Protein 1PXV (pdb70)

Sequence (588 aa):
GHHHHHHEFDQVQYENTLKNFKIREQQFDNSWAAGFSMAALLNATKNTDTYNAHDIMRTLYPEVSEQDLPNCATFPNQMIEYGKSQGRDIHYQEGVPSYNQVDQLTKDNVGIMILAQSVSQNPNDPHLGHALAVVGNAKINDQEKLIYWNPWDTELSIQDADSSLLHLSFNRDYNWYGSMIGYGHHHHHHEFDQVQYENTLKNFKIREQQFDNSWAAGFSMAALLNATKNTDTYNAHDIMRTLYPEVSEQDLPNCATFPNQMIEYGKSQGRDIHYQEGVPSYNQVDQLTKDNVGIMILAQSVSQNPNDPHLGHALAVVGNAKINDQEKLIYWNPWDTELSIQDADSSLLHLSFNRDYNWYGSMIGYGSMYQLQFINLVYDTTKLTHLEQTNINLFIGNWSNHQLQKSICIRHGDDTSHNQYHILFIDTAHQRIKFSSFDNEEIIYILDYDDTQHILMQTSSKQGIGTSRPIVYERLVGSMYQLQFINLVYDTTKLTHLEQTNINLFIGNWSNHQLQKSICIRHGDDTSHNQYHILFIDTAHQRIKFSSFDNEEIIYILDYDDTQHILMQTSSKQGIGTSRPIVYERLV

Solvent-accessible surface area: 27900 Å² total; per-residue (Å²): 108,92,138,80,102,48,31,21,129,36,81,39,76,76,95,21,24,5,128,46,33,75,43,110,56,34,0,80,53,15,1,27,0,0,0,10,0,0,1,9,0,0,5,0,22,82,96,40,96,98,37,44,0,61,75,3,0,58,89,31,44,95,171,42,58,107,147,82,0,39,54,18,8,0,91,51,107,36,0,36,94,17,0,99,76,50,58,54,102,7,112,95,58,144,25,45,1,62,26,100,52,0,18,117,33,6,129,104,39,39,0,2,0,0,1,0,58,19,97,39,140,58,136,94,10,35,91,9,8,0,0,0,0,4,3,0,0,1,68,15,61,93,97,91,21,0,10,4,2,0,0,0,16,46,70,82,18,74,9,65,20,136,39,36,66,0,100,3,1,17,120,15,64,5,46,4,73,0,0,2,20,13,1,116,72,140,93,102,56,28,25,97,28,81,40,81,78,95,18,25,6,133,50,32,73,41,111,57,31,0,79,63,15,2,26,0,0,0,11,0,0,1,9,0,0,6,0,12,78,88,34,100,102,30,44,1,55,62,2,0,111,87,32,43,106,170,48,57,93,167,88,0,40,58,18,4,0,74,61,99,34,0,34,107,15,0,119,76,48,67,64,86,2,111,91,56,144,32,44,2,63,25,99,55,0,19,117,31,9,129,101,44,40,0,2,0,0,3,0,54,13,82,25,182,56,132,106,13,35,87,8,8,0,0,0,0,3,4,0,0,0,80,15,61,107,91,88,25,0,7,4,2,0,0,0,14,51,57,77,17,68,8,62,20,140,39,40,61,0,106,3,2,23,136,18,54,3,49,3,69,0,0,3,20,12,2,134,85,181,84,125,96,55,92,0,27,0,30,32,72,70,112,159,37,83,147,113,44,40,83,6,0,91,41,0,50,13,28,0,4,15,105,126,53,62,72,11,1,14,0,90,77,12,76,141,115,25,151,83,35,18,95,20,51,33,21,18,44,88,99,76,33,0,11,0,6,17,113,132,54,104,69,20,4,24,2,0,14,42,72,65,82,91,55,0,13,13,4,19,2,13,105,113,12,10,0,0,1,26,2,14,47,6,76,85,84,134,126,82,175,91,136,96,40,92,0,28,0,32,34,86,44,139,177,55,71,150,102,35,50,56,5,0,84,35,0,52,11,28,0,16,18,131,96,75,67,50,13,0,16,0,93,83,16,74,134,117,25,149,82,36,17,98,21,59,31,16,22,58,85,107,63,39,0,7,0,7,15,109,133,56,117,84,20,2,24,1,0,10,47,71,61,75,86,57,0,18,11,3,19,2,10,105,116,9,12,0,0,2,24,2,18,42,2,83,92,81,158

Radius of gyration: 28.3 Å; Cα contacts (8 Å, |Δi|>4): 1405; chains: 4; bounding box: 92×57×60 Å

InterPro domains:
  IPR008750 Staphopain peptidase C47 [PF05543] (220-393)
  IPR025660 Cysteine peptidase, histidine active site [PS00639] (338-348)
  IPR028076 Staphopain proregion [PF14731] (41-210)
  IPR037155 Staphopain proregion superfamily [G3DSA:3.10.500.10] (35-210)
  IPR038765 Papain-like cysteine peptidase superfamily [SSF54001] (221-393)
  IPR046350 Cystatin superfamily [SSF54403] (41-211)

CATH classification: 3.90.70.10

Organism: Staphylococcus aureus (NCBI:txid1280)

B-factor: mean 33.21, std 12.24, range [15.62, 106.71]

Foldseek 3Di:
DDDDDDDVPKDFPWWFFAALQAQDAADDQAQQQLQSQVQRLCCRLVVHNPGDSVVLLCVVVVPDDPVCSRHDHDDPVSSQVSCVVVVWRKDKDWDQDALVVLQVCRVVSKWKKFWWWADADDPVGDIDIGIWTWTGWTQMPNFTWTKIGGSNDNDIDIGGRPAQWDQDPPRGIIGRGIMIITD/DDDDDDDPPKDFPWDFFQALQAQDAADDQAQLQLQQQVQRLCCRLVVHNPGGSVVLLCVVVVPDDPVPSRHDHDDDVSSQVVCVVVVWHKDKFWDQDAQVVLRVCRVVSKWKKFWKWFDDPDPVDDIDIHIWTWTGWTQMPNFTWTKIGGSNDNDIDIGRRPAQWDQDPVRTIIGRTIIIIID/DDAAAEQEEAEEDDPVPDDVLLVVLVVLPAAKWDDPVRSYIYHYYHHYPPDPNYKYWPDRDSPQSKTWIGTPPAQQKIWIWGDDDSFWIWIKIDGDPDDDIGDTHIIGGDD/DDAAAEQEEAEEDDPVVDDDLQVVLLVLPAAKWDDPPNSYIYHYYHDYPPDPNYKYWDDQDNPQSKTWIGTPPDPQKIKMWGHDDSFKIWIKIDGPPDDDIGDTGIITGDD

Nearest PDB structures (foldseek):
  1pxv-assembly1_A  TM=9.967E-01  e=9.138E-37  Staphylococcus aureus
  1y4h-assembly1_A  TM=1.001E+00  e=4.248E-35  Staphylococcus aureus
  1x9y-assembly4_D  TM=9.393E-01  e=2.856E-30  Staphylococcus aureus
  1cv8-assembly1_A-2  TM=9.679E-01  e=3.699E-22  Staphylococcus aureus
  8oig-assembly3_C  TM=9.659E-01  e=3.082E-21  Staphylococcus aureus

Secondary structure (DSSP, 8-state):
-------TT--EEEEEE-TT--------SSS-HHHHHHHHHHHHHHT-S---HHHHHHHHSTTS-TTTGGG--B-HHHHHHHHHHTT---EEEESPPPHHHHHHHHHTT--EEEEEE---SSTTS---EEEEEEEEEEEETTEEEEEEE-TT-SS-EEEETT--EEEEGGGEEEEEEEEEE--/-------TT--EEEEEE-TT--------SSS-HHHHHHHHHHHHHTT-S---HHHHHHHH-TTS-TTTGGG--B-HHHHHHHHHHTT---EEEESPPPHHHHHHHHHTT--EEEEEEE--SSTTS---EEEEEEEEEEEETTEEEEEEE-TT-SS-EEEETT--EEEETTTEEEEEEEEEE--/----EEEEEEEE--GGGS-HHHHHHHHTT-EEEEETTTTEEEEEEE--TT-SSEEEEEEEETTTTEEEEEETTEEEEEEEEEEEETTEEEEEEEESSSB-BPPPEEEEE--/-PPPEEEEEEEE--GGGS-HHHHHHHHTT-EEEEETTTTEEEEEEE--TT-SSEEEEEEEETTTTEEEEEETTEEEEEEEEEEEETTEEEEEEEESSSB-BPPPEEEEE--

Structure (mmCIF, N/CA/C/O backbone):
data_1PXV
#
_entry.id   1PXV
#
_cell.length_a   73.485
_cell.length_b   94.966
_cell.length_c   110.927
_cell.angle_alpha   90.00
_cell.angle_beta   90.00
_cell.angle_gamma   90.00
#
_symmetry.space_group_name_H-M   'P 21 21 21'
#
loop_
_entity.id
_entity.type
_entity.pdbx_description
1 polymer 'cysteine protease'
2 polymer 'cysteine protease Inhibitor'
3 non-polymer 'SULFATE ION'
4 non-polymer GUANIDINE
5 water water
#
loop_
_atom_site.group_PDB
_atom_site.id
_atom_site.type_symbol
_atom_site.label_atom_id
_atom_site.label_alt_id
_atom_site.label_comp_id
_atom_site.label_asym_id
_atom_site.label_entity_id
_atom_site.label_seq_id
_atom_site.pdbx_PDB_ins_code
_atom_site.Cartn_x
_atom_site.Cartn_y
_atom_site.Cartn_z
_atom_site.occupancy
_atom_site.B_iso_or_equiv
_atom_site.auth_seq_id
_atom_site.auth_comp_id
_atom_site.auth_asym_id
_atom_site.auth_atom_id
_atom_site.pdbx_PDB_model_num
ATOM 1 N N . GLY A 1 1 ? 32.478 -13.041 -1.359 1.00 86.93 211 GLY A N 1
ATOM 2 C CA . GLY A 1 1 ? 31.430 -12.680 -2.368 1.00 87.63 211 GLY A CA 1
ATOM 3 C C . GLY A 1 1 ? 30.128 -12.223 -1.734 1.00 86.93 211 GLY A C 1
ATOM 4 O O . GLY A 1 1 ? 29.755 -12.692 -0.656 1.00 87.16 211 GLY A O 1
ATOM 5 N N . HIS A 1 2 ? 29.434 -11.305 -2.402 1.00 85.29 212 HIS A N 1
ATOM 6 C CA . HIS A 1 2 ? 28.157 -10.778 -1.888 1.00 83.70 212 HIS A CA 1
ATOM 7 C C . HIS A 1 2 ? 27.510 -9.952 -3.001 1.00 81.50 212 HIS A C 1
ATOM 8 O O . HIS A 1 2 ? 28.186 -9.173 -3.676 1.00 80.84 212 HIS A O 1
ATOM 15 N N . HIS A 1 3 ? 26.204 -10.130 -3.187 1.00 78.88 213 HIS A N 1
ATOM 16 C CA . HIS A 1 3 ? 25.460 -9.402 -4.218 1.00 76.85 213 HIS A CA 1
ATOM 17 C C . HIS A 1 3 ? 24.468 -8.455 -3.562 1.00 73.93 213 HIS A C 1
ATOM 18 O O . HIS A 1 3 ? 24.114 -8.612 -2.394 1.00 73.41 213 HIS A O 1
ATOM 25 N N . HIS A 1 4 ? 24.044 -7.456 -4.320 1.00 70.72 214 HIS A N 1
ATOM 26 C CA . HIS A 1 4 ? 22.960 -6.582 -3.889 1.00 68.33 214 HIS A CA 1
ATOM 27 C C . HIS A 1 4 ? 21.636 -7.262 -4.259 1.00 64.74 214 HIS A C 1
ATOM 28 O O . HIS A 1 4 ? 21.550 -7.966 -5.274 1.00 64.89 214 HIS A O 1
ATOM 35 N N . HIS A 1 5 ? 20.636 -7.097 -3.403 1.00 59.96 215 HIS A N 1
ATOM 36 C CA . HIS A 1 5 ? 19.334 -7.733 -3.585 1.00 57.29 215 HIS A CA 1
ATOM 37 C C . HIS A 1 5 ? 18.240 -6.667 -3.554 1.00 53.97 215 HIS A C 1
ATOM 38 O O . HIS A 1 5 ? 18.492 -5.507 -3.252 1.00 53.32 215 HIS A O 1
ATOM 45 N N . HIS A 1 6 ? 17.014 -7.080 -3.832 1.00 50.17 216 HIS A N 1
ATOM 46 C CA . HIS A 1 6 ? 15.869 -6.174 -3.698 1.00 46.94 216 HIS A CA 1
ATOM 47 C C . HIS A 1 6 ? 15.348 -6.279 -2.281 1.00 45.86 216 HIS A C 1
ATOM 48 O O . HIS A 1 6 ? 15.556 -7.314 -1.662 1.00 45.22 216 HIS A O 1
ATOM 55 N N . HIS A 1 7 ? 14.640 -5.251 -1.785 1.00 43.20 217 HIS A N 1
ATOM 56 C CA . HIS A 1 7 ? 14.074 -5.261 -0.423 1.00 42.35 217 HIS A CA 1
ATOM 57 C C . HIS A 1 7 ? 12.603 -4.887 -0.448 1.00 42.13 217 HIS A C 1
ATOM 58 O O . HIS A 1 7 ? 12.162 -4.045 0.332 1.00 39.44 217 HIS A O 1
ATOM 65 N N . GLU A 1 8 ? 11.868 -5.598 -1.307 1.00 42.73 218 GLU A N 1
ATOM 66 C CA . GLU A 1 8 ? 10.461 -5.321 -1.673 1.00 43.51 218 GLU A CA 1
ATOM 67 C C . GLU A 1 8 ? 9.513 -5.274 -0.486 1.00 42.70 218 GLU A C 1
ATOM 68 O O . GLU A 1 8 ? 8.514 -4.541 -0.491 1.00 43.63 218 GLU A O 1
ATOM 74 N N . PHE A 1 9 ? 9.812 -6.101 0.507 1.00 41.30 219 PHE A N 1
ATOM 75 C CA . PHE A 1 9 ? 8.914 -6.334 1.619 1.00 40.61 219 PHE A CA 1
ATOM 76 C C . PHE A 1 9 ? 9.017 -5.260 2.703 1.00 38.90 219 PHE A C 1
ATOM 77 O O . PHE A 1 9 ? 8.139 -5.119 3.525 1.00 39.30 219 PHE A O 1
ATOM 85 N N . ASP A 1 10 ? 10.025 -4.409 2.666 1.00 36.60 220 ASP A N 1
ATOM 86 C CA . ASP A 1 10 ? 10.014 -3.317 3.622 1.00 36.40 220 ASP A CA 1
ATOM 87 C C . ASP A 1 10 ? 8.963 -2.294 3.222 1.00 34.03 220 ASP A C 1
ATOM 88 O O . ASP A 1 10 ? 8.660 -2.102 2.025 1.00 31.70 220 ASP A O 1
ATOM 93 N N . GLN A 1 11 ? 8.378 -1.660 4.213 1.00 31.30 221 GLN A N 1
ATOM 94 C CA . GLN A 1 11 ? 7.409 -0.611 3.970 1.00 30.77 221 GLN A CA 1
ATOM 95 C C . GLN A 1 11 ? 8.013 0.669 4.551 1.00 30.30 221 GLN A C 1
ATOM 96 O O . GLN A 1 11 ? 8.027 0.867 5.768 1.00 31.36 221 GLN A O 1
ATOM 102 N N . VAL A 1 12 ? 8.582 1.507 3.711 1.00 27.78 222 VAL A N 1
ATOM 103 C CA . VAL A 1 12 ? 9.178 2.758 4.210 1.00 28.28 222 VAL A CA 1
ATOM 104 C C . VAL A 1 12 ? 8.040 3.766 4.290 1.00 28.94 222 VAL A C 1
ATOM 105 O O . VAL A 1 12 ? 7.559 4.253 3.252 1.00 27.08 222 VAL A O 1
ATOM 109 N N . GLN A 1 13 ? 7.502 3.982 5.479 1.00 27.15 223 GLN A N 1
ATOM 110 C CA . GLN A 1 13 ? 6.346 4.849 5.616 1.00 29.50 223 GLN A CA 1
ATOM 111 C C . GLN A 1 13 ? 6.691 6.303 5.726 1.00 28.00 223 GLN A C 1
ATOM 112 O O . GLN A 1 13 ? 5.856 7.196 5.424 1.00 28.52 223 GLN A O 1
ATOM 118 N N . TYR A 1 14 ? 7.932 6.574 6.104 1.00 24.38 224 TYR A N 1
ATOM 119 C CA . TYR A 1 14 ? 8.395 7.950 6.294 1.00 24.38 224 TYR A CA 1
ATOM 120 C C . TYR A 1 14 ? 9.934 7.952 6.236 1.00 24.87 224 TYR A C 1
ATOM 121 O O . TYR A 1 14 ? 10.580 7.093 6.863 1.00 23.34 224 TYR A O 1
ATOM 130 N N . GLU A 1 15 ? 10.498 8.928 5.537 1.00 25.36 225 GLU A N 1
ATOM 131 C CA . GLU A 1 15 ? 11.961 9.085 5.438 1.00 27.12 225 GLU A CA 1
ATOM 132 C C . GLU A 1 15 ? 12.343 10.566 5.449 1.00 27.62 225 GLU A C 1
ATOM 133 O O . GLU A 1 15 ? 11.699 11.418 4.816 1.00 27.67 225 GLU A O 1
ATOM 139 N N . ASN A 1 16 ? 13.356 10.907 6.234 1.00 25.00 226 ASN A N 1
ATOM 140 C CA . ASN A 1 16 ? 13.764 12.310 6.424 1.00 26.17 226 ASN A CA 1
ATOM 141 C C . ASN A 1 16 ? 15.283 12.358 6.503 1.00 27.59 226 ASN A C 1
ATOM 142 O O . ASN A 1 16 ? 15.875 11.977 7.530 1.00 26.46 226 ASN A O 1
ATOM 147 N N . THR A 1 17 ? 15.935 12.736 5.398 1.00 26.14 227 THR A N 1
ATOM 148 C CA . THR A 1 17 ? 17.398 12.726 5.356 1.00 25.65 227 THR A CA 1
ATOM 149 C C . THR A 1 17 ? 17.930 14.094 5.040 1.00 27.00 227 THR A C 1
ATOM 150 O O . THR A 1 17 ? 17.262 14.909 4.410 1.00 25.93 227 THR A O 1
ATOM 154 N N . LEU A 1 18 ? 19.129 14.369 5.542 1.00 24.42 228 LEU A N 1
ATOM 155 C CA . LEU A 1 18 ? 19.739 15.696 5.477 1.00 26.43 228 LEU A CA 1
ATOM 156 C C . LEU A 1 18 ? 19.874 16.165 4.041 1.00 24.22 228 LEU A C 1
ATOM 157 O O . LEU A 1 18 ? 20.459 15.507 3.186 1.00 24.21 228 LEU A O 1
ATOM 162 N N . LYS A 1 19 ? 19.297 17.316 3.796 1.00 24.94 229 LYS A N 1
ATOM 163 C CA . LYS A 1 19 ? 19.351 17.936 2.480 1.00 29.09 229 LYS A CA 1
ATOM 164 C C . LYS A 1 19 ? 20.813 18.005 1.991 1.00 28.99 229 LYS A C 1
ATOM 165 O O . LYS A 1 19 ? 21.735 18.418 2.762 1.00 30.36 229 LYS A O 1
ATOM 171 N N . ASN A 1 20 ? 20.999 17.594 0.768 1.00 27.69 230 ASN A N 1
ATOM 172 C CA . ASN A 1 20 ? 22.290 17.658 0.087 1.00 29.77 230 ASN A CA 1
ATOM 173 C C . ASN A 1 20 ? 23.343 16.641 0.499 1.00 29.32 230 ASN A C 1
ATOM 174 O O . ASN A 1 20 ? 24.425 16.626 -0.076 1.00 28.94 230 ASN A O 1
ATOM 179 N N . PHE A 1 21 ? 23.005 15.709 1.406 1.00 27.69 231 PHE A N 1
ATOM 180 C CA . PHE A 1 21 ? 23.971 14.697 1.796 1.00 26.72 231 PHE A CA 1
ATOM 181 C C . PHE A 1 21 ? 24.319 13.803 0.652 1.00 27.90 231 PHE A C 1
ATOM 182 O O . PHE A 1 21 ? 23.417 13.253 0.028 1.00 27.59 231 PHE A O 1
ATOM 190 N N . LYS A 1 22 ? 25.602 13.554 0.431 1.00 25.19 232 LYS A N 1
ATOM 191 C CA . LYS A 1 22 ? 26.077 12.642 -0.582 1.00 27.20 232 LYS A CA 1
ATOM 192 C C . LYS A 1 22 ? 27.416 12.049 -0.117 1.00 25.30 232 LYS A C 1
ATOM 193 O O . LYS A 1 22 ? 28.306 12.760 0.382 1.00 26.61 232 LYS A O 1
ATOM 199 N N . ILE A 1 23 ? 27.541 10.740 -0.210 1.00 27.23 233 ILE A N 1
ATOM 200 C CA . ILE A 1 23 ? 28.820 10.089 0.033 1.00 27.65 233 ILE A CA 1
ATOM 201 C C . ILE A 1 23 ? 29.752 10.419 -1.143 1.00 28.80 233 ILE A C 1
ATOM 202 O O . ILE A 1 23 ? 29.434 10.069 -2.271 1.00 29.18 233 ILE A O 1
ATOM 207 N N . ARG A 1 24 ? 30.897 11.033 -0.859 1.00 27.29 234 ARG A N 1
ATOM 208 C CA . ARG A 1 24 ? 31.806 11.436 -1.921 1.00 27.57 234 ARG A CA 1
ATOM 209 C C . ARG A 1 24 ? 33.132 10.794 -1.838 1.00 27.54 234 ARG A C 1
ATOM 210 O O . ARG A 1 24 ? 33.856 10.814 -2.798 1.00 27.94 234 ARG A O 1
ATOM 218 N N . GLU A 1 25 ? 33.500 10.273 -0.660 1.00 25.04 235 GLU A N 1
ATOM 219 C CA . GLU A 1 25 ? 34.785 9.642 -0.475 1.00 25.06 235 GLU A CA 1
ATOM 220 C C . GLU A 1 25 ? 34.651 8.530 0.573 1.00 26.36 235 GLU A C 1
ATOM 221 O O . GLU A 1 25 ? 33.732 8.550 1.397 1.00 28.06 235 GLU A O 1
ATOM 227 N N . GLN A 1 26 ? 35.560 7.592 0.496 1.00 27.57 236 GLN A N 1
ATOM 228 C CA . GLN A 1 26 ? 35.518 6.403 1.312 1.00 26.63 236 GLN A CA 1
ATOM 229 C C . GLN A 1 26 ? 36.807 6.283 2.126 1.00 23.79 236 GLN A C 1
ATOM 230 O O . GLN A 1 26 ? 37.866 6.586 1.637 1.00 24.53 236 GLN A O 1
ATOM 236 N N . GLN A 1 27 ? 36.715 5.861 3.400 1.00 23.00 237 GLN A N 1
ATOM 237 C CA . GLN A 1 27 ? 37.839 5.667 4.261 1.00 20.86 237 GLN A CA 1
ATOM 238 C C . GLN A 1 27 ? 38.456 4.295 4.108 1.00 23.05 237 GLN A C 1
ATOM 239 O O . GLN A 1 27 ? 37.806 3.271 4.281 1.00 23.03 237 GLN A O 1
ATOM 245 N N . PHE A 1 28 ? 39.733 4.265 3.793 1.00 21.98 238 PHE A N 1
ATOM 246 C CA . PHE A 1 28 ? 40.479 3.065 3.761 1.00 23.16 238 PHE A CA 1
ATOM 247 C C . PHE A 1 28 ? 41.504 3.009 4.854 1.00 22.90 238 PHE A C 1
ATOM 248 O O . PHE A 1 28 ? 41.147 2.865 6.037 1.00 24.10 238 PHE A O 1
ATOM 256 N N . ASP A 1 29 ? 42.778 3.010 4.476 1.00 22.53 239 ASP A N 1
ATOM 257 C CA . ASP A 1 29 ? 43.887 2.822 5.409 1.00 24.48 239 ASP A CA 1
ATOM 258 C C . ASP A 1 29 ? 44.376 4.060 6.169 1.00 24.90 239 ASP A C 1
ATOM 259 O O . ASP A 1 29 ? 45.531 4.489 6.038 1.00 25.58 239 ASP A O 1
ATOM 264 N N . ASN A 1 30 ? 43.489 4.671 6.940 1.00 22.77 240 ASN A N 1
ATOM 265 C CA . ASN A 1 30 ? 43.815 5.831 7.747 1.00 23.01 240 ASN A CA 1
ATOM 266 C C . ASN A 1 30 ? 42.829 5.870 8.891 1.00 21.48 240 ASN A C 1
ATOM 267 O O . ASN A 1 30 ? 41.790 5.167 8.863 1.00 22.61 240 ASN A O 1
ATOM 272 N N . SER A 1 31 ? 43.081 6.746 9.824 1.00 21.70 241 SER A N 1
ATOM 273 C CA . SER A 1 31 ? 42.253 6.870 11.056 1.00 22.18 241 SER A CA 1
ATOM 274 C C . SER A 1 31 ? 41.446 8.147 11.026 1.00 21.37 241 SER A C 1
ATOM 275 O O . SER A 1 31 ? 41.096 8.694 12.074 1.00 22.58 241 SER A O 1
ATOM 278 N N . TRP A 1 32 ? 41.166 8.618 9.814 1.00 19.88 242 TRP A N 1
ATOM 279 C CA . TRP A 1 32 ? 40.471 9.911 9.586 1.00 20.14 242 TRP A CA 1
ATOM 280 C C . TRP A 1 32 ? 38.950 9.890 9.658 1.00 19.87 242 TRP A C 1
ATOM 281 O O . TRP A 1 32 ? 38.291 10.856 9.205 1.00 21.46 242 TRP A O 1
ATOM 292 N N . ALA A 1 33 ? 38.359 8.865 10.265 1.00 20.29 243 ALA A N 1
ATOM 293 C CA . ALA A 1 33 ? 36.895 8.792 10.321 1.00 19.84 243 ALA A CA 1
ATOM 294 C C . ALA A 1 33 ? 36.137 10.066 10.677 1.00 18.65 243 ALA A C 1
ATOM 295 O O . ALA A 1 33 ? 35.094 10.318 10.135 1.00 20.65 243 ALA A O 1
ATOM 297 N N . ALA A 1 34 ? 36.616 10.807 11.659 1.00 20.21 244 ALA A N 1
ATOM 298 C CA . ALA A 1 34 ? 35.952 12.003 12.105 1.00 19.67 244 ALA A CA 1
ATOM 299 C C . ALA A 1 34 ? 36.059 13.023 10.990 1.00 20.11 244 ALA A C 1
ATOM 300 O O . ALA A 1 34 ? 35.134 13.804 10.764 1.00 20.32 244 ALA A O 1
ATOM 302 N N . GLY A 1 35 ? 37.216 13.067 10.339 1.00 21.91 245 GLY A N 1
ATOM 303 C CA . GLY A 1 35 ? 37.377 13.982 9.212 1.00 21.56 245 GLY A CA 1
ATOM 304 C C . GLY A 1 35 ? 36.444 13.601 8.083 1.00 21.78 245 GLY A C 1
ATOM 305 O O . GLY A 1 35 ? 35.854 14.479 7.461 1.00 22.33 245 GLY A O 1
ATOM 306 N N . PHE A 1 36 ? 36.279 12.295 7.809 1.00 21.17 246 PHE A N 1
ATOM 307 C CA . PHE A 1 36 ? 35.302 11.871 6.755 1.00 21.94 246 PHE A CA 1
ATOM 308 C C . PHE A 1 36 ? 33.893 12.299 7.163 1.00 20.77 246 PHE A C 1
ATOM 309 O O . PHE A 1 36 ? 33.119 12.828 6.344 1.00 21.30 246 PHE A O 1
ATOM 317 N N . SER A 1 37 ? 33.531 12.041 8.426 1.00 21.76 247 SER A N 1
ATOM 318 C CA . SER A 1 37 ? 32.180 12.362 8.915 1.00 20.81 247 SER A CA 1
ATOM 319 C C . SER A 1 37 ? 31.887 13.846 8.916 1.00 20.70 247 SER A C 1
ATOM 320 O O . SER A 1 37 ? 30.841 14.267 8.370 1.00 21.03 247 SER A O 1
ATOM 323 N N . MET A 1 38 ? 32.802 14.637 9.449 1.00 19.76 248 MET A N 1
ATOM 324 C CA . MET A 1 38 ? 32.634 16.072 9.453 1.00 20.69 248 MET A CA 1
ATOM 325 C C . MET A 1 38 ? 32.575 16.641 8.050 1.00 20.97 248 MET A C 1
ATOM 326 O O . MET A 1 38 ? 31.773 17.527 7.793 1.00 20.27 248 MET A O 1
ATOM 331 N N . ALA A 1 39 ? 33.377 16.074 7.124 1.00 21.85 249 ALA A N 1
ATOM 332 C CA . ALA A 1 39 ? 33.412 16.572 5.733 1.00 21.75 249 ALA A CA 1
ATOM 333 C C . ALA A 1 39 ? 32.083 16.365 5.046 1.00 23.06 249 ALA A C 1
ATOM 334 O O . ALA A 1 39 ? 31.546 17.234 4.374 1.00 21.98 249 ALA A O 1
ATOM 336 N N . ALA A 1 40 ? 31.482 15.201 5.272 1.00 20.31 250 ALA A N 1
ATOM 337 C CA . ALA A 1 40 ? 30.215 14.884 4.654 1.00 20.79 250 ALA A CA 1
ATOM 338 C C . ALA A 1 40 ? 29.100 15.673 5.236 1.00 21.50 250 ALA A C 1
ATOM 339 O O . ALA A 1 40 ? 28.202 16.140 4.498 1.00 23.36 250 ALA A O 1
ATOM 341 N N . LEU A 1 41 ? 29.171 15.933 6.537 1.00 21.57 251 LEU A N 1
ATOM 342 C CA . LEU A 1 41 ? 28.137 16.692 7.180 1.00 21.72 251 LEU A CA 1
ATOM 343 C C . LEU A 1 41 ? 28.176 18.167 6.801 1.00 22.48 251 LEU A C 1
ATOM 344 O O . LEU A 1 41 ? 27.143 18.784 6.565 1.00 21.71 251 LEU A O 1
ATOM 349 N N . LEU A 1 42 ? 29.372 18.737 6.804 1.00 22.21 252 LEU A N 1
ATOM 350 C CA . LEU A 1 42 ? 29.556 20.127 6.424 1.00 22.75 252 LEU A CA 1
ATOM 351 C C . LEU A 1 42 ? 29.280 20.332 4.930 1.00 22.78 252 LEU A C 1
ATOM 352 O O . LEU A 1 42 ? 28.695 21.345 4.582 1.00 21.88 252 LEU A O 1
ATOM 357 N N . ASN A 1 43 ? 29.637 19.357 4.085 1.00 24.37 253 ASN A N 1
ATOM 358 C CA . ASN A 1 43 ? 29.312 19.436 2.649 1.00 23.45 253 ASN A CA 1
ATOM 359 C C . ASN A 1 43 ? 27.807 19.480 2.492 1.00 24.59 253 ASN A C 1
ATOM 360 O O . ASN A 1 43 ? 27.283 20.234 1.676 1.00 25.19 253 ASN A O 1
ATOM 365 N N . ALA A 1 44 ? 27.085 18.700 3.311 1.00 24.36 254 ALA A N 1
ATOM 366 C CA . ALA A 1 44 ? 25.640 18.687 3.250 1.00 25.35 254 ALA A CA 1
ATOM 367 C C . ALA A 1 44 ? 25.051 19.992 3.765 1.00 25.50 254 ALA A C 1
ATOM 368 O O . ALA A 1 44 ? 24.238 20.669 3.088 1.00 23.68 254 ALA A O 1
ATOM 370 N N . THR A 1 45 ? 25.438 20.439 4.965 1.00 25.22 255 THR A N 1
ATOM 371 C CA . THR A 1 45 ? 24.757 21.606 5.505 1.00 24.72 255 THR A CA 1
ATOM 372 C C . THR A 1 45 ? 25.210 22.921 4.865 1.00 26.07 255 THR A C 1
ATOM 373 O O . THR A 1 45 ? 24.472 23.882 4.878 1.00 26.54 255 THR A O 1
ATOM 377 N N . LYS A 1 46 ? 26.421 22.954 4.343 1.00 25.86 256 LYS A N 1
ATOM 378 C CA . LYS A 1 46 ? 26.937 24.174 3.676 1.00 28.33 256 LYS A CA 1
ATOM 379 C C . LYS A 1 46 ? 26.574 24.124 2.178 1.00 27.58 256 LYS A C 1
ATOM 380 O O . LYS A 1 46 ? 26.791 25.093 1.430 1.00 26.73 256 LYS A O 1
ATOM 386 N N . ASN A 1 47 ? 26.064 22.961 1.732 1.00 27.72 257 ASN A N 1
ATOM 387 C CA . ASN A 1 47 ? 25.715 22.742 0.312 1.00 28.15 257 ASN A CA 1
ATOM 388 C C . ASN A 1 47 ? 26.898 22.954 -0.605 1.00 29.49 257 ASN A C 1
ATOM 389 O O . ASN A 1 47 ? 26.879 23.816 -1.465 1.00 27.08 257 ASN A O 1
ATOM 394 N N . THR A 1 48 ? 27.947 22.189 -0.389 1.00 28.43 258 THR A N 1
ATOM 395 C CA . THR A 1 48 ? 29.155 22.309 -1.144 1.00 28.43 258 THR A CA 1
ATOM 396 C C . THR A 1 48 ? 29.854 20.973 -1.213 1.00 28.59 258 THR A C 1
ATOM 397 O O . THR A 1 48 ? 29.323 19.953 -0.712 1.00 27.09 258 THR A O 1
ATOM 401 N N . ASP A 1 49 ? 31.010 20.956 -1.873 1.00 27.19 259 ASP A N 1
ATOM 402 C CA . ASP A 1 49 ? 31.774 19.751 -2.044 1.00 28.65 259 ASP A CA 1
ATOM 403 C C . ASP A 1 49 ? 33.222 19.952 -1.738 1.00 25.73 259 ASP A C 1
ATOM 404 O O . ASP A 1 49 ? 34.018 19.055 -1.917 1.00 26.65 259 ASP A O 1
ATOM 409 N N . THR A 1 50 ? 33.529 21.089 -1.108 1.00 24.92 260 THR A N 1
ATOM 410 C CA . THR A 1 50 ? 34.895 21.440 -0.788 1.00 26.98 260 THR A CA 1
ATOM 411 C C . THR A 1 50 ? 35.532 20.840 0.413 1.00 26.61 260 THR A C 1
ATOM 412 O O . THR A 1 50 ? 36.758 20.871 0.513 1.00 25.13 260 THR A O 1
ATOM 416 N N . TYR A 1 51 ? 34.727 20.299 1.335 1.00 23.73 261 TYR A N 1
ATOM 417 C CA . TYR A 1 51 ? 35.318 19.597 2.460 1.00 21.97 261 TYR A CA 1
ATOM 418 C C . TYR A 1 51 ? 35.727 18.176 2.104 1.00 22.81 261 TYR A C 1
ATOM 419 O O . TYR A 1 51 ? 35.053 17.495 1.363 1.00 22.53 261 TYR A O 1
ATOM 428 N N . ASN A 1 52 ? 36.833 17.732 2.674 1.00 21.88 262 ASN A N 1
ATOM 429 C CA . ASN A 1 52 ? 37.259 16.368 2.508 1.00 23.12 262 ASN A CA 1
ATOM 430 C C . ASN A 1 52 ? 38.109 15.975 3.715 1.00 20.49 262 ASN A C 1
ATOM 431 O O . ASN A 1 52 ? 38.741 16.780 4.339 1.00 21.19 262 ASN A O 1
ATOM 436 N N . ALA A 1 53 ? 38.106 14.689 4.021 1.00 21.33 263 ALA A N 1
ATOM 437 C CA . ALA A 1 53 ? 38.826 14.172 5.184 1.00 21.80 263 ALA A CA 1
ATOM 438 C C . ALA A 1 53 ? 40.282 14.589 5.284 1.00 21.05 263 ALA A C 1
ATOM 439 O O . ALA A 1 53 ? 40.741 15.036 6.320 1.00 20.32 263 ALA A O 1
ATOM 441 N N . HIS A 1 54 ? 41.042 14.426 4.200 1.00 20.89 264 HIS A N 1
ATOM 442 C CA . HIS A 1 54 ? 42.434 14.735 4.226 1.00 21.48 264 HIS A CA 1
ATOM 443 C C . HIS A 1 54 ? 42.699 16.177 4.634 1.00 20.87 264 HIS A C 1
ATOM 444 O O . HIS A 1 54 ? 43.523 16.437 5.501 1.00 20.96 264 HIS A O 1
ATOM 451 N N . ASP A 1 55 ? 41.999 17.115 4.019 1.00 23.71 265 ASP A N 1
ATOM 452 C CA . ASP A 1 55 ? 42.186 18.538 4.293 1.00 24.76 265 ASP A CA 1
ATOM 453 C C . ASP A 1 55 ? 41.755 18.905 5.702 1.00 23.31 265 ASP A C 1
ATOM 454 O O . ASP A 1 55 ? 42.402 19.716 6.326 1.00 24.09 265 ASP A O 1
ATOM 459 N N . ILE A 1 56 ? 40.695 18.258 6.219 1.00 22.47 266 ILE A N 1
ATOM 460 C CA . ILE A 1 56 ? 40.340 18.495 7.606 1.00 21.57 266 ILE A CA 1
ATOM 461 C C . ILE A 1 56 ? 41.460 18.036 8.520 1.00 18.94 266 ILE A C 1
ATOM 462 O O . ILE A 1 56 ? 41.850 18.760 9.490 1.00 20.34 266 ILE A O 1
ATOM 467 N N . MET A 1 57 ? 41.945 16.814 8.303 1.00 21.37 267 MET A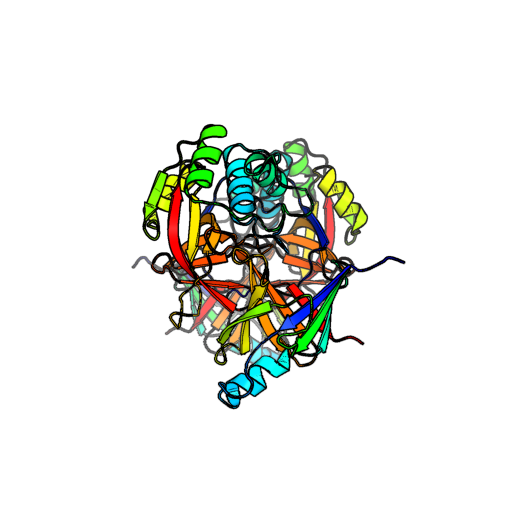 N 1
ATOM 468 C CA . MET A 1 57 ? 42.976 16.244 9.124 1.00 22.87 267 MET A CA 1
ATOM 469 C C . MET A 1 57 ? 44.259 17.075 9.075 1.00 22.59 267 MET A C 1
ATOM 470 O O . MET A 1 57 ? 44.930 17.270 10.087 1.00 20.91 267 MET A O 1
ATOM 475 N N . ARG A 1 58 ? 44.581 17.583 7.903 1.00 23.24 268 ARG A N 1
ATOM 476 C CA . ARG A 1 58 ? 45.764 18.417 7.758 1.00 24.71 268 ARG A CA 1
ATOM 477 C C . ARG A 1 58 ? 45.633 19.694 8.556 1.00 22.33 268 ARG A C 1
ATOM 478 O O . ARG A 1 58 ? 46.604 20.192 9.147 1.00 23.07 268 ARG A O 1
ATOM 486 N N . THR A 1 59 ? 44.426 20.252 8.599 1.00 22.01 269 THR A N 1
ATOM 487 C CA . THR A 1 59 ? 44.186 21.463 9.369 1.00 22.35 269 THR A CA 1
ATOM 488 C C . THR A 1 59 ? 44.330 21.168 10.851 1.00 21.27 269 THR A C 1
ATOM 489 O O . THR A 1 59 ? 44.804 22.006 11.621 1.00 21.00 269 THR A O 1
ATOM 493 N N . LEU A 1 60 ? 43.908 19.979 11.269 1.00 20.54 270 LEU A N 1
ATOM 494 C CA . LEU A 1 60 ? 44.047 19.602 12.657 1.00 19.37 270 LEU A CA 1
ATOM 495 C C . LEU A 1 60 ? 45.415 19.187 13.079 1.00 20.41 270 LEU A C 1
ATOM 496 O O . LEU A 1 60 ? 45.787 19.338 14.263 1.00 21.56 270 LEU A O 1
ATOM 501 N N . TYR A 1 61 ? 46.232 18.759 12.107 1.00 20.50 271 TYR A N 1
ATOM 502 C CA . TYR A 1 61 ? 47.586 18.274 12.344 1.00 21.34 271 TYR A CA 1
ATOM 503 C C . TYR A 1 61 ? 48.579 18.960 11.349 1.00 22.15 271 TYR A C 1
ATOM 504 O O . TYR A 1 61 ? 49.133 18.284 10.530 1.00 22.83 271 TYR A O 1
ATOM 513 N N . PRO A 1 62 ? 48.688 20.285 11.415 1.00 22.72 272 PRO A N 1
ATOM 514 C CA . PRO A 1 62 ? 49.492 21.070 10.440 1.00 23.79 272 PRO A CA 1
ATOM 515 C C . PRO A 1 62 ? 50.960 20.732 10.348 1.00 24.50 272 PRO A C 1
ATOM 516 O O . PRO A 1 62 ? 51.561 21.016 9.290 1.00 26.38 272 PRO A O 1
ATOM 520 N N . GLU A 1 63 ? 51.546 20.217 11.404 1.00 23.11 273 GLU A N 1
ATOM 521 C CA . GLU A 1 63 ? 52.960 19.893 11.432 1.00 25.70 273 GLU A CA 1
ATOM 522 C C . GLU A 1 63 ? 53.338 18.456 11.223 1.00 25.69 273 GLU A C 1
ATOM 523 O O . GLU A 1 63 ? 54.512 18.158 11.114 1.00 25.09 273 GLU A O 1
ATOM 529 N N . VAL A 1 64 ? 52.358 17.571 11.122 1.00 25.95 274 VAL A N 1
ATOM 530 C CA . VAL A 1 64 ? 52.649 16.179 10.861 1.00 26.86 274 VAL A CA 1
ATOM 531 C C . VAL A 1 64 ? 53.066 15.904 9.400 1.00 27.19 274 VAL A C 1
ATOM 532 O O . VAL A 1 64 ? 52.476 16.450 8.471 1.00 27.76 274 VAL A O 1
ATOM 536 N N . SER A 1 65 ? 54.076 15.043 9.194 1.00 30.05 275 SER A N 1
ATOM 537 C CA . SER A 1 65 ? 54.470 14.690 7.846 1.00 31.26 275 SER A CA 1
ATOM 538 C C . SER A 1 65 ? 53.336 14.017 7.075 1.00 32.83 275 SER A C 1
ATOM 539 O O . SER A 1 65 ? 52.456 13.369 7.672 1.00 30.74 275 SER A O 1
ATOM 542 N N . GLU A 1 66 ? 53.370 14.142 5.751 1.00 33.80 276 GLU A N 1
ATOM 543 C CA . GLU A 1 66 ? 52.348 13.564 4.907 1.00 34.65 276 GLU A CA 1
ATOM 544 C C . GLU A 1 66 ? 52.343 12.080 5.106 1.00 33.42 276 GLU A C 1
ATOM 545 O O . GLU A 1 66 ? 51.317 11.439 4.975 1.00 30.05 276 GLU A O 1
ATOM 551 N N . GLN A 1 67 ? 53.518 11.535 5.400 1.00 33.33 277 GLN A N 1
ATOM 552 C CA . GLN A 1 67 ? 53.655 10.114 5.581 1.00 34.66 277 GLN A CA 1
ATOM 553 C C . GLN A 1 67 ? 52.979 9.662 6.895 1.00 32.74 277 GLN A C 1
ATOM 554 O O . GLN A 1 67 ? 52.442 8.596 6.960 1.00 31.46 277 GLN A O 1
ATOM 560 N N . ASP A 1 68 ? 53.075 10.460 7.952 1.00 29.85 278 ASP A N 1
ATOM 561 C CA . ASP A 1 68 ? 52.502 10.115 9.235 1.00 29.01 278 ASP A CA 1
ATOM 562 C C . ASP A 1 68 ? 51.048 10.556 9.405 1.00 26.62 278 ASP A C 1
ATOM 563 O O . ASP A 1 68 ? 50.405 10.047 10.302 1.00 25.93 278 ASP A O 1
ATOM 568 N N . LEU A 1 69 ? 50.537 11.389 8.516 1.00 26.98 279 LEU A N 1
ATOM 569 C CA . LEU A 1 69 ? 49.166 11.912 8.666 1.00 24.97 279 LEU A CA 1
ATOM 570 C C . LEU A 1 69 ? 48.069 10.825 8.694 1.00 25.55 279 LEU A C 1
ATOM 571 O O . LEU A 1 69 ? 47.108 10.985 9.477 1.00 24.94 279 LEU A O 1
ATOM 576 N N . PRO A 1 70 ? 48.151 9.803 7.850 1.00 24.54 280 PRO A N 1
ATOM 577 C CA . PRO A 1 70 ? 47.112 8.746 7.857 1.00 24.81 280 PRO A CA 1
ATOM 578 C C . PRO A 1 70 ? 46.878 8.162 9.236 1.00 24.60 280 PRO A C 1
ATOM 579 O O . PRO A 1 70 ? 45.777 7.677 9.527 1.00 27.03 280 PRO A O 1
ATOM 583 N N . ASN A 1 71 ? 47.905 8.134 10.078 1.00 24.25 281 ASN A N 1
ATOM 584 C CA . ASN A 1 71 ? 47.727 7.546 11.378 1.00 27.30 281 ASN A CA 1
ATOM 585 C C . ASN A 1 71 ? 47.238 8.455 12.487 1.00 25.73 281 ASN A C 1
ATOM 586 O O . ASN A 1 71 ? 47.165 8.048 13.660 1.00 25.57 281 ASN A O 1
ATOM 591 N N . CYS A 1 72 ? 46.826 9.675 12.122 1.00 24.39 282 CYS A N 1
ATOM 592 C CA . CYS A 1 72 ? 46.355 10.648 13.124 1.00 23.65 282 CYS A CA 1
ATOM 593 C C . CYS A 1 72 ? 44.847 10.426 13.238 1.00 23.43 282 CYS A C 1
ATOM 594 O O . CYS A 1 72 ? 44.159 10.390 12.236 1.00 22.62 282 CYS A O 1
ATOM 597 N N . ALA A 1 73 ? 44.363 10.293 14.471 1.00 24.57 283 ALA A N 1
ATOM 598 C CA . ALA A 1 73 ? 42.958 10.204 14.729 1.00 23.45 283 ALA A CA 1
ATOM 599 C C . ALA A 1 73 ? 42.522 11.546 15.302 1.00 23.62 283 ALA A C 1
ATOM 600 O O . ALA A 1 73 ? 43.270 12.482 15.309 1.00 23.69 283 ALA A O 1
ATOM 602 N N . THR A 1 74 ? 41.285 11.641 15.815 1.00 22.06 284 THR A N 1
ATOM 603 C CA . THR A 1 74 ? 40.722 12.904 16.217 1.00 20.35 284 THR A CA 1
ATOM 604 C C . THR A 1 74 ? 40.274 12.852 17.697 1.00 21.19 284 THR A C 1
ATOM 605 O O . THR A 1 74 ? 39.661 11.905 18.131 1.00 22.63 284 THR A O 1
ATOM 609 N N . PHE A 1 75 ? 40.599 13.887 18.460 1.00 22.19 285 PHE A N 1
ATOM 610 C CA . PHE A 1 75 ? 40.080 14.057 19.815 1.00 20.55 285 PHE A CA 1
ATOM 611 C C . PHE A 1 75 ? 38.736 14.752 19.849 1.00 20.99 285 PHE A C 1
ATOM 612 O O . PHE A 1 75 ? 38.410 15.573 18.978 1.00 22.11 285 PHE A O 1
ATOM 620 N N . PRO A 1 76 ? 37.916 14.473 20.879 1.00 21.00 286 PRO A N 1
ATOM 621 C CA . PRO A 1 76 ? 36.634 15.165 20.943 1.00 20.61 286 PRO A CA 1
ATOM 622 C C . PRO A 1 76 ? 36.742 16.701 20.826 1.00 19.47 286 PRO A C 1
ATOM 623 O O . PRO A 1 76 ? 35.950 17.346 20.136 1.00 22.39 286 PRO A O 1
ATOM 627 N N . ASN A 1 77 ? 37.729 17.272 21.485 1.00 18.84 287 ASN A N 1
ATOM 628 C CA . ASN A 1 77 ? 37.864 18.726 21.523 1.00 20.90 287 ASN A CA 1
ATOM 629 C C . ASN A 1 77 ? 38.223 19.269 20.146 1.00 20.29 287 ASN A C 1
ATOM 630 O O . ASN A 1 77 ? 37.804 20.389 19.811 1.00 21.28 287 ASN A O 1
ATOM 635 N N . GLN A 1 78 ? 38.904 18.465 19.327 1.00 20.82 288 GLN A N 1
ATOM 636 C CA . GLN A 1 78 ? 39.170 18.887 17.943 1.00 20.91 288 GLN A CA 1
ATOM 637 C C . GLN A 1 78 ? 37.912 18.867 17.129 1.00 20.12 288 GLN A C 1
ATOM 638 O O . GLN A 1 78 ? 37.724 19.658 16.238 1.00 20.89 288 GLN A O 1
ATOM 644 N N . MET A 1 79 ? 37.001 17.920 17.419 1.00 17.71 289 MET A N 1
ATOM 645 C CA . MET A 1 79 ? 35.766 17.860 16.643 1.00 18.84 289 MET A CA 1
ATOM 646 C C . MET A 1 79 ? 34.962 19.133 16.904 1.00 19.09 289 MET A C 1
ATOM 647 O O . MET A 1 79 ? 34.371 19.686 15.997 1.00 20.79 289 MET A O 1
ATOM 652 N N . ILE A 1 80 ? 34.949 19.569 18.130 1.00 19.25 290 ILE A N 1
ATOM 653 C CA . ILE A 1 80 ? 34.259 20.751 18.507 1.00 19.87 290 ILE A CA 1
ATOM 654 C C . ILE A 1 80 ? 34.910 22.005 17.951 1.00 19.56 290 ILE A C 1
ATOM 655 O O . ILE A 1 80 ? 34.230 22.839 17.356 1.00 20.97 290 ILE A O 1
ATOM 660 N N . GLU A 1 81 ? 36.203 22.135 18.134 1.00 19.72 291 GLU A N 1
ATOM 661 C CA . GLU A 1 81 ? 36.935 23.329 17.665 1.00 20.73 291 GLU A CA 1
ATOM 662 C C . GLU A 1 81 ? 36.859 23.428 16.138 1.00 21.78 291 GLU A C 1
ATOM 663 O O . GLU A 1 81 ? 36.672 24.540 15.593 1.00 20.61 291 GLU A O 1
ATOM 669 N N . TYR A 1 82 ? 37.003 22.285 15.435 1.00 19.67 292 TYR A N 1
ATOM 670 C CA . TYR A 1 82 ? 36.963 22.345 13.997 1.00 19.04 292 TYR A CA 1
ATOM 671 C C . TYR A 1 82 ? 35.574 22.818 13.537 1.00 20.69 292 TYR A C 1
ATOM 672 O O . TYR A 1 82 ? 35.489 23.672 12.667 1.00 21.06 292 TYR A O 1
ATOM 681 N N . GLY A 1 83 ? 34.519 22.269 14.123 1.00 21.25 293 GLY A N 1
ATOM 682 C CA . GLY A 1 83 ? 33.181 22.677 13.718 1.00 18.81 293 GLY A CA 1
ATOM 683 C C . GLY A 1 83 ? 32.983 24.154 13.959 1.00 20.63 293 GLY A C 1
ATOM 684 O O . GLY A 1 83 ? 32.409 24.864 13.085 1.00 19.53 293 GLY A O 1
ATOM 685 N N . LYS A 1 84 ? 33.444 24.635 15.105 1.00 22.04 294 LYS A N 1
ATOM 686 C CA . LYS A 1 84 ? 33.294 26.047 15.412 1.00 20.48 294 LYS A CA 1
ATOM 687 C C . LYS A 1 84 ? 34.029 26.876 14.341 1.00 19.83 294 LYS A C 1
ATOM 688 O O . LYS A 1 84 ? 33.552 27.917 13.929 1.00 19.82 294 LYS A O 1
ATOM 694 N N . SER A 1 85 ? 35.188 26.431 13.967 1.00 19.79 295 SER A N 1
ATOM 695 C CA . SER A 1 85 ? 36.029 27.156 12.992 1.00 21.61 295 SER A CA 1
ATOM 696 C C . SER A 1 85 ? 35.277 27.321 11.654 1.00 22.69 295 SER A C 1
ATOM 697 O O . SER A 1 85 ? 35.607 28.215 10.851 1.00 20.66 295 SER A O 1
ATOM 700 N N . GLN A 1 86 ? 34.300 26.466 11.407 1.00 20.43 296 GLN A N 1
ATOM 701 C CA . GLN A 1 86 ? 33.538 26.509 10.158 1.00 21.44 296 GLN A CA 1
ATOM 702 C C . GLN A 1 86 ? 32.170 27.151 10.362 1.00 21.33 296 GLN A C 1
ATOM 703 O O . GLN A 1 86 ? 31.326 27.081 9.522 1.00 24.97 296 GLN A O 1
ATOM 709 N N . GLY A 1 87 ? 31.974 27.769 11.496 1.00 20.30 297 GLY A N 1
ATOM 710 C CA . GLY A 1 87 ? 30.757 28.479 11.823 1.00 21.87 297 GLY A CA 1
ATOM 711 C C . GLY A 1 87 ? 29.632 27.617 12.368 1.00 23.56 297 GLY A C 1
ATOM 712 O O . GLY A 1 87 ? 28.486 27.935 12.144 1.00 23.45 297 GLY A O 1
ATOM 713 N N . ARG A 1 88 ? 29.992 26.572 13.094 1.00 23.56 298 ARG A N 1
ATOM 714 C CA . ARG A 1 88 ? 29.017 25.613 13.650 1.00 22.74 298 ARG A CA 1
ATOM 715 C C . ARG A 1 88 ? 29.232 25.509 15.157 1.00 23.96 298 ARG A C 1
ATOM 716 O O . ARG A 1 88 ? 30.287 25.143 15.610 1.00 23.45 298 ARG A O 1
ATOM 724 N N . ASP A 1 89 ? 28.185 25.777 15.924 1.00 24.38 299 ASP A N 1
ATOM 725 C CA . ASP A 1 89 ? 28.261 25.745 17.371 1.00 25.66 299 ASP A CA 1
ATOM 726 C C . ASP A 1 89 ? 28.070 24.295 17.861 1.00 25.27 299 ASP A C 1
ATOM 727 O O . ASP A 1 89 ? 26.956 23.897 18.178 1.00 27.33 299 ASP A O 1
ATOM 732 N N . ILE A 1 90 ? 29.136 23.529 17.832 1.00 21.46 300 ILE A N 1
ATOM 733 C CA . ILE A 1 90 ? 29.094 22.114 18.145 1.00 21.32 300 ILE A CA 1
ATOM 734 C C . ILE A 1 90 ? 28.941 21.879 19.679 1.00 21.94 300 ILE A C 1
ATOM 735 O O . ILE A 1 90 ? 29.630 22.478 20.490 1.00 22.99 300 ILE A O 1
ATOM 740 N N . HIS A 1 91 ? 28.073 20.930 20.045 1.00 21.67 301 HIS A N 1
ATOM 741 C CA . HIS A 1 91 ? 27.847 20.541 21.433 1.00 23.67 301 HIS A CA 1
ATOM 742 C C . HIS A 1 91 ? 27.866 18.997 21.479 1.00 21.52 301 HIS A C 1
ATOM 743 O O . HIS A 1 91 ? 27.338 18.325 20.608 1.00 22.02 301 HIS A O 1
ATOM 750 N N . TYR A 1 92 ? 28.488 18.466 22.511 1.00 20.93 302 TYR A N 1
ATOM 751 C CA . TYR A 1 92 ? 28.465 17.059 22.736 1.00 19.62 302 TYR A CA 1
ATOM 752 C C . TYR A 1 92 ? 27.212 16.666 23.544 1.00 18.33 302 TYR A C 1
ATOM 753 O O . TYR A 1 92 ? 26.821 17.336 24.477 1.00 19.08 302 TYR A O 1
ATOM 762 N N . GLN A 1 93 ? 26.623 15.557 23.174 1.00 19.33 303 GLN A N 1
ATOM 763 C CA . GLN A 1 93 ? 25.486 14.980 23.930 1.00 21.07 303 GLN A CA 1
ATOM 764 C C . GLN A 1 93 ? 25.744 13.480 24.127 1.00 21.33 303 GLN A C 1
ATOM 765 O O . GLN A 1 93 ? 25.972 12.746 23.189 1.00 21.50 303 GLN A O 1
ATOM 771 N N . GLU A 1 94 ? 25.749 13.053 25.376 1.00 22.55 304 GLU A N 1
ATOM 772 C CA . GLU A 1 94 ? 26.030 11.672 25.686 1.00 23.29 304 GLU A CA 1
ATOM 773 C C . GLU A 1 94 ? 24.834 10.807 25.284 1.00 23.92 304 GLU A C 1
ATOM 774 O O . GLU A 1 94 ? 23.702 11.295 25.318 1.00 24.53 304 GLU A O 1
ATOM 780 N N . GLY A 1 95 ? 25.111 9.605 24.836 1.00 24.09 305 GLY A N 1
ATOM 781 C CA . GLY A 1 95 ? 24.095 8.646 24.481 1.00 26.35 305 GLY A CA 1
ATOM 782 C C . GLY A 1 95 ? 23.567 8.781 23.076 1.00 25.91 305 GLY A C 1
ATOM 783 O O . GLY A 1 95 ? 24.181 9.449 22.233 1.00 24.88 305 GLY A O 1
ATOM 784 N N . VAL A 1 96 ? 22.515 8.048 22.775 1.00 24.21 306 VAL A N 1
ATOM 785 C CA . VAL A 1 96 ? 21.960 8.006 21.427 1.00 23.62 306 VAL A CA 1
ATOM 786 C C . VAL A 1 96 ? 20.889 9.085 21.374 1.00 22.85 306 VAL A C 1
ATOM 787 O O . VAL A 1 96 ? 20.068 9.155 22.271 1.00 23.92 306 VAL A O 1
ATOM 791 N N . PRO A 1 97 ? 20.886 9.941 20.352 1.00 21.99 307 PRO A N 1
ATOM 792 C CA . PRO A 1 97 ? 19.819 10.961 20.281 1.00 21.21 307 PRO A CA 1
ATOM 793 C C . PRO A 1 97 ? 18.473 10.254 19.979 1.00 23.26 307 PRO A C 1
ATOM 794 O O . PRO A 1 97 ? 18.461 9.244 19.301 1.00 22.13 307 PRO A O 1
ATOM 798 N N . SER A 1 98 ? 17.391 10.791 20.500 1.00 22.13 308 SER A N 1
ATOM 799 C CA . SER A 1 98 ? 16.076 10.254 20.196 1.00 24.03 308 SER A CA 1
ATOM 800 C C . SER A 1 98 ? 15.709 10.422 18.710 1.00 22.38 308 SER A C 1
ATOM 801 O O . SER A 1 98 ? 16.225 11.289 17.996 1.00 23.61 308 SER A O 1
ATOM 804 N N . TYR A 1 99 ? 14.775 9.585 18.279 1.00 23.15 309 TYR A N 1
ATOM 805 C CA . TYR A 1 99 ? 14.228 9.688 16.926 1.00 23.41 309 TYR A CA 1
ATOM 806 C C . TYR A 1 99 ? 13.676 11.090 16.692 1.00 24.47 309 TYR A C 1
ATOM 807 O O . TYR A 1 99 ? 13.921 11.715 15.675 1.00 25.19 309 TYR A O 1
ATOM 816 N N . ASN A 1 100 ? 12.899 11.589 17.645 1.00 24.29 310 ASN A N 1
ATOM 817 C CA . ASN A 1 100 ? 12.300 12.900 17.539 1.00 25.31 310 ASN A CA 1
ATOM 818 C C . ASN A 1 100 ? 13.311 14.029 17.470 1.00 24.89 310 ASN A C 1
ATOM 819 O O . ASN A 1 100 ? 13.145 14.948 16.726 1.00 26.13 310 ASN A O 1
ATOM 824 N N . GLN A 1 101 ? 14.419 13.908 18.212 1.00 24.95 311 GLN A N 1
ATOM 825 C CA . GLN A 1 101 ? 15.447 14.908 18.170 1.00 24.38 311 GLN A CA 1
ATOM 826 C C . GLN A 1 101 ? 16.173 14.878 16.795 1.00 21.87 311 GLN A C 1
ATOM 827 O O . GLN A 1 101 ? 16.441 15.909 16.206 1.00 24.57 311 GLN A O 1
ATOM 833 N N . VAL A 1 102 ? 16.454 13.704 16.297 1.00 22.07 312 VAL A N 1
ATOM 834 C CA . VAL A 1 102 ? 17.099 13.521 14.979 1.00 21.49 312 VAL A CA 1
ATOM 835 C C . VAL A 1 102 ? 16.194 14.073 13.891 1.00 22.27 312 VAL A C 1
ATOM 836 O O . VAL A 1 102 ? 16.633 14.770 12.981 1.00 21.83 312 VAL A O 1
ATOM 840 N N . ASP A 1 103 ? 14.889 13.848 14.031 1.00 24.39 313 ASP A N 1
ATOM 841 C CA . ASP A 1 103 ? 13.942 14.287 13.034 1.00 22.19 313 ASP A CA 1
ATOM 842 C C . ASP A 1 103 ? 13.938 15.812 12.961 1.00 23.65 313 ASP A C 1
ATOM 843 O O . ASP A 1 103 ? 14.052 16.380 11.858 1.00 23.67 313 ASP A O 1
ATOM 848 N N . GLN A 1 104 ? 13.918 16.458 14.115 1.00 22.28 314 GLN A N 1
ATOM 849 C CA . GLN A 1 104 ? 13.934 17.901 14.242 1.00 25.32 314 GLN A CA 1
ATOM 850 C C . GLN A 1 104 ? 15.264 18.514 13.757 1.00 25.84 314 GLN A C 1
ATOM 851 O O . GLN A 1 104 ? 15.275 19.459 12.943 1.00 27.22 314 GLN A O 1
ATOM 857 N N . LEU A 1 105 ? 16.392 17.970 14.235 1.00 25.01 315 LEU A N 1
ATOM 858 C CA . LEU A 1 105 ? 17.701 18.426 13.768 1.00 24.27 315 LEU A CA 1
ATOM 859 C C . LEU A 1 105 ? 17.856 18.296 12.269 1.00 23.36 315 LEU A C 1
ATOM 860 O O . LEU A 1 105 ? 18.439 19.185 11.601 1.00 23.55 315 LEU A O 1
ATOM 865 N N . THR A 1 106 ? 17.374 17.195 11.708 1.00 22.65 316 THR A N 1
ATOM 866 C CA . THR A 1 106 ? 17.564 16.931 10.289 1.00 24.47 316 THR A CA 1
ATOM 867 C C . THR A 1 106 ? 16.728 17.944 9.462 1.00 26.36 316 THR A C 1
ATOM 868 O O . THR A 1 106 ? 17.202 18.506 8.508 1.00 25.61 316 THR A O 1
ATOM 872 N N . LYS A 1 107 ? 15.507 18.188 9.910 1.00 28.29 317 LYS A N 1
ATOM 873 C CA . LYS A 1 107 ? 14.642 19.161 9.210 1.00 29.19 317 LYS A CA 1
ATOM 874 C C . LYS A 1 107 ? 15.183 20.561 9.318 1.00 30.10 317 LYS A C 1
ATOM 875 O O . LYS A 1 107 ? 14.977 21.368 8.385 1.00 31.92 317 LYS A O 1
ATOM 881 N N . ASP A 1 108 ? 15.938 20.824 10.394 1.00 28.81 318 ASP A N 1
ATOM 882 C CA . ASP A 1 108 ? 16.632 22.091 10.587 1.00 29.63 318 ASP A CA 1
ATOM 883 C C . ASP A 1 108 ? 18.025 22.151 9.952 1.00 28.08 318 ASP A C 1
ATOM 884 O O . ASP A 1 108 ? 18.729 23.137 10.116 1.00 29.52 318 ASP A O 1
ATOM 889 N N . ASN A 1 109 ? 18.382 21.148 9.171 1.00 26.55 319 ASN A N 1
ATOM 890 C CA . ASN A 1 109 ? 19.655 21.031 8.469 1.00 28.76 319 ASN A CA 1
ATOM 891 C C . ASN A 1 109 ? 20.805 21.181 9.421 1.00 26.01 319 ASN A C 1
ATOM 892 O O . ASN A 1 109 ? 21.710 21.922 9.131 1.00 27.19 319 ASN A O 1
ATOM 897 N N . VAL A 1 110 ? 20.772 20.444 10.522 1.00 24.59 320 VAL A N 1
ATOM 898 C CA . VAL A 1 110 ? 21.843 20.401 11.508 1.00 24.68 320 VAL A CA 1
ATOM 899 C C . VAL A 1 110 ? 22.426 18.982 11.502 1.00 23.39 320 VAL A C 1
ATOM 900 O O . VAL A 1 110 ? 21.671 18.009 11.648 1.00 24.08 320 VAL A O 1
ATOM 904 N N . GLY A 1 111 ? 23.722 18.858 11.326 1.00 21.21 321 GLY A N 1
ATOM 905 C CA . GLY A 1 111 ? 24.412 17.600 11.258 1.00 22.34 321 GLY A CA 1
ATOM 906 C C . GLY A 1 111 ? 24.826 17.041 12.610 1.00 20.04 321 GLY A C 1
ATOM 907 O O . GLY A 1 111 ? 25.185 17.803 13.514 1.00 21.30 321 GLY A O 1
ATOM 908 N N . ILE A 1 112 ? 24.825 15.705 12.680 1.00 20.91 322 ILE A N 1
ATOM 909 C CA . ILE A 1 112 ? 25.193 14.976 13.887 1.00 19.22 322 ILE A CA 1
ATOM 910 C C . ILE A 1 112 ? 26.249 13.935 13.540 1.00 20.36 322 ILE A C 1
ATOM 911 O O . ILE A 1 112 ? 26.081 13.135 12.623 1.00 18.41 322 ILE A O 1
ATOM 916 N N . MET A 1 113 ? 27.346 13.957 14.274 1.00 19.35 323 MET A N 1
ATOM 917 C CA . MET A 1 113 ? 28.379 12.984 14.140 1.00 19.44 323 MET A CA 1
ATOM 918 C C . MET A 1 113 ? 28.297 11.984 15.333 1.00 19.01 323 MET A C 1
ATOM 919 O O . MET A 1 113 ? 28.215 12.382 16.523 1.00 20.88 323 MET A O 1
ATOM 924 N N . ILE A 1 114 ? 28.326 10.723 15.000 1.00 20.13 324 ILE A N 1
ATOM 925 C CA . ILE A 1 114 ? 28.291 9.615 15.978 1.00 19.90 324 ILE A CA 1
ATOM 926 C C . ILE A 1 114 ? 29.702 9.383 16.521 1.00 20.00 324 ILE A C 1
ATOM 927 O O . ILE A 1 114 ? 30.691 9.256 15.761 1.00 21.89 324 ILE A O 1
ATOM 932 N N . LEU A 1 115 ? 29.834 9.287 17.812 1.00 20.59 325 LEU A N 1
ATOM 933 C CA . LEU A 1 115 ? 31.062 8.842 18.429 1.00 20.66 325 LEU A CA 1
ATOM 934 C C . LEU A 1 115 ? 30.763 7.409 18.977 1.00 21.51 325 LEU A C 1
ATOM 935 O O . LEU A 1 115 ? 29.887 7.248 19.805 1.00 20.65 325 LEU A O 1
ATOM 940 N N . ALA A 1 116 ? 31.522 6.444 18.518 1.00 20.25 326 ALA A N 1
ATOM 941 C CA . ALA A 1 116 ? 31.304 5.035 18.860 1.00 21.89 326 ALA A CA 1
ATOM 942 C C . ALA A 1 116 ? 32.554 4.432 19.452 1.00 21.79 326 ALA A C 1
ATOM 943 O O . ALA A 1 116 ? 33.671 4.861 19.199 1.00 21.53 326 ALA A O 1
ATOM 945 N N . GLN A 1 117 ? 32.343 3.415 20.272 1.00 21.61 327 GLN A N 1
ATOM 946 C CA . GLN A 1 117 ? 33.433 2.764 20.942 1.00 21.25 327 GLN A CA 1
ATOM 947 C C . GLN A 1 117 ? 33.121 1.253 20.995 1.00 21.85 327 GLN A C 1
ATOM 948 O O . GLN A 1 117 ? 31.972 0.852 21.323 1.00 21.90 327 GLN A O 1
ATOM 954 N N . SER A 1 118 ? 34.119 0.445 20.689 1.00 21.68 328 SER A N 1
ATOM 955 C CA . SER A 1 118 ? 33.987 -1.040 20.771 1.00 21.89 328 SER A CA 1
ATOM 956 C C . SER A 1 118 ? 33.963 -1.435 22.227 1.00 22.34 328 SER A C 1
ATOM 957 O O . SER A 1 118 ? 34.216 -0.610 23.129 1.00 20.86 328 SER A O 1
ATOM 960 N N . VAL A 1 119 ? 33.598 -2.706 22.467 1.00 23.97 329 VAL A N 1
ATOM 961 C CA . VAL A 1 119 ? 33.483 -3.192 23.856 1.00 24.52 329 VAL A CA 1
ATOM 962 C C . VAL A 1 119 ? 34.630 -4.150 24.156 1.00 25.22 329 VAL A C 1
ATOM 963 O O . VAL A 1 119 ? 34.791 -5.148 23.475 1.00 24.21 329 VAL A O 1
ATOM 967 N N . SER A 1 120 ? 35.424 -3.787 25.170 1.00 20.66 330 SER A N 1
ATOM 968 C CA . SER A 1 120 ? 36.568 -4.573 25.579 1.00 24.31 330 SER A CA 1
ATOM 969 C C . SER A 1 120 ? 36.148 -5.871 26.226 1.00 24.40 330 SER A C 1
ATOM 970 O O . SER A 1 120 ? 35.113 -5.947 26.876 1.00 21.78 330 SER A O 1
ATOM 973 N N . GLN A 1 121 ? 36.964 -6.922 26.028 1.00 25.31 331 GLN A N 1
ATOM 974 C CA . GLN A 1 121 ? 36.628 -8.190 26.688 1.00 29.10 331 GLN A CA 1
ATOM 975 C C . GLN A 1 121 ? 37.624 -8.594 27.753 1.00 26.66 331 GLN A C 1
ATOM 976 O O . GLN A 1 121 ? 37.447 -9.607 28.389 1.00 27.56 331 GLN A O 1
ATOM 982 N N . ASN A 1 122 ? 38.605 -7.764 27.987 1.00 25.81 332 ASN A N 1
ATOM 983 C CA . ASN A 1 122 ? 39.674 -8.015 28.941 1.00 29.20 332 ASN A CA 1
ATOM 984 C C . ASN A 1 122 ? 40.399 -6.682 29.221 1.00 26.81 332 ASN A C 1
ATOM 985 O O . ASN A 1 122 ? 40.424 -5.800 28.371 1.00 26.96 332 ASN A O 1
ATOM 990 N N . PRO A 1 123 ? 41.107 -6.571 30.343 1.00 27.29 333 PRO A N 1
ATOM 991 C CA . PRO A 1 123 ? 41.883 -5.368 30.636 1.00 28.42 333 PRO A CA 1
ATOM 992 C C . PRO A 1 123 ? 42.988 -5.048 29.621 1.00 28.57 333 PRO A C 1
ATOM 993 O O . PRO A 1 123 ? 43.381 -3.876 29.412 1.00 30.54 333 PRO A O 1
ATOM 997 N N . ASN A 1 124 ? 43.487 -6.075 28.953 1.00 30.58 334 ASN A N 1
ATOM 998 C CA . ASN A 1 124 ? 44.555 -5.896 27.939 1.00 30.82 334 ASN A CA 1
ATOM 999 C C . ASN A 1 124 ? 43.985 -5.654 26.535 1.00 28.99 334 ASN A C 1
ATOM 1000 O O . ASN A 1 124 ? 44.754 -5.470 25.626 1.00 30.72 334 ASN A O 1
ATOM 1005 N N . ASP A 1 125 ? 42.649 -5.692 26.386 1.00 26.42 335 ASP A N 1
ATOM 1006 C CA . ASP A 1 125 ? 41.948 -5.569 25.099 1.00 27.23 335 ASP A CA 1
ATOM 1007 C C . ASP A 1 125 ? 41.453 -4.130 24.943 1.00 27.42 335 ASP A C 1
ATOM 1008 O O . ASP A 1 125 ? 40.388 -3.807 25.426 1.00 25.12 335 ASP A O 1
ATOM 1013 N N . PRO A 1 126 ? 42.253 -3.258 24.328 1.00 28.04 336 PRO A N 1
ATOM 1014 C CA . PRO A 1 126 ? 41.900 -1.845 24.246 1.00 27.97 336 PRO A CA 1
ATOM 1015 C C . PRO A 1 126 ? 40.686 -1.590 23.385 1.00 27.33 336 PRO A C 1
ATOM 1016 O O . PRO A 1 126 ? 40.645 -2.006 22.262 1.00 26.62 336 PRO A O 1
ATOM 1020 N N . HIS A 1 127 ? 39.670 -0.935 23.946 1.00 25.66 337 HIS A N 1
ATOM 1021 C CA . HIS A 1 127 ? 38.549 -0.556 23.141 1.00 26.03 337 HIS A CA 1
ATOM 1022 C C . HIS A 1 127 ? 38.941 0.481 22.111 1.00 26.15 337 HIS A C 1
ATOM 1023 O O . HIS A 1 127 ? 39.853 1.251 22.341 1.00 26.48 337 HIS A O 1
ATOM 1030 N N . LEU A 1 128 ? 38.265 0.463 20.959 1.00 26.21 338 LEU A N 1
ATOM 1031 C CA . LEU A 1 128 ? 38.624 1.296 19.802 1.00 25.20 338 LEU A CA 1
ATOM 1032 C C . LEU A 1 128 ? 37.527 2.316 19.618 1.00 24.37 338 LEU A C 1
ATOM 1033 O O . LEU A 1 128 ? 36.360 1.984 19.776 1.00 24.38 338 LEU A O 1
ATOM 1038 N N . GLY A 1 129 ? 37.918 3.557 19.254 1.00 21.05 339 GLY A N 1
ATOM 1039 C CA . GLY A 1 129 ? 36.961 4.581 18.965 1.00 20.28 339 GLY A CA 1
ATOM 1040 C C . GLY A 1 129 ? 36.758 4.759 17.468 1.00 20.25 339 GLY A C 1
ATOM 1041 O O . GLY A 1 129 ? 37.687 4.619 16.709 1.00 21.49 339 GLY A O 1
ATOM 1042 N N . HIS A 1 130 ? 35.546 5.117 17.047 1.00 18.81 340 HIS A N 1
ATOM 1043 C CA . HIS A 1 130 ? 35.261 5.383 15.655 1.00 20.01 340 HIS A CA 1
ATOM 1044 C C . HIS A 1 130 ? 34.232 6.535 15.536 1.00 19.28 340 HIS A C 1
ATOM 1045 O O . HIS A 1 130 ? 33.537 6.862 16.486 1.00 21.18 340 HIS A O 1
ATOM 1052 N N . ALA A 1 131 ? 34.173 7.127 14.375 1.00 21.07 341 ALA A N 1
ATOM 1053 C CA . ALA A 1 131 ? 33.253 8.211 14.096 1.00 18.66 341 ALA A CA 1
ATOM 1054 C C . ALA A 1 131 ? 32.467 8.017 12.842 1.00 18.95 341 ALA A C 1
ATOM 1055 O O . ALA A 1 131 ? 33.009 7.528 11.842 1.00 20.67 341 ALA A O 1
ATOM 1057 N N . LEU A 1 132 ? 31.190 8.361 12.881 1.00 18.00 342 LEU A N 1
ATOM 1058 C CA . LEU A 1 132 ? 30.314 8.157 11.760 1.00 18.83 342 LEU A CA 1
ATOM 1059 C C . LEU A 1 132 ? 29.419 9.379 11.588 1.00 17.59 342 LEU A C 1
ATOM 1060 O O . LEU A 1 132 ? 29.412 10.300 12.429 1.00 19.42 342 LEU A O 1
ATOM 1065 N N . ALA A 1 133 ? 28.660 9.394 10.500 1.00 17.35 343 ALA A N 1
ATOM 1066 C CA . ALA A 1 133 ? 27.705 10.481 10.276 1.00 20.79 343 ALA A CA 1
ATOM 1067 C C . ALA A 1 133 ? 26.273 10.061 10.324 1.00 21.10 343 ALA A C 1
ATOM 1068 O O . ALA A 1 133 ? 25.894 9.075 9.645 1.00 20.05 343 ALA A O 1
ATOM 1070 N N . VAL A 1 134 ? 25.471 10.784 11.084 1.00 20.52 344 VAL A N 1
ATOM 1071 C CA . VAL A 1 134 ? 24.026 10.606 11.006 1.00 22.85 344 VAL A CA 1
ATOM 1072 C C . VAL A 1 134 ? 23.546 11.202 9.693 1.00 22.03 344 VAL A C 1
ATOM 1073 O O . VAL A 1 134 ? 23.998 12.309 9.314 1.00 21.34 344 VAL A O 1
ATOM 1077 N N . VAL A 1 135 ? 22.627 10.531 9.004 1.00 23.19 345 VAL A N 1
ATOM 1078 C CA . VAL A 1 135 ? 22.071 11.058 7.740 1.00 24.17 345 VAL A CA 1
ATOM 1079 C C . VAL A 1 135 ? 20.594 11.472 7.904 1.00 23.30 345 VAL A C 1
ATOM 1080 O O . VAL A 1 135 ? 20.092 12.389 7.221 1.00 24.77 345 VAL A O 1
ATOM 1084 N N . GLY A 1 136 ? 19.880 10.840 8.815 1.00 22.85 346 GLY A N 1
ATOM 1085 C CA . GLY A 1 136 ? 18.490 11.216 9.056 1.00 22.36 346 GLY A CA 1
ATOM 1086 C C . GLY A 1 136 ? 17.759 10.112 9.802 1.00 23.39 346 GLY A C 1
ATOM 1087 O O . GLY A 1 136 ? 18.334 9.386 10.619 1.00 22.24 346 GLY A O 1
ATOM 1088 N N . ASN A 1 137 ? 16.491 9.932 9.475 1.00 22.23 347 ASN A N 1
ATOM 1089 C CA . ASN A 1 137 ? 15.672 8.969 10.218 1.00 21.77 347 ASN A CA 1
ATOM 1090 C C . ASN A 1 137 ? 14.540 8.527 9.331 1.00 22.38 347 ASN A C 1
ATOM 1091 O O . ASN A 1 137 ? 14.192 9.208 8.326 1.00 24.05 347 ASN A O 1
ATOM 1096 N N . ALA A 1 138 ? 13.938 7.399 9.699 1.00 24.32 348 ALA A N 1
ATOM 1097 C CA . ALA A 1 138 ? 12.849 6.853 8.868 1.00 22.58 348 ALA A CA 1
ATOM 1098 C C . ALA A 1 138 ? 11.958 6.014 9.773 1.00 24.60 348 ALA A C 1
ATOM 1099 O O . ALA A 1 138 ? 12.407 5.467 10.784 1.00 22.14 348 ALA A O 1
ATOM 1101 N N . LYS A 1 139 ? 10.725 5.841 9.332 1.00 25.08 349 LYS A N 1
ATOM 1102 C CA . LYS A 1 139 ? 9.818 4.851 9.925 1.00 25.97 349 LYS A CA 1
ATOM 1103 C C . LYS A 1 139 ? 9.670 3.759 8.891 1.00 25.60 349 LYS A C 1
ATOM 1104 O O . LYS A 1 139 ? 9.282 4.039 7.749 1.00 22.76 349 LYS A O 1
ATOM 1110 N N . ILE A 1 140 ? 10.049 2.542 9.237 1.00 26.17 350 ILE A N 1
ATOM 1111 C CA . ILE A 1 140 ? 10.114 1.422 8.321 1.00 26.38 350 ILE A CA 1
ATOM 1112 C C . ILE A 1 140 ? 9.473 0.222 9.039 1.00 28.49 350 ILE A C 1
ATOM 1113 O O . ILE A 1 140 ? 9.910 -0.159 10.116 1.00 26.18 350 ILE A O 1
ATOM 1118 N N . ASN A 1 141 ? 8.447 -0.358 8.408 1.00 28.47 351 ASN A N 1
ATOM 1119 C CA . ASN A 1 141 ? 7.724 -1.497 9.008 1.00 29.59 351 ASN A CA 1
ATOM 1120 C C . ASN A 1 141 ? 7.222 -1.149 10.378 1.00 28.18 351 ASN A C 1
ATOM 1121 O O . ASN A 1 141 ? 7.285 -1.964 11.247 1.00 30.28 351 ASN A O 1
ATOM 1126 N N . ASP A 1 142 ? 6.744 0.058 10.553 1.00 28.76 352 ASP A N 1
ATOM 1127 C CA . ASP A 1 142 ? 6.207 0.569 11.800 1.00 31.38 352 ASP A CA 1
ATOM 1128 C C . ASP A 1 142 ? 7.230 0.775 12.909 1.00 30.35 352 ASP A C 1
ATOM 1129 O O . ASP A 1 142 ? 6.866 0.896 14.044 1.00 31.64 352 ASP A O 1
ATOM 1134 N N . GLN A 1 143 ? 8.500 0.833 12.554 1.00 28.73 353 GLN A N 1
ATOM 1135 C CA . GLN A 1 143 ? 9.556 0.921 13.570 1.00 28.68 353 GLN A CA 1
ATOM 1136 C C . GLN A 1 143 ? 10.380 2.172 13.279 1.00 27.80 353 GLN A C 1
ATOM 1137 O O . GLN A 1 143 ? 10.647 2.493 12.117 1.00 28.76 353 GLN A O 1
ATOM 1143 N N . GLU A 1 144 ? 10.764 2.880 14.321 1.00 25.43 354 GLU A N 1
ATOM 1144 C CA . GLU A 1 144 ? 11.553 4.073 14.155 1.00 25.13 354 GLU A CA 1
ATOM 1145 C C . GLU A 1 144 ? 13.024 3.690 13.974 1.00 24.23 354 GLU A C 1
ATOM 1146 O O . GLU A 1 144 ? 13.584 2.973 14.818 1.00 21.87 354 GLU A O 1
ATOM 1152 N N . LYS A 1 145 ? 13.666 4.265 12.954 1.00 21.78 355 LYS A N 1
ATOM 1153 C CA . LYS A 1 145 ? 15.014 4.025 12.582 1.00 22.90 355 LYS A CA 1
ATOM 1154 C C . LYS A 1 145 ? 15.785 5.330 12.399 1.00 21.19 355 LYS A C 1
ATOM 1155 O O . LYS A 1 145 ? 15.225 6.370 12.067 1.00 21.70 355 LYS A O 1
ATOM 1161 N N . LEU A 1 146 ? 17.097 5.231 12.577 1.00 22.11 356 LEU A N 1
ATOM 1162 C CA . LEU A 1 146 ? 18.008 6.292 12.254 1.00 21.90 356 LEU A CA 1
ATOM 1163 C C . LEU A 1 146 ? 18.811 5.806 11.086 1.00 22.47 356 LEU A C 1
ATOM 1164 O O . LEU A 1 146 ? 19.080 4.609 10.961 1.00 24.13 356 LEU A O 1
ATOM 1169 N N . ILE A 1 147 ? 19.208 6.724 10.213 1.00 21.19 357 ILE A N 1
ATOM 1170 C CA . ILE A 1 147 ? 19.979 6.431 9.026 1.00 21.79 357 ILE A CA 1
ATOM 1171 C C . ILE A 1 147 ? 21.378 7.050 9.203 1.00 18.63 357 ILE A C 1
ATOM 1172 O O . ILE A 1 147 ? 21.501 8.165 9.678 1.00 21.04 357 ILE A O 1
ATOM 1177 N N . TYR A 1 148 ? 22.391 6.269 8.949 1.00 19.59 358 TYR A N 1
ATOM 1178 C CA . TYR A 1 148 ? 23.779 6.713 9.187 1.00 19.38 358 TYR A CA 1
ATOM 1179 C C . TYR A 1 148 ? 24.752 6.209 8.101 1.00 20.68 358 TYR A C 1
ATOM 1180 O O . TYR A 1 148 ? 24.433 5.337 7.305 1.00 23.19 358 TYR A O 1
ATOM 1189 N N . TRP A 1 149 ? 25.942 6.794 8.088 1.00 20.25 359 TRP A N 1
ATOM 1190 C CA . TRP A 1 149 ? 26.961 6.493 7.116 1.00 19.23 359 TRP A CA 1
ATOM 1191 C C . TRP A 1 149 ? 28.242 6.195 7.888 1.00 19.07 359 TRP A C 1
ATOM 1192 O O . TRP A 1 149 ? 28.776 7.067 8.600 1.00 21.04 359 TRP A O 1
ATOM 1203 N N . ASN A 1 150 ? 28.761 5.007 7.720 1.00 20.14 360 ASN A N 1
ATOM 1204 C CA . ASN A 1 150 ? 30.070 4.624 8.159 1.00 19.43 360 ASN A CA 1
ATOM 1205 C C . ASN A 1 150 ? 31.042 4.986 7.056 1.00 20.64 360 ASN A C 1
ATOM 1206 O O . ASN A 1 150 ? 30.923 4.471 5.975 1.00 22.64 360 ASN A O 1
ATOM 1211 N N . PRO A 1 151 ? 32.058 5.818 7.346 1.00 20.51 361 PRO A N 1
ATOM 1212 C CA . PRO A 1 151 ? 33.078 6.122 6.320 1.00 21.68 361 PRO A CA 1
ATOM 1213 C C . PRO A 1 151 ? 33.701 4.930 5.605 1.00 23.28 361 PRO A C 1
ATOM 1214 O O . PRO A 1 151 ? 34.150 5.068 4.442 1.00 24.16 361 PRO A O 1
ATOM 1218 N N . TRP A 1 152 ? 33.747 3.773 6.240 1.00 22.00 362 TRP A N 1
ATOM 1219 C CA . TRP A 1 152 ? 34.202 2.557 5.588 1.00 22.16 362 TRP A CA 1
ATOM 1220 C C . TRP A 1 152 ? 33.403 2.186 4.372 1.00 23.62 362 TRP A C 1
ATOM 1221 O O . TRP A 1 152 ? 33.897 1.413 3.586 1.00 24.72 362 TRP A O 1
ATOM 1232 N N . ASP A 1 153 ? 32.200 2.693 4.223 1.00 22.41 363 ASP A N 1
ATOM 1233 C CA . ASP A 1 153 ? 31.251 2.187 3.222 1.00 24.16 363 ASP A CA 1
ATOM 1234 C C . ASP A 1 153 ? 30.927 3.152 2.088 1.00 24.23 363 ASP A C 1
ATOM 1235 O O . ASP A 1 153 ? 31.078 4.332 2.243 1.00 26.61 363 ASP A O 1
ATOM 1240 N N . THR A 1 154 ? 30.348 2.620 1.007 1.00 25.62 364 THR A N 1
ATOM 1241 C CA . THR A 1 154 ? 29.756 3.416 -0.050 1.00 27.10 364 THR A CA 1
ATOM 1242 C C . THR A 1 154 ? 28.268 3.492 -0.053 1.00 28.89 364 THR A C 1
ATOM 1243 O O . THR A 1 154 ? 27.693 4.043 -0.984 1.00 30.07 364 THR A O 1
ATOM 1247 N N . GLU A 1 155 ? 27.616 2.986 0.980 1.00 29.47 365 GLU A N 1
ATOM 1248 C CA . GLU A 1 155 ? 26.194 3.005 1.044 1.00 30.50 365 GLU A CA 1
ATOM 12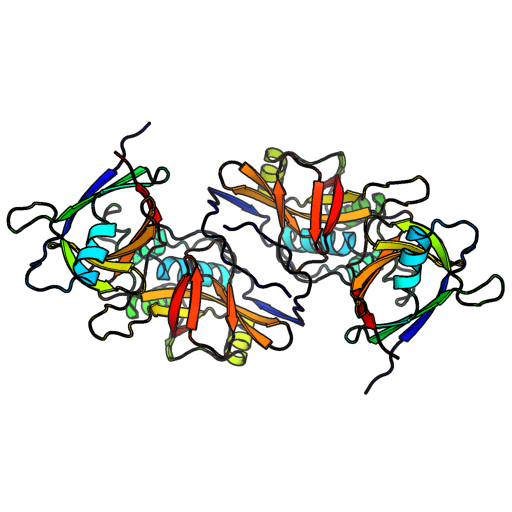49 C C . GLU A 1 155 ? 25.827 3.420 2.477 1.00 27.91 365 GLU A C 1
ATOM 1250 O O . GLU A 1 155 ? 26.649 3.383 3.382 1.00 24.63 365 GLU A O 1
ATOM 1256 N N . LEU A 1 156 ? 24.562 3.734 2.660 1.00 27.37 366 LEU A N 1
ATOM 1257 C CA . LEU A 1 156 ? 24.046 4.100 3.969 1.00 25.56 366 LEU A CA 1
ATOM 1258 C C . LEU A 1 156 ? 23.624 2.852 4.779 1.00 25.49 366 LEU A C 1
ATOM 1259 O O . LEU A 1 156 ? 23.540 1.739 4.246 1.00 26.71 366 LEU A O 1
ATOM 1264 N N . SER A 1 157 ? 23.451 3.049 6.080 1.00 24.05 367 SER A N 1
ATOM 1265 C CA . SER A 1 157 ? 23.093 1.991 7.031 1.00 21.69 367 SER A CA 1
ATOM 1266 C C . SER A 1 157 ? 21.894 2.456 7.837 1.00 23.12 367 SER A C 1
ATOM 1267 O O . SER A 1 157 ? 21.590 3.644 7.909 1.00 20.70 367 SER A O 1
ATOM 1270 N N . ILE A 1 158 ? 21.140 1.488 8.366 1.00 24.64 368 ILE A N 1
ATOM 1271 C CA . ILE A 1 158 ? 19.925 1.745 9.137 1.00 26.38 368 ILE A CA 1
ATOM 1272 C C . ILE A 1 158 ? 20.070 1.185 10.547 1.00 25.13 368 ILE A C 1
ATOM 1273 O O . ILE A 1 158 ? 20.601 0.055 10.765 1.00 25.39 368 ILE A O 1
ATOM 1278 N N . GLN A 1 159 ? 19.713 2.005 11.521 1.00 23.63 369 GLN A N 1
ATOM 1279 C CA . GLN A 1 159 ? 19.878 1.643 12.924 1.00 25.28 369 GLN A CA 1
ATOM 1280 C C . GLN A 1 159 ? 18.530 1.717 13.635 1.00 24.56 369 GLN A C 1
ATOM 1281 O O . GLN A 1 159 ? 17.800 2.694 13.509 1.00 26.01 369 GLN A O 1
ATOM 1287 N N . ASP A 1 160 ? 18.206 0.713 14.430 1.00 27.49 370 ASP A N 1
ATOM 1288 C CA . ASP A 1 160 ? 17.011 0.832 15.298 1.00 27.76 370 ASP A CA 1
ATOM 1289 C C . ASP A 1 160 ? 17.184 1.980 16.218 1.00 26.17 370 ASP A C 1
ATOM 1290 O O . ASP A 1 160 ? 18.232 2.103 16.879 1.00 24.00 370 ASP A O 1
ATOM 1295 N N . ALA A 1 161 ? 16.180 2.851 16.311 1.00 26.45 371 ALA A N 1
ATOM 1296 C CA . ALA A 1 161 ? 16.313 4.051 17.077 1.00 28.76 371 ALA A CA 1
ATOM 1297 C C . ALA A 1 161 ? 16.460 3.706 18.576 1.00 29.77 371 ALA A C 1
ATOM 1298 O O . ALA A 1 161 ? 17.049 4.431 19.320 1.00 26.84 371 ALA A O 1
ATOM 1300 N N . ASP A 1 162 ? 15.995 2.530 18.972 1.00 29.52 372 ASP A N 1
ATOM 1301 C CA . ASP A 1 162 ? 16.071 2.198 20.361 1.00 33.72 372 ASP A CA 1
ATOM 1302 C C . ASP A 1 162 ? 17.288 1.319 20.683 1.00 33.82 372 ASP A C 1
ATOM 1303 O O . ASP A 1 162 ? 17.262 0.552 21.648 1.00 34.11 372 ASP A O 1
ATOM 1308 N N . SER A 1 163 ? 18.355 1.411 19.874 1.00 30.63 373 SER A N 1
ATOM 1309 C CA . SER A 1 163 ? 19.553 0.644 20.158 1.00 26.71 373 SER A CA 1
ATOM 1310 C C . SER A 1 163 ? 20.824 1.506 19.986 1.00 26.97 373 SER A C 1
ATOM 1311 O O . SER A 1 163 ? 20.921 2.326 19.089 1.00 24.02 373 SER A O 1
ATOM 1314 N N . SER A 1 164 ? 21.803 1.259 20.840 1.00 24.02 374 SER A N 1
ATOM 1315 C CA . SER A 1 164 ? 23.103 1.929 20.698 1.00 25.37 374 SER A CA 1
ATOM 1316 C C . SER A 1 164 ? 24.097 0.994 20.002 1.00 25.13 374 SER A C 1
ATOM 1317 O O . SER A 1 164 ? 25.251 1.344 19.811 1.00 24.42 374 SER A O 1
ATOM 1320 N N . LEU A 1 165 ? 23.677 -0.225 19.675 1.00 25.01 375 LEU A N 1
ATOM 1321 C CA . LEU A 1 165 ? 24.622 -1.219 19.135 1.00 25.95 375 LEU A CA 1
ATOM 1322 C C . LEU A 1 165 ? 24.713 -1.094 17.633 1.00 23.25 375 LEU A C 1
ATOM 1323 O O . LEU A 1 165 ? 23.753 -1.432 16.896 1.00 24.01 375 LEU A O 1
ATOM 1328 N N . LEU A 1 166 ? 25.862 -0.612 17.143 1.00 22.72 376 LEU A N 1
ATOM 1329 C CA . LEU A 1 166 ? 26.081 -0.459 15.708 1.00 22.90 376 LEU A CA 1
ATOM 1330 C C . LEU A 1 166 ? 26.747 -1.666 15.140 1.00 22.75 376 LEU A C 1
ATOM 1331 O O . LEU A 1 166 ? 27.849 -2.009 15.570 1.00 23.88 376 LEU A O 1
ATOM 1336 N N . HIS A 1 167 ? 26.082 -2.354 14.201 1.00 23.23 377 HIS A N 1
ATOM 1337 C CA . HIS A 1 167 ? 26.605 -3.530 13.533 1.00 24.47 377 HIS A CA 1
ATOM 1338 C C . HIS A 1 167 ? 27.206 -3.083 12.234 1.00 24.61 377 HIS A C 1
ATOM 1339 O O . HIS A 1 167 ? 26.518 -2.959 11.236 1.00 25.59 377 HIS A O 1
ATOM 1346 N N . LEU A 1 168 ? 28.487 -2.775 12.274 1.00 23.45 378 LEU A N 1
ATOM 1347 C CA . LEU A 1 168 ? 29.184 -2.270 11.100 1.00 24.54 378 LEU A CA 1
ATOM 1348 C C . LEU A 1 168 ? 29.665 -3.375 10.178 1.00 25.93 378 LEU A C 1
ATOM 1349 O O . LEU A 1 168 ? 29.672 -4.589 10.545 1.00 26.12 378 LEU A O 1
ATOM 1354 N N . SER A 1 169 ? 30.076 -2.977 8.983 1.00 25.24 379 SER A N 1
ATOM 1355 C CA . SER A 1 169 ? 30.644 -3.857 7.987 1.00 26.83 379 SER A CA 1
ATOM 1356 C C . SER A 1 169 ? 31.861 -4.634 8.543 1.00 26.42 379 SER A C 1
ATOM 1357 O O . SER A 1 169 ? 32.370 -4.297 9.566 1.00 24.57 379 SER A O 1
ATOM 1360 N N . PHE A 1 170 ? 32.223 -5.754 7.932 1.00 28.35 380 PHE A N 1
ATOM 1361 C CA . PHE A 1 170 ? 33.288 -6.620 8.385 1.00 29.46 380 PHE A CA 1
ATOM 1362 C C . PHE A 1 170 ? 33.002 -7.187 9.767 1.00 30.91 380 PHE A C 1
ATOM 1363 O O . PHE A 1 170 ? 33.909 -7.507 10.498 1.00 29.27 380 PHE A O 1
ATOM 1371 N N . ASN A 1 171 ? 31.714 -7.247 10.113 1.00 31.81 381 ASN A N 1
ATOM 1372 C CA . ASN A 1 171 ? 31.271 -7.786 11.359 1.00 32.97 381 ASN A CA 1
ATOM 1373 C C . ASN A 1 171 ? 31.891 -7.153 12.583 1.00 31.38 381 ASN A C 1
ATOM 1374 O O . ASN A 1 171 ? 32.193 -7.810 13.572 1.00 31.43 381 ASN A O 1
ATOM 1379 N N . ARG A 1 172 ? 32.047 -5.850 12.553 1.00 25.89 382 ARG A N 1
ATOM 1380 C CA . ARG A 1 172 ? 32.591 -5.137 13.685 1.00 25.24 382 ARG A CA 1
ATOM 1381 C C . ARG A 1 172 ? 31.466 -4.461 14.409 1.00 25.35 382 ARG A C 1
ATOM 1382 O O . ARG A 1 172 ? 30.613 -3.818 13.782 1.00 25.67 382 ARG A O 1
ATOM 1390 N N . ASP A 1 173 ? 31.463 -4.562 15.721 1.00 24.68 383 ASP A N 1
ATOM 1391 C CA . ASP A 1 173 ? 30.405 -3.966 16.550 1.00 26.62 383 ASP A CA 1
ATOM 1392 C C . ASP A 1 173 ? 30.963 -2.853 17.398 1.00 24.79 383 ASP A C 1
ATOM 1393 O O . ASP A 1 173 ? 32.000 -3.022 18.021 1.00 23.48 383 ASP A O 1
ATOM 1398 N N . TYR A 1 174 ? 30.262 -1.737 17.426 1.00 23.09 384 TYR A N 1
ATOM 1399 C CA . TYR A 1 174 ? 30.605 -0.594 18.264 1.00 22.40 384 TYR A CA 1
ATOM 1400 C C . TYR A 1 174 ? 29.371 -0.091 18.910 1.00 23.67 384 TYR A C 1
ATOM 1401 O O . TYR A 1 174 ? 28.273 -0.184 18.361 1.00 29.28 384 TYR A O 1
ATOM 1410 N N . ASN A 1 175 ? 29.526 0.451 20.091 1.00 24.57 385 ASN A N 1
ATOM 1411 C CA . ASN A 1 175 ? 28.446 1.129 20.722 1.00 25.24 385 ASN A CA 1
ATOM 1412 C C . ASN A 1 175 ? 28.488 2.640 20.496 1.00 21.96 385 ASN A C 1
ATOM 1413 O O . ASN A 1 175 ? 29.477 3.253 20.710 1.00 25.27 385 ASN A O 1
ATOM 1418 N N . TRP A 1 176 ? 27.340 3.199 20.177 1.00 21.23 386 TRP A N 1
ATOM 1419 C CA . TRP A 1 176 ? 27.141 4.660 20.032 1.00 22.36 386 TRP A CA 1
ATOM 1420 C C . TRP A 1 176 ? 27.093 5.242 21.427 1.00 22.22 386 TRP A C 1
ATOM 1421 O O . TRP A 1 176 ? 26.082 5.103 22.142 1.00 22.92 386 TRP A O 1
ATOM 1432 N N . TYR A 1 177 ? 28.172 5.877 21.866 1.00 22.79 387 TYR A N 1
ATOM 1433 C CA . TYR A 1 177 ? 28.211 6.410 23.247 1.00 22.68 387 TYR A CA 1
ATOM 1434 C C . TYR A 1 177 ? 27.893 7.867 23.372 1.00 22.87 387 TYR A C 1
ATOM 1435 O O . TYR A 1 177 ? 27.516 8.338 24.427 1.00 19.94 387 TYR A O 1
ATOM 1444 N N . GLY A 1 178 ? 28.010 8.586 22.269 1.00 20.11 388 GLY A N 1
ATOM 1445 C CA . GLY A 1 178 ? 27.532 9.956 22.234 1.00 20.46 388 GLY A CA 1
ATOM 1446 C C . GLY A 1 178 ? 27.637 10.560 20.838 1.00 18.83 388 GLY A C 1
ATOM 1447 O O . GLY A 1 178 ? 27.918 9.839 19.848 1.00 19.63 388 GLY A O 1
ATOM 1448 N N . SER A 1 179 ? 27.348 11.868 20.771 1.00 19.99 389 SER A N 1
ATOM 1449 C CA . SER A 1 179 ? 27.249 12.534 19.482 1.00 18.68 389 SER A CA 1
ATOM 1450 C C . SER A 1 179 ? 27.795 13.935 19.601 1.00 17.99 389 SER A C 1
ATOM 1451 O O . SER A 1 179 ? 27.626 14.607 20.633 1.00 17.22 389 SER A O 1
ATOM 1454 N N . MET A 1 180 ? 28.328 14.443 18.492 1.00 18.65 390 MET A N 1
ATOM 1455 C CA . MET A 1 180 ? 28.711 15.843 18.366 1.00 18.93 390 MET A CA 1
ATOM 1456 C C . MET A 1 180 ? 27.665 16.468 17.435 1.00 19.00 390 MET A C 1
ATOM 1457 O O . MET A 1 180 ? 27.598 16.119 16.264 1.00 19.10 390 MET A O 1
ATOM 1462 N N . ILE A 1 181 ? 26.858 17.358 17.969 1.00 18.55 391 ILE A N 1
ATOM 1463 C CA . ILE A 1 181 ? 25.711 17.901 17.275 1.00 20.03 391 ILE A CA 1
ATOM 1464 C C . ILE A 1 181 ? 25.963 19.362 16.912 1.00 21.76 391 ILE A C 1
ATOM 1465 O O . ILE A 1 181 ? 26.403 20.094 17.751 1.00 20.79 391 ILE A O 1
ATOM 1470 N N . GLY A 1 182 ? 25.661 19.724 15.671 1.00 20.66 392 GLY A N 1
ATOM 1471 C CA . GLY A 1 182 ? 25.759 21.088 15.235 1.00 22.21 392 GLY A CA 1
ATOM 1472 C C . GLY A 1 182 ? 26.367 21.336 13.852 1.00 21.42 392 GLY A C 1
ATOM 1473 O O . GLY A 1 182 ? 26.499 22.507 13.499 1.00 23.54 392 GLY A O 1
ATOM 1474 N N . TYR A 1 183 ? 26.798 20.312 13.142 1.00 21.14 393 TYR A N 1
ATOM 1475 C CA . TYR A 1 183 ? 27.498 20.506 11.866 1.00 21.59 393 TYR A CA 1
ATOM 1476 C C . TYR A 1 183 ? 26.570 21.068 10.773 1.00 22.46 393 TYR A C 1
ATOM 1477 O O . TYR A 1 183 ? 27.097 21.554 9.753 1.00 24.35 393 TYR A O 1
ATOM 1487 N N . GLY B 1 1 ? 13.415 -14.154 1.976 1.00 81.46 211 GLY B N 1
ATOM 1488 C CA . GLY B 1 1 ? 13.134 -13.068 2.901 1.00 80.77 211 GLY B CA 1
ATOM 1489 C C . GLY B 1 1 ? 14.268 -12.044 2.936 1.00 80.27 211 GLY B C 1
ATOM 1490 O O . GLY B 1 1 ? 15.451 -12.405 3.021 1.00 80.80 211 GLY B O 1
ATOM 1491 N N . HIS B 1 2 ? 13.929 -10.751 2.911 1.00 78.82 212 HIS B N 1
ATOM 1492 C CA . HIS B 1 2 ? 14.943 -9.727 2.863 1.00 76.60 212 HIS B CA 1
ATOM 1493 C C . HIS B 1 2 ? 15.250 -9.028 4.177 1.00 74.38 212 HIS B C 1
ATOM 1494 O O . HIS B 1 2 ? 14.398 -8.919 5.079 1.00 74.85 212 HIS B O 1
ATOM 1501 N N . HIS B 1 3 ? 16.487 -8.567 4.262 1.00 72.11 213 HIS B N 1
ATOM 1502 C CA . HIS B 1 3 ? 17.130 -7.845 5.359 1.00 69.40 213 HIS B CA 1
ATOM 1503 C C . HIS B 1 3 ? 18.324 -7.135 4.715 1.00 66.98 213 HIS B C 1
ATOM 1504 O O . HIS B 1 3 ? 18.975 -7.715 3.833 1.00 66.84 213 HIS B O 1
ATOM 1511 N N . HIS B 1 4 ? 18.662 -5.906 5.094 1.00 64.42 214 HIS B N 1
ATOM 1512 C CA . HIS B 1 4 ? 19.835 -5.267 4.447 1.00 63.23 214 HIS B CA 1
ATOM 1513 C C . HIS B 1 4 ? 21.188 -5.862 4.908 1.00 61.57 214 HIS B C 1
ATOM 1514 O O . HIS B 1 4 ? 21.334 -6.245 6.081 1.00 61.52 214 HIS B O 1
ATOM 1521 N N . HIS B 1 5 ? 22.151 -5.957 3.985 1.00 59.02 215 HIS B N 1
ATOM 1522 C CA . HIS B 1 5 ? 23.479 -6.528 4.309 1.00 57.45 215 HIS B CA 1
ATOM 1523 C C . HIS B 1 5 ? 24.641 -5.612 3.923 1.00 55.08 215 HIS B C 1
ATOM 1524 O O . HIS B 1 5 ? 24.549 -4.797 3.004 1.00 53.04 215 HIS B O 1
ATOM 1531 N N . HIS B 1 6 ? 25.757 -5.775 4.615 1.00 52.61 216 HIS B N 1
ATOM 1532 C CA . HIS B 1 6 ? 26.969 -5.074 4.208 1.00 51.21 216 HIS B CA 1
ATOM 1533 C C . HIS B 1 6 ? 27.542 -5.695 2.925 1.00 51.14 216 HIS B C 1
ATOM 1534 O O . HIS B 1 6 ? 27.350 -6.881 2.664 1.00 51.05 216 HIS B O 1
ATOM 1541 N N . HIS B 1 7 ? 28.277 -4.889 2.160 1.00 50.30 217 HIS B N 1
ATOM 1542 C CA . HIS B 1 7 ? 28.765 -5.360 0.889 1.00 50.03 217 HIS B CA 1
ATOM 1543 C C . HIS B 1 7 ? 30.253 -5.093 0.914 1.00 48.64 217 HIS B C 1
ATOM 1544 O O . HIS B 1 7 ? 30.762 -4.402 0.070 1.00 47.46 217 HIS B O 1
ATOM 1551 N N . GLU B 1 8 ? 30.927 -5.678 1.896 1.00 47.50 218 GLU B N 1
ATOM 1552 C CA . GLU B 1 8 ? 32.316 -5.344 2.149 1.00 47.50 218 GLU B CA 1
ATOM 1553 C C . GLU B 1 8 ? 33.119 -5.499 0.890 1.00 48.10 218 GLU B C 1
ATOM 1554 O O . GLU B 1 8 ? 33.637 -4.507 0.367 1.00 51.15 218 GLU B O 1
ATOM 1560 N N . PHE B 1 9 ? 33.256 -6.701 0.403 1.00 48.21 219 PHE B N 1
ATOM 1561 C CA . PHE B 1 9 ? 34.289 -6.853 -0.600 1.00 48.00 219 PHE B CA 1
ATOM 1562 C C . PHE B 1 9 ? 34.001 -6.321 -2.029 1.00 47.06 219 PHE B C 1
ATOM 1563 O O . PHE B 1 9 ? 34.790 -6.643 -2.920 1.00 46.32 219 PHE B O 1
ATOM 1571 N N . ASP B 1 10 ? 32.930 -5.541 -2.280 1.00 45.91 220 ASP B N 1
ATOM 1572 C CA . ASP B 1 10 ? 32.860 -4.779 -3.555 1.00 44.95 220 ASP B CA 1
ATOM 1573 C C . ASP B 1 10 ? 33.931 -3.691 -3.619 1.00 42.75 220 ASP B C 1
ATOM 1574 O O . ASP B 1 10 ? 34.225 -3.013 -2.615 1.00 40.38 220 ASP B O 1
ATOM 1579 N N . GLN B 1 11 ? 34.513 -3.506 -4.793 1.00 40.25 221 GLN B N 1
ATOM 1580 C CA . GLN B 1 11 ? 35.469 -2.409 -4.964 1.00 40.11 221 GLN B CA 1
ATOM 1581 C C . GLN B 1 11 ? 34.893 -1.374 -5.904 1.00 39.31 221 GLN B C 1
ATOM 1582 O O . GLN B 1 11 ? 34.923 -1.528 -7.146 1.00 38.28 221 GLN B O 1
ATOM 1588 N N . VAL B 1 12 ? 34.350 -0.310 -5.333 1.00 37.94 222 VAL B N 1
ATOM 1589 C CA . VAL B 1 12 ? 33.846 0.749 -6.162 1.00 36.32 222 VAL B CA 1
ATOM 1590 C C . VAL B 1 12 ? 35.042 1.613 -6.555 1.00 36.62 222 VAL B C 1
ATOM 1591 O O . VAL 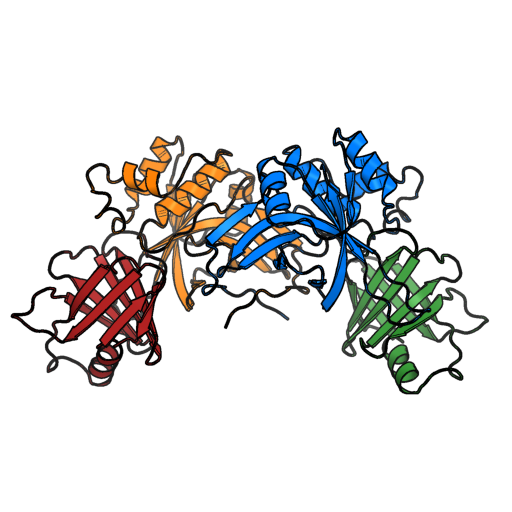B 1 12 ? 35.469 2.478 -5.830 1.00 34.80 222 VAL B O 1
ATOM 1595 N N . GLN B 1 13 ? 35.608 1.343 -7.710 1.00 36.85 223 GLN B N 1
ATOM 1596 C CA . GLN B 1 13 ? 36.770 2.103 -8.158 1.00 37.46 223 GLN B CA 1
ATOM 1597 C C . GLN B 1 13 ? 36.460 3.447 -8.832 1.00 35.41 223 GLN B C 1
ATOM 1598 O O . GLN B 1 13 ? 37.335 4.292 -8.941 1.00 35.10 223 GLN B O 1
ATOM 1604 N N . TYR B 1 14 ? 35.225 3.647 -9.319 1.00 32.10 224 TYR B N 1
ATOM 1605 C CA . TYR B 1 14 ? 34.833 4.913 -9.925 1.00 29.74 224 TYR B CA 1
ATOM 1606 C C . TYR B 1 14 ? 33.316 4.967 -9.842 1.00 29.97 224 TYR B C 1
ATOM 1607 O O . TYR B 1 14 ? 32.679 3.958 -10.111 1.00 27.85 224 TYR B O 1
ATOM 1616 N N . GLU B 1 15 ? 32.800 6.138 -9.469 1.00 30.43 225 GLU B N 1
ATOM 1617 C CA . GLU B 1 15 ? 31.344 6.369 -9.372 1.00 31.12 225 GLU B CA 1
ATOM 1618 C C . GLU B 1 15 ? 31.027 7.754 -9.901 1.00 29.09 225 GLU B C 1
ATOM 1619 O O . GLU B 1 15 ? 31.720 8.743 -9.598 1.00 29.02 225 GLU B O 1
ATOM 1625 N N . ASN B 1 16 ? 29.995 7.862 -10.739 1.00 27.39 226 ASN B N 1
ATOM 1626 C CA . ASN B 1 16 ? 29.664 9.106 -11.438 1.00 27.35 226 ASN B CA 1
ATOM 1627 C C . ASN B 1 16 ? 28.124 9.231 -11.491 1.00 29.07 226 ASN B C 1
ATOM 1628 O O . ASN B 1 16 ? 27.482 8.563 -12.332 1.00 26.80 226 ASN B O 1
ATOM 1633 N N . THR B 1 17 ? 27.541 10.031 -10.596 1.00 27.58 227 THR B N 1
ATOM 1634 C CA . THR B 1 17 ? 26.092 10.097 -10.556 1.00 26.74 227 THR B CA 1
ATOM 1635 C C . THR B 1 17 ? 25.590 11.519 -10.735 1.00 26.61 227 THR B C 1
ATOM 1636 O O . THR B 1 17 ? 26.284 12.494 -10.412 1.00 28.37 227 THR B O 1
ATOM 1640 N N . LEU B 1 18 ? 24.359 11.625 -11.178 1.00 24.81 228 LEU B N 1
ATOM 1641 C CA . LEU B 1 18 ? 23.762 12.906 -11.448 1.00 25.22 228 LEU B CA 1
ATOM 1642 C C . LEU B 1 18 ? 23.772 13.736 -10.193 1.00 25.47 228 LEU B C 1
ATOM 1643 O O . LEU B 1 18 ? 23.201 13.356 -9.171 1.00 24.48 228 LEU B O 1
ATOM 1648 N N . LYS B 1 19 ? 24.383 14.896 -10.293 1.00 26.09 229 LYS B N 1
ATOM 1649 C CA . LYS B 1 19 ? 24.385 15.833 -9.237 1.00 29.60 229 LYS B CA 1
ATOM 1650 C C . LYS B 1 19 ? 22.935 16.139 -8.851 1.00 28.70 229 LYS B C 1
ATOM 1651 O O . LYS B 1 19 ? 22.083 16.338 -9.704 1.00 32.14 229 LYS B O 1
ATOM 1657 N N . ASN B 1 20 ? 22.686 16.172 -7.568 1.00 26.24 230 ASN B N 1
ATOM 1658 C CA . ASN B 1 20 ? 21.438 16.507 -6.963 1.00 24.88 230 ASN B CA 1
ATOM 1659 C C . ASN B 1 20 ? 20.319 15.460 -7.080 1.00 24.34 230 ASN B C 1
ATOM 1660 O O . ASN B 1 20 ? 19.231 15.720 -6.625 1.00 24.68 230 ASN B O 1
ATOM 1665 N N . PHE B 1 21 ? 20.585 14.276 -7.653 1.00 22.42 231 PHE B N 1
ATOM 1666 C CA . PHE B 1 21 ? 19.571 13.244 -7.740 1.00 22.52 231 PHE B CA 1
ATOM 1667 C C . PHE B 1 21 ? 19.209 12.723 -6.374 1.00 23.32 231 PHE B C 1
ATOM 1668 O O . PHE B 1 21 ? 20.099 12.386 -5.597 1.00 24.10 231 PHE B O 1
ATOM 1676 N N . LYS B 1 22 ? 17.936 12.676 -6.053 1.00 22.18 232 LYS B N 1
ATOM 1677 C CA . LYS B 1 22 ? 17.468 12.152 -4.801 1.00 20.85 232 LYS B CA 1
ATOM 1678 C C . LYS B 1 22 ? 16.134 11.441 -4.986 1.00 22.93 232 LYS B C 1
ATOM 1679 O O . LYS B 1 22 ? 15.219 12.006 -5.619 1.00 22.06 232 LYS B O 1
ATOM 1685 N N . ILE B 1 23 ? 15.998 10.215 -4.474 1.00 20.24 233 ILE B N 1
ATOM 1686 C CA . ILE B 1 23 ? 14.720 9.583 -4.407 1.00 22.17 233 ILE B CA 1
ATOM 1687 C C . ILE B 1 23 ? 13.832 10.275 -3.386 1.00 24.09 233 ILE B C 1
ATOM 1688 O O . ILE B 1 23 ? 14.214 10.339 -2.194 1.00 24.07 233 ILE B O 1
ATOM 1693 N N . ARG B 1 24 ? 12.677 10.809 -3.817 1.00 22.93 234 ARG B N 1
ATOM 1694 C CA . ARG B 1 24 ? 11.796 11.530 -2.919 1.00 22.17 234 ARG B CA 1
ATOM 1695 C C . ARG B 1 24 ? 10.419 10.954 -2.794 1.00 22.23 234 ARG B C 1
ATOM 1696 O O . ARG B 1 24 ? 9.658 11.353 -1.944 1.00 23.15 234 ARG B O 1
ATOM 1704 N N . GLU B 1 25 ? 10.038 10.044 -3.672 1.00 19.94 235 GLU B N 1
ATOM 1705 C CA . GLU B 1 25 ? 8.726 9.490 -3.726 1.00 20.75 235 GLU B CA 1
ATOM 1706 C C . GLU B 1 25 ? 8.761 8.122 -4.398 1.00 20.98 235 GLU B C 1
ATOM 1707 O O . GLU B 1 25 ? 9.631 7.822 -5.191 1.00 22.53 235 GLU B O 1
ATOM 1713 N N . GLN B 1 26 ? 7.818 7.307 -4.066 1.00 21.59 236 GLN B N 1
ATOM 1714 C CA . GLN B 1 26 ? 7.777 5.914 -4.481 1.00 19.82 236 GLN B CA 1
ATOM 1715 C C . GLN B 1 26 ? 6.473 5.641 -5.201 1.00 20.26 236 GLN B C 1
ATOM 1716 O O . GLN B 1 26 ? 5.384 6.075 -4.777 1.00 20.28 236 GLN B O 1
ATOM 1722 N N . GLN B 1 27 ? 6.560 4.846 -6.264 1.00 17.14 237 GLN B N 1
ATOM 1723 C CA . GLN B 1 27 ? 5.415 4.390 -7.013 1.00 19.26 237 GLN B CA 1
ATOM 1724 C C . GLN B 1 27 ? 4.752 3.159 -6.423 1.00 18.07 237 GLN B C 1
ATOM 1725 O O . GLN B 1 27 ? 5.414 2.101 -6.273 1.00 20.64 237 GLN B O 1
ATOM 1731 N N . PHE B 1 28 ? 3.487 3.247 -6.110 1.00 17.84 238 PHE B N 1
ATOM 1732 C CA . PHE B 1 28 ? 2.681 2.108 -5.669 1.00 19.96 238 PHE B CA 1
ATOM 1733 C C . PHE B 1 28 ? 1.635 1.692 -6.720 1.00 22.10 238 PHE B C 1
ATOM 1734 O O . PHE B 1 28 ? 1.982 1.174 -7.770 1.00 22.48 238 PHE B O 1
ATOM 1742 N N . ASP B 1 29 ? 0.371 1.888 -6.423 1.00 21.58 239 ASP B N 1
ATOM 1743 C CA . ASP B 1 29 ? -0.734 1.368 -7.181 1.00 23.24 239 ASP B CA 1
ATOM 1744 C C . ASP B 1 29 ? -1.212 2.369 -8.203 1.00 21.96 239 ASP B C 1
ATOM 1745 O O . ASP B 1 29 ? -2.367 2.846 -8.191 1.00 21.73 239 ASP B O 1
ATOM 1750 N N . ASN B 1 30 ? -0.321 2.676 -9.119 1.00 20.11 240 ASN B N 1
ATOM 1751 C CA . ASN B 1 30 ? -0.649 3.550 -10.262 1.00 18.63 240 ASN B CA 1
ATOM 1752 C C . ASN B 1 30 ? 0.286 3.176 -11.396 1.00 19.03 240 ASN B C 1
ATOM 1753 O O . ASN B 1 30 ? 1.250 2.447 -11.179 1.00 18.25 240 ASN B O 1
ATOM 1758 N N . SER B 1 31 ? 0.030 3.767 -12.567 1.00 20.50 241 SER B N 1
ATOM 1759 C CA . SER B 1 31 ? 0.873 3.557 -13.749 1.00 20.69 241 SER B CA 1
ATOM 1760 C C . SER B 1 31 ? 1.652 4.804 -14.113 1.00 19.50 241 SER B C 1
ATOM 1761 O O . SER B 1 31 ? 2.026 4.953 -15.279 1.00 21.83 241 SER B O 1
ATOM 1764 N N . TRP B 1 32 ? 2.058 5.608 -13.113 1.00 18.51 242 TRP B N 1
ATOM 1765 C CA . TRP B 1 32 ? 2.704 6.871 -13.260 1.00 17.98 242 TRP B CA 1
ATOM 1766 C C . TRP B 1 32 ? 4.235 6.816 -13.364 1.00 17.80 242 TRP B C 1
ATOM 1767 O O . TRP B 1 32 ? 4.902 7.808 -13.166 1.00 17.21 242 TRP B O 1
ATOM 1778 N N . ALA B 1 33 ? 4.796 5.618 -13.600 1.00 19.17 243 ALA B N 1
ATOM 1779 C CA . ALA B 1 33 ? 6.237 5.408 -13.645 1.00 19.16 243 ALA B CA 1
ATOM 1780 C C . ALA B 1 33 ? 7.011 6.497 -14.438 1.00 18.66 243 ALA B C 1
ATOM 1781 O O . ALA B 1 33 ? 8.046 6.944 -13.973 1.00 16.87 243 ALA B O 1
ATOM 1783 N N . ALA B 1 34 ? 6.487 6.951 -15.577 1.00 19.28 244 ALA B N 1
ATOM 1784 C CA . ALA B 1 34 ? 7.200 7.969 -16.369 1.00 18.19 244 ALA B CA 1
ATOM 1785 C C . ALA B 1 34 ? 7.165 9.331 -15.639 1.00 19.13 244 ALA B C 1
ATOM 1786 O O . ALA B 1 34 ? 8.112 10.091 -15.714 1.00 19.76 244 ALA B O 1
ATOM 1788 N N . GLY B 1 35 ? 6.063 9.612 -14.966 1.00 18.86 245 GLY B N 1
ATOM 1789 C CA . GLY B 1 35 ? 5.917 10.782 -14.141 1.00 19.54 245 GLY B CA 1
ATOM 1790 C C . GLY B 1 35 ? 6.906 10.752 -12.994 1.00 15.98 245 GLY B C 1
ATOM 1791 O O . GLY B 1 35 ? 7.582 11.768 -12.707 1.00 16.86 245 GLY B O 1
ATOM 1792 N N . PHE B 1 36 ? 7.047 9.584 -12.357 1.00 17.90 246 PHE B N 1
ATOM 1793 C CA . PHE B 1 36 ? 8.062 9.450 -11.302 1.00 16.48 246 PHE B CA 1
ATOM 1794 C C . PHE B 1 36 ? 9.455 9.689 -11.794 1.00 17.27 246 PHE B C 1
ATOM 1795 O O . PHE B 1 36 ? 10.249 10.431 -11.202 1.00 18.31 246 PHE B O 1
ATOM 1803 N N . SER B 1 37 ? 9.818 9.034 -12.908 1.00 17.56 247 SER B N 1
ATOM 1804 C CA . SER B 1 37 ? 11.128 9.149 -13.467 1.00 17.65 247 SER B CA 1
ATOM 1805 C C . SER B 1 37 ? 11.454 10.562 -13.983 1.00 16.37 247 SER B C 1
ATOM 1806 O O . SER B 1 37 ? 12.501 11.090 -13.704 1.00 17.08 247 SER B O 1
ATOM 1809 N N . MET B 1 38 ? 10.533 11.171 -14.762 1.00 16.81 248 MET B N 1
ATOM 1810 C CA . MET B 1 38 ? 10.764 12.524 -15.225 1.00 17.39 248 MET B CA 1
ATOM 1811 C C . MET B 1 38 ? 10.916 13.511 -14.046 1.00 18.54 248 MET B C 1
ATOM 1812 O O . MET B 1 38 ? 11.763 14.368 -14.087 1.00 17.94 248 MET B O 1
ATOM 1817 N N . ALA B 1 39 ? 10.068 13.361 -13.026 1.00 18.19 249 ALA B N 1
ATOM 1818 C CA . ALA B 1 39 ? 10.127 14.269 -11.859 1.00 19.65 249 ALA B CA 1
ATOM 1819 C C . ALA B 1 39 ? 11.476 14.135 -11.167 1.00 17.86 249 ALA B C 1
ATOM 1820 O O . ALA B 1 39 ? 12.081 15.145 -10.800 1.00 17.15 249 ALA B O 1
ATOM 1822 N N . ALA B 1 40 ? 11.967 12.921 -10.992 1.00 18.88 250 ALA B N 1
ATOM 1823 C CA . ALA B 1 40 ? 13.294 12.747 -10.330 1.00 18.22 250 ALA B CA 1
ATOM 1824 C C . ALA B 1 40 ? 14.431 13.301 -11.173 1.00 17.65 250 ALA B C 1
ATOM 1825 O O . ALA B 1 40 ? 15.322 13.932 -10.641 1.00 20.16 250 ALA B O 1
ATOM 1827 N N . LEU B 1 41 ? 14.369 13.117 -12.505 1.00 18.05 251 LEU B N 1
ATOM 1828 C CA . LEU B 1 41 ? 15.377 13.591 -13.387 1.00 19.30 251 LEU B CA 1
ATOM 1829 C C . LEU B 1 41 ? 15.400 15.143 -13.434 1.00 19.39 251 LEU B C 1
ATOM 1830 O O . LEU B 1 41 ? 16.465 15.760 -13.362 1.00 21.01 251 LEU B O 1
ATOM 1835 N N . LEU B 1 42 ? 14.226 15.749 -13.559 1.00 19.84 252 LEU B N 1
ATOM 1836 C CA . LEU B 1 42 ? 14.133 17.219 -13.611 1.00 20.15 252 LEU B CA 1
ATOM 1837 C C . LEU B 1 42 ? 14.512 17.839 -12.287 1.00 18.39 252 LEU B C 1
ATOM 1838 O O . LEU B 1 42 ? 15.162 18.886 -12.249 1.00 20.68 252 LEU B O 1
ATOM 1843 N N . ASN B 1 43 ? 14.071 17.245 -11.186 1.00 19.55 253 ASN B N 1
ATOM 1844 C CA . ASN B 1 43 ? 14.497 17.707 -9.830 1.00 19.86 253 ASN B CA 1
ATOM 1845 C C . ASN B 1 43 ? 16.015 17.696 -9.719 1.00 21.34 253 ASN B C 1
ATOM 1846 O O . ASN B 1 43 ? 16.601 18.600 -9.135 1.00 20.81 253 ASN B O 1
ATOM 1851 N N . ALA B 1 44 ? 16.660 16.687 -10.313 1.00 21.52 254 ALA B N 1
ATOM 1852 C CA . ALA B 1 44 ? 18.105 16.551 -10.244 1.00 22.34 254 ALA B CA 1
ATOM 1853 C C . ALA B 1 44 ? 18.783 17.602 -11.119 1.00 22.13 254 ALA B C 1
ATOM 1854 O O . ALA B 1 44 ? 19.654 18.343 -10.650 1.00 23.57 254 ALA B O 1
ATOM 1856 N N . THR B 1 45 ? 18.409 17.679 -12.399 1.00 22.06 255 THR B N 1
ATOM 1857 C CA . THR B 1 45 ? 19.093 18.558 -13.333 1.00 23.33 255 THR B CA 1
ATOM 1858 C C . THR B 1 45 ? 18.790 20.032 -13.094 1.00 23.73 255 THR B C 1
ATOM 1859 O O . THR B 1 45 ? 19.653 20.901 -13.402 1.00 27.28 255 THR B O 1
ATOM 1863 N N . LYS B 1 46 ? 17.679 20.337 -12.442 1.00 21.64 256 LYS B N 1
ATOM 1864 C CA . LYS B 1 46 ? 17.344 21.734 -12.133 1.00 22.98 256 LYS B CA 1
ATOM 1865 C C . LYS B 1 46 ? 17.618 22.044 -10.676 1.00 23.58 256 LYS B C 1
ATOM 1866 O O . LYS B 1 46 ? 17.346 23.163 -10.220 1.00 25.08 256 LYS B O 1
ATOM 1872 N N . ASN B 1 47 ? 18.165 21.066 -9.944 1.00 24.52 257 ASN B N 1
ATOM 1873 C CA . ASN B 1 47 ? 18.410 21.239 -8.487 1.00 25.07 257 ASN B CA 1
ATOM 1874 C C . ASN B 1 47 ? 17.220 21.860 -7.753 1.00 26.87 257 ASN B C 1
ATOM 1875 O O . ASN B 1 47 ? 17.305 22.958 -7.153 1.00 24.71 257 ASN B O 1
ATOM 1880 N N . THR B 1 48 ? 16.100 21.154 -7.796 1.00 23.79 258 THR B N 1
ATOM 1881 C CA . THR B 1 48 ? 14.902 21.562 -7.172 1.00 23.64 258 THR B CA 1
ATOM 1882 C C . THR B 1 48 ? 14.136 20.390 -6.647 1.00 22.88 258 THR B C 1
ATOM 1883 O O . THR B 1 48 ? 14.549 19.220 -6.847 1.00 24.33 258 THR B O 1
ATOM 1887 N N . ASP B 1 49 ? 13.064 20.644 -5.909 1.00 23.70 259 ASP B N 1
ATOM 1888 C CA . ASP B 1 49 ? 12.215 19.608 -5.421 1.00 23.82 259 ASP B CA 1
ATOM 1889 C C . ASP B 1 49 ? 10.773 19.823 -5.846 1.00 21.99 259 ASP B C 1
ATOM 1890 O O . ASP B 1 49 ? 9.873 19.169 -5.330 1.00 23.54 259 ASP B O 1
ATOM 1895 N N . THR B 1 50 ? 10.590 20.727 -6.820 1.00 22.94 260 THR B N 1
ATOM 1896 C CA . THR B 1 50 ? 9.258 21.147 -7.206 1.00 22.24 260 THR B CA 1
ATOM 1897 C C . THR B 1 50 ? 8.517 20.229 -8.171 1.00 22.88 260 THR B C 1
ATOM 1898 O O . THR B 1 50 ? 7.352 20.423 -8.354 1.00 21.89 260 THR B O 1
ATOM 1902 N N . TYR B 1 51 ? 9.189 19.224 -8.713 1.00 20.77 261 TYR B N 1
ATOM 1903 C CA . TYR B 1 51 ? 8.543 18.289 -9.617 1.00 20.83 261 TYR B CA 1
ATOM 1904 C C . TYR B 1 51 ? 8.069 17.123 -8.817 1.00 20.81 261 TYR B C 1
ATOM 1905 O O . TYR B 1 51 ? 8.809 16.652 -7.890 1.00 20.27 261 TYR B O 1
ATOM 1914 N N . ASN B 1 52 ? 6.931 16.550 -9.178 1.00 18.72 262 ASN B N 1
ATOM 1915 C CA . ASN B 1 52 ? 6.479 15.325 -8.551 1.00 19.75 262 ASN B CA 1
ATOM 1916 C C . ASN B 1 52 ? 5.595 14.587 -9.519 1.00 19.47 262 ASN B C 1
ATOM 1917 O O . ASN B 1 52 ? 4.971 15.225 -10.424 1.00 17.88 262 ASN B O 1
ATOM 1922 N N . ALA B 1 53 ? 5.527 13.281 -9.368 1.00 19.01 263 ALA B N 1
ATOM 1923 C CA . ALA B 1 53 ? 4.772 12.460 -10.357 1.00 18.56 263 ALA B CA 1
ATOM 1924 C C . ALA B 1 53 ? 3.329 12.877 -10.504 1.00 19.21 263 ALA B C 1
ATOM 1925 O O . ALA B 1 53 ? 2.789 12.908 -11.628 1.00 19.16 263 ALA B O 1
ATOM 1927 N N . HIS B 1 54 ? 2.636 13.067 -9.385 1.00 17.66 264 HIS B N 1
ATOM 1928 C CA . HIS B 1 54 ? 1.252 13.375 -9.384 1.00 19.72 264 HIS B CA 1
ATOM 1929 C C . HIS B 1 54 ? 0.947 14.605 -10.246 1.00 17.98 264 HIS B C 1
ATOM 1930 O O . HIS B 1 54 ? 0.028 14.518 -11.080 1.00 18.85 264 HIS B O 1
ATOM 1937 N N . ASP B 1 55 ? 1.702 15.682 -10.079 1.00 17.67 265 ASP B N 1
ATOM 1938 C CA . ASP B 1 55 ? 1.488 16.942 -10.790 1.00 18.76 265 ASP B CA 1
ATOM 1939 C C . ASP B 1 55 ? 1.820 16.799 -12.249 1.00 19.61 265 ASP B C 1
ATOM 1940 O O . ASP B 1 55 ? 1.128 17.346 -13.093 1.00 21.46 265 ASP B O 1
ATOM 1945 N N . ILE B 1 56 ? 2.804 15.978 -12.578 1.00 20.10 266 ILE B N 1
ATOM 1946 C CA . ILE B 1 56 ? 3.094 15.653 -13.983 1.00 20.25 266 ILE B CA 1
ATOM 1947 C C . ILE B 1 56 ? 1.957 14.895 -14.608 1.00 19.69 266 ILE B C 1
ATOM 1948 O O . ILE B 1 56 ? 1.505 15.238 -15.702 1.00 19.77 266 ILE B O 1
ATOM 1953 N N . MET B 1 57 ? 1.431 13.865 -13.929 1.00 19.84 267 MET B N 1
ATOM 1954 C CA . MET B 1 57 ? 0.316 13.137 -14.503 1.00 18.95 267 MET B CA 1
ATOM 1955 C C . MET B 1 57 ? -0.929 13.988 -14.690 1.00 19.13 267 MET B C 1
ATOM 1956 O O . MET B 1 57 ? -1.632 13.872 -15.689 1.00 20.74 267 MET B O 1
ATOM 1961 N N . ARG B 1 58 ? -1.221 14.869 -13.705 1.00 19.66 268 ARG B N 1
ATOM 1962 C CA . ARG B 1 58 ? -2.336 15.766 -13.847 1.00 20.49 268 ARG B CA 1
ATOM 1963 C C . ARG B 1 58 ? -2.149 16.681 -15.060 1.00 19.90 268 ARG B C 1
ATOM 1964 O O . ARG B 1 58 ? -3.127 16.977 -15.771 1.00 20.00 268 ARG B O 1
ATOM 1972 N N . THR B 1 59 ? -0.922 17.122 -15.305 1.00 19.50 269 THR B N 1
ATOM 1973 C CA . THR B 1 59 ? -0.638 17.992 -16.439 1.00 19.93 269 THR B CA 1
ATOM 1974 C C . THR B 1 59 ? -0.993 17.274 -17.739 1.00 20.14 269 THR B C 1
ATOM 1975 O O . THR B 1 59 ? -1.572 17.871 -18.659 1.00 22.02 269 THR B O 1
ATOM 1979 N N . LEU B 1 60 ? -0.668 15.985 -17.799 1.00 19.46 270 LEU B N 1
ATOM 1980 C CA . LEU B 1 60 ? -0.928 15.198 -18.973 1.00 20.00 270 LEU B CA 1
ATOM 1981 C C . LEU B 1 60 ? -2.398 14.841 -19.178 1.00 20.80 270 LEU B C 1
ATOM 1982 O O . LEU B 1 60 ? -2.813 14.617 -20.341 1.00 22.32 270 LEU B O 1
ATOM 1987 N N . TYR B 1 61 ? -3.166 14.736 -18.095 1.00 20.49 271 TYR B N 1
ATOM 1988 C CA . TYR B 1 61 ? -4.538 14.254 -18.078 1.00 22.87 271 TYR B CA 1
ATOM 1989 C C . TYR B 1 61 ? -5.488 15.157 -17.280 1.00 24.70 271 TYR B C 1
ATOM 1990 O O . TYR B 1 61 ? -6.047 14.750 -16.257 1.00 26.22 271 TYR B O 1
ATOM 1999 N N . PRO B 1 62 ? -5.491 16.461 -17.619 1.00 28.23 272 PRO B N 1
ATOM 2000 C CA . PRO B 1 62 ? -6.234 17.487 -16.900 1.00 31.58 272 PRO B CA 1
ATOM 2001 C C . PRO B 1 62 ? -7.699 17.217 -16.554 1.00 35.28 272 PRO B C 1
ATOM 2002 O O . PRO B 1 62 ? -8.184 17.613 -15.501 1.00 34.70 272 PRO B O 1
ATOM 2006 N N . GLU B 1 63 ? -8.375 16.533 -17.461 1.00 38.16 273 GLU B N 1
ATOM 2007 C CA . GLU B 1 63 ? -9.810 16.167 -17.402 1.00 41.81 273 GLU B CA 1
ATOM 2008 C C . GLU B 1 63 ? -10.129 14.975 -16.491 1.00 40.25 273 GLU B C 1
ATOM 2009 O O . GLU B 1 63 ? -11.299 14.720 -16.137 1.00 39.06 273 GLU B O 1
ATOM 2015 N N . VAL B 1 64 ? -9.118 14.162 -16.202 1.00 38.68 274 VAL B N 1
ATOM 2016 C CA . VAL B 1 64 ? -9.369 12.902 -15.599 1.00 35.20 274 VAL B CA 1
ATOM 2017 C C . VAL B 1 64 ? -9.522 13.121 -14.087 1.00 36.54 274 VAL B C 1
ATOM 2018 O O . VAL B 1 64 ? -8.735 13.833 -13.419 1.00 35.23 274 VAL B O 1
ATOM 2022 N N . SER B 1 65 ? -10.533 12.469 -13.514 1.00 34.18 275 SER B N 1
ATOM 2023 C CA . SER B 1 65 ? -10.771 12.590 -12.096 1.00 36.09 275 SER B CA 1
ATOM 2024 C C . SER B 1 65 ? -9.646 11.982 -11.330 1.00 37.80 275 SER B C 1
ATOM 2025 O O . SER B 1 65 ? -8.954 11.090 -11.864 1.00 35.35 275 SER B O 1
ATOM 2028 N N . GLU B 1 66 ? -9.497 12.357 -10.057 1.00 39.04 276 GLU B N 1
ATOM 2029 C CA . GLU B 1 66 ? -8.546 11.740 -9.164 1.00 40.34 276 GLU B CA 1
ATOM 2030 C C . GLU B 1 66 ? -8.795 10.274 -8.964 1.00 39.49 276 GLU B C 1
ATOM 2031 O O . GLU B 1 66 ? -7.850 9.534 -8.752 1.00 38.43 276 GLU B O 1
ATOM 2037 N N . GLN B 1 67 ? -10.068 9.860 -8.969 1.00 36.83 277 GLN B N 1
ATOM 2038 C CA . GLN B 1 67 ? -10.381 8.458 -8.907 1.00 37.92 277 GLN B CA 1
ATOM 2039 C C . GLN B 1 67 ? -9.813 7.691 -10.097 1.00 32.20 277 GLN B C 1
ATOM 2040 O O . GLN B 1 67 ? -9.388 6.575 -9.933 1.00 32.50 277 GLN B O 1
ATOM 2046 N N . ASP B 1 68 ? -9.911 8.246 -11.296 1.00 30.79 278 ASP B N 1
ATOM 2047 C CA . ASP B 1 68 ? -9.478 7.516 -12.502 1.00 29.74 278 ASP B CA 1
ATOM 2048 C C . ASP B 1 68 ? -7.990 7.751 -12.818 1.00 27.26 278 ASP B C 1
ATOM 2049 O O . ASP B 1 68 ? -7.436 7.009 -13.623 1.00 28.20 278 ASP B O 1
ATOM 2054 N N . LEU B 1 69 ? -7.384 8.784 -12.253 1.00 24.16 279 LEU B N 1
ATOM 2055 C CA . LEU B 1 69 ? -5.963 9.102 -12.639 1.00 23.07 279 LEU B CA 1
ATOM 2056 C C . LEU B 1 69 ? -4.943 7.981 -12.388 1.00 21.60 279 LEU B C 1
ATOM 2057 O O . LEU B 1 69 ? -3.988 7.853 -13.183 1.00 21.31 279 LEU B O 1
ATOM 2062 N N . PRO B 1 70 ? -5.059 7.217 -11.317 1.00 21.95 280 PRO B N 1
ATOM 2063 C CA . PRO B 1 70 ? -4.040 6.175 -11.050 1.00 21.98 280 PRO B CA 1
ATOM 2064 C C . PRO B 1 70 ? -3.778 5.222 -12.204 1.00 22.36 280 PRO B C 1
ATOM 2065 O O . PRO B 1 70 ? -2.654 4.721 -12.363 1.00 23.08 280 PRO B O 1
ATOM 2069 N N . ASN B 1 71 ? -4.791 4.963 -13.017 1.00 22.15 281 ASN B N 1
ATOM 2070 C CA . ASN B 1 71 ? -4.611 4.026 -14.137 1.00 25.18 281 ASN B CA 1
ATOM 2071 C C . ASN B 1 71 ? -4.233 4.689 -15.470 1.00 24.95 281 ASN B C 1
ATOM 2072 O O . ASN B 1 71 ? -4.214 4.002 -16.513 1.00 25.87 281 ASN B O 1
ATOM 2077 N N . CYS B 1 72 ? -3.921 5.978 -15.452 1.00 23.85 282 CYS B N 1
ATOM 2078 C CA . CYS B 1 72 ? -3.380 6.645 -16.625 1.00 23.87 282 CYS B CA 1
ATOM 2079 C C . CYS B 1 72 ? -1.882 6.382 -16.696 1.00 23.52 282 CYS B C 1
ATOM 2080 O O . CYS B 1 72 ? -1.181 6.539 -15.712 1.00 22.00 282 CYS B O 1
ATOM 2083 N N . ALA B 1 73 ? -1.391 6.038 -17.867 1.00 22.16 283 ALA B N 1
ATOM 2084 C CA . ALA B 1 73 ? 0.020 5.775 -18.104 1.00 21.83 283 ALA B CA 1
ATOM 2085 C C . ALA B 1 73 ? 0.553 6.886 -19.045 1.00 19.55 283 ALA B C 1
ATOM 2086 O O . ALA B 1 73 ? -0.147 7.860 -19.306 1.00 21.64 283 ALA B O 1
ATOM 2088 N N . THR B 1 74 ? 1.783 6.752 -19.503 1.00 21.17 284 THR B N 1
ATOM 2089 C CA . THR B 1 74 ? 2.384 7.808 -20.295 1.00 19.99 284 THR B CA 1
ATOM 2090 C C . THR B 1 74 ? 2.761 7.303 -21.682 1.00 19.42 284 THR B C 1
ATOM 2091 O O . THR B 1 74 ? 3.119 6.170 -21.857 1.00 20.74 284 THR B O 1
ATOM 2095 N N . PHE B 1 75 ? 2.676 8.189 -22.647 1.00 20.65 285 PHE B N 1
ATOM 2096 C CA . PHE B 1 75 ? 3.005 7.836 -24.040 1.00 21.52 285 PHE B CA 1
ATOM 2097 C C . PHE B 1 75 ? 4.215 8.606 -24.527 1.00 23.70 285 PHE B C 1
ATOM 2098 O O . PHE B 1 75 ? 4.536 9.683 -24.025 1.00 22.48 285 PHE B O 1
ATOM 2106 N N . PRO B 1 76 ? 4.918 8.055 -25.505 1.00 24.25 286 PRO B N 1
ATOM 2107 C CA . PRO B 1 76 ? 6.189 8.678 -25.991 1.00 25.78 286 PRO B CA 1
ATOM 2108 C C . PRO B 1 76 ? 6.101 10.171 -26.283 1.00 22.90 286 PRO B C 1
ATOM 2109 O O . PRO B 1 76 ? 6.948 10.929 -25.831 1.00 21.92 286 PRO B O 1
ATOM 2113 N N . ASN B 1 77 ? 5.112 10.615 -27.042 1.00 23.83 287 ASN B N 1
ATOM 2114 C CA . ASN B 1 77 ? 5.047 12.026 -27.346 1.00 26.12 287 ASN B CA 1
ATOM 2115 C C . ASN B 1 77 ? 4.806 12.895 -26.105 1.00 25.34 287 ASN B C 1
ATOM 2116 O O . ASN B 1 77 ? 5.229 14.015 -26.066 1.00 24.40 287 ASN B O 1
ATOM 2121 N N . GLN B 1 78 ? 4.077 12.373 -25.138 1.00 22.99 288 GLN B N 1
ATOM 2122 C CA . GLN B 1 78 ? 3.855 13.127 -23.881 1.00 25.02 288 GLN B CA 1
ATOM 2123 C C . GLN B 1 78 ? 5.174 13.330 -23.143 1.00 24.10 288 GLN B C 1
ATOM 2124 O O . GLN B 1 78 ? 5.361 14.344 -22.469 1.00 24.80 288 GLN B O 1
ATOM 2130 N N . MET B 1 79 ? 6.053 12.335 -23.227 1.00 23.18 289 MET B N 1
ATOM 2131 C CA . MET B 1 79 ? 7.376 12.418 -22.572 1.00 24.23 289 MET B CA 1
ATOM 2132 C C . MET B 1 79 ? 8.219 13.526 -23.174 1.00 24.52 289 MET B C 1
ATOM 2133 O O . MET B 1 79 ? 8.837 14.318 -22.440 1.00 24.31 289 MET B O 1
ATOM 2138 N N . ILE B 1 80 ? 8.125 13.651 -24.498 1.00 25.35 290 ILE B N 1
ATOM 2139 C CA . ILE B 1 80 ? 8.890 14.675 -25.216 1.00 26.01 290 ILE B CA 1
ATOM 2140 C C . ILE B 1 80 ? 8.285 16.030 -24.998 1.00 26.31 290 ILE B C 1
ATOM 2141 O O . ILE B 1 80 ? 8.976 16.972 -24.647 1.00 26.25 290 ILE B O 1
ATOM 2146 N N . GLU B 1 81 ? 6.967 16.149 -25.185 1.00 26.33 291 GLU B N 1
ATOM 2147 C CA . GLU B 1 81 ? 6.247 17.391 -25.010 1.00 27.96 291 GLU B CA 1
ATOM 2148 C C . GLU B 1 81 ? 6.290 17.902 -23.589 1.00 24.65 291 GLU B C 1
ATOM 2149 O O . GLU B 1 81 ? 6.421 19.134 -23.389 1.00 22.71 291 GLU B O 1
ATOM 2155 N N . TYR B 1 82 ? 6.244 17.006 -22.587 1.00 22.86 292 TYR B N 1
ATOM 2156 C CA . TYR B 1 82 ? 6.338 17.453 -21.210 1.00 22.72 292 TYR B CA 1
ATOM 2157 C C . TYR B 1 82 ? 7.727 18.052 -20.951 1.00 22.23 292 TYR B C 1
ATOM 2158 O O . TYR B 1 82 ? 7.844 19.113 -20.328 1.00 24.56 292 TYR B O 1
ATOM 2167 N N . GLY B 1 83 ? 8.762 17.390 -21.422 1.00 22.49 293 GLY B N 1
ATOM 2168 C CA . GLY B 1 83 ? 10.115 17.869 -21.232 1.00 24.71 293 GLY B CA 1
ATOM 2169 C C . GLY B 1 83 ? 10.249 19.233 -21.927 1.00 25.48 293 GLY B C 1
ATOM 2170 O O . GLY B 1 83 ? 10.753 20.178 -21.393 1.00 24.17 293 GLY B O 1
ATOM 2171 N N . LYS B 1 84 ? 9.662 19.338 -23.105 1.00 27.78 294 LYS B N 1
ATOM 2172 C CA . LYS B 1 84 ? 9.659 20.625 -23.838 1.00 28.39 294 LYS B CA 1
ATOM 2173 C C . LYS B 1 84 ? 8.989 21.737 -23.078 1.00 26.74 294 LYS B C 1
ATOM 2174 O O . LYS B 1 84 ? 9.513 22.848 -22.997 1.00 28.23 294 LYS B O 1
ATOM 2180 N N . SER B 1 85 ? 7.893 21.446 -22.387 1.00 23.31 295 SER B N 1
ATOM 2181 C CA . SER B 1 85 ? 7.207 22.427 -21.587 1.00 23.95 295 SER B CA 1
ATOM 2182 C C . SER B 1 85 ? 8.076 22.932 -20.435 1.00 23.44 295 SER B C 1
ATOM 2183 O O . SER B 1 85 ? 7.823 23.983 -19.859 1.00 26.45 295 SER B O 1
ATOM 2186 N N . GLN B 1 86 ? 9.046 22.112 -20.046 1.00 22.05 296 GLN B N 1
ATOM 2187 C CA . GLN B 1 86 ? 9.964 22.469 -18.915 1.00 24.38 296 GLN B CA 1
ATOM 2188 C C . GLN B 1 86 ? 11.338 22.901 -19.441 1.00 25.46 296 GLN B C 1
ATOM 2189 O O . GLN B 1 86 ? 12.326 22.919 -18.711 1.00 24.51 296 GLN B O 1
ATOM 2195 N N . GLY B 1 87 ? 11.387 23.305 -20.696 1.00 25.65 297 GLY B N 1
ATOM 2196 C CA . GLY B 1 87 ? 12.614 23.826 -21.284 1.00 27.07 297 GLY B CA 1
ATOM 2197 C C . GLY B 1 87 ? 13.679 22.832 -21.627 1.00 27.22 297 GLY B C 1
ATOM 2198 O O . GLY B 1 87 ? 14.864 23.211 -21.776 1.00 28.48 297 GLY B O 1
ATOM 2199 N N . ARG B 1 88 ? 13.311 21.570 -21.787 1.00 26.11 298 ARG B N 1
ATOM 2200 C CA . ARG B 1 88 ? 14.248 20.514 -22.140 1.00 27.10 298 ARG B CA 1
ATOM 2201 C C . ARG B 1 88 ? 13.972 19.917 -23.492 1.00 29.34 298 ARG B C 1
ATOM 2202 O O . ARG B 1 88 ? 12.834 19.595 -23.834 1.00 31.13 298 ARG B O 1
ATOM 2210 N N . ASP B 1 89 ? 15.030 19.728 -24.280 1.00 29.35 299 ASP B N 1
ATOM 2211 C CA . ASP B 1 89 ? 14.907 19.131 -25.575 1.00 30.72 299 ASP B CA 1
ATOM 2212 C C . ASP B 1 89 ? 15.104 17.650 -25.433 1.00 28.61 299 ASP B C 1
ATOM 2213 O O . ASP B 1 89 ? 16.254 17.173 -25.228 1.00 29.26 299 ASP B O 1
ATOM 2218 N N . ILE B 1 90 ? 13.997 16.910 -25.470 1.00 26.76 300 ILE B N 1
ATOM 2219 C CA . ILE B 1 90 ? 14.063 15.488 -25.350 1.00 26.38 300 ILE B CA 1
ATOM 2220 C C . ILE B 1 90 ? 14.052 14.763 -26.705 1.00 25.65 300 ILE B C 1
ATOM 2221 O O . ILE B 1 90 ? 13.234 15.078 -27.547 1.00 24.41 300 ILE B O 1
ATOM 2226 N N . HIS B 1 91 ? 14.946 13.801 -26.854 1.00 26.77 301 HIS B N 1
ATOM 2227 C CA . HIS B 1 91 ? 14.975 12.927 -28.010 1.00 30.24 301 HIS B CA 1
ATOM 2228 C C . HIS B 1 91 ? 14.975 11.489 -27.580 1.00 28.30 301 HIS B C 1
ATOM 2229 O O . HIS B 1 91 ? 15.676 11.098 -26.652 1.00 28.72 301 HIS B O 1
ATOM 2236 N N . TYR B 1 92 ? 14.273 10.673 -28.340 1.00 27.11 302 TYR B N 1
ATOM 2237 C CA . TYR B 1 92 ? 14.344 9.243 -28.204 1.00 26.19 302 TYR B CA 1
ATOM 2238 C C . TYR B 1 92 ? 15.616 8.667 -28.770 1.00 26.38 302 TYR B C 1
ATOM 2239 O O . TYR B 1 92 ? 16.022 9.057 -29.864 1.00 27.25 302 TYR B O 1
ATOM 2248 N N . GLN B 1 93 ? 16.218 7.707 -28.073 1.00 26.55 303 GLN B N 1
ATOM 2249 C CA . GLN B 1 93 ? 17.414 7.016 -28.554 1.00 26.56 303 GLN B CA 1
ATOM 2250 C C . GLN B 1 93 ? 17.212 5.525 -28.355 1.00 27.89 303 GLN B C 1
ATOM 2251 O O . GLN B 1 93 ? 16.953 5.068 -27.249 1.00 25.24 303 GLN B O 1
ATOM 2257 N N . GLU B 1 94 ? 17.217 4.790 -29.457 1.00 28.10 304 GLU B N 1
ATOM 2258 C CA . GLU B 1 94 ? 17.063 3.334 -29.403 1.00 30.63 304 GLU B CA 1
ATOM 2259 C C . GLU B 1 94 ? 18.205 2.639 -28.746 1.00 28.03 304 GLU B C 1
ATOM 2260 O O . GLU B 1 94 ? 19.335 3.037 -28.899 1.00 27.33 304 GLU B O 1
ATOM 2266 N N . GLY B 1 95 ? 17.926 1.547 -28.041 1.00 25.94 305 GLY B N 1
ATOM 2267 C CA . GLY B 1 95 ? 18.939 0.688 -27.482 1.00 26.49 305 GLY B CA 1
ATOM 2268 C C . GLY B 1 95 ? 19.365 1.186 -26.082 1.00 26.75 305 GLY B C 1
ATOM 2269 O O . GLY B 1 95 ? 18.792 2.135 -25.568 1.00 28.03 305 GLY B O 1
ATOM 2270 N N . VAL B 1 96 ? 20.307 0.467 -25.485 1.00 28.09 306 VAL B N 1
ATOM 2271 C CA . VAL B 1 96 ? 20.886 0.857 -24.198 1.00 28.43 306 VAL B CA 1
ATOM 2272 C C . VAL B 1 96 ? 22.068 1.791 -24.458 1.00 30.29 306 VAL B C 1
ATOM 2273 O O . VAL B 1 96 ? 23.019 1.394 -25.153 1.00 29.21 306 VAL B O 1
ATOM 2277 N N . PRO B 1 97 ? 22.088 2.961 -23.824 1.00 30.61 307 PRO B N 1
ATOM 2278 C CA . PRO B 1 97 ? 23.214 3.908 -24.021 1.00 29.85 307 PRO B CA 1
ATOM 2279 C C . PRO B 1 97 ? 24.486 3.250 -23.511 1.00 29.73 307 PRO B C 1
ATOM 2280 O O . PRO B 1 97 ? 24.469 2.437 -22.591 1.00 26.24 307 PRO B O 1
ATOM 2284 N N . SER B 1 98 ? 25.608 3.556 -24.140 1.00 28.57 308 SER B N 1
ATOM 2285 C CA . SER B 1 98 ? 26.839 2.938 -23.713 1.00 28.52 308 SER B CA 1
ATOM 2286 C C . SER B 1 98 ? 27.309 3.565 -22.403 1.00 27.05 308 SER B C 1
ATOM 2287 O O . SER B 1 98 ? 26.878 4.678 -22.075 1.00 27.50 308 SER B O 1
ATOM 2290 N N . TYR B 1 99 ? 28.172 2.853 -21.700 1.00 27.07 309 TYR B N 1
ATOM 2291 C CA . TYR B 1 99 ? 28.817 3.344 -20.487 1.00 27.41 309 TYR B CA 1
ATOM 2292 C C . TYR B 1 99 ? 29.425 4.699 -20.703 1.00 26.96 309 TYR B C 1
ATOM 2293 O O . TYR B 1 99 ? 29.208 5.596 -19.940 1.00 28.00 309 TYR B O 1
ATOM 2302 N N . ASN B 1 100 ? 30.178 4.887 -21.794 1.00 27.49 310 ASN B N 1
ATOM 2303 C CA . ASN B 1 100 ? 30.804 6.196 -22.041 1.00 27.52 310 ASN B CA 1
ATOM 2304 C C . ASN B 1 100 ? 29.818 7.325 -22.341 1.00 26.62 310 ASN B C 1
ATOM 2305 O O . ASN B 1 100 ? 30.057 8.470 -22.011 1.00 26.59 310 ASN B O 1
ATOM 2310 N N . GLN B 1 101 ? 28.710 7.016 -23.024 1.00 27.27 311 GLN B N 1
ATOM 2311 C CA . GLN B 1 101 ? 27.707 8.025 -23.298 1.00 25.66 311 GLN B CA 1
ATOM 2312 C C . GLN B 1 101 ? 26.994 8.434 -21.985 1.00 26.18 311 GLN B C 1
ATOM 2313 O O . GLN B 1 101 ? 26.714 9.595 -21.794 1.00 28.49 311 GLN B O 1
ATOM 2319 N N . VAL B 1 102 ? 26.696 7.463 -21.125 1.00 26.75 312 VAL B N 1
ATOM 2320 C CA . VAL B 1 102 ? 26.077 7.796 -19.832 1.00 26.62 312 VAL B CA 1
ATOM 2321 C C . VAL B 1 102 ? 27.061 8.625 -18.956 1.00 26.74 312 VAL B C 1
ATOM 2322 O O . VAL B 1 102 ? 26.671 9.564 -18.299 1.00 27.19 312 VAL B O 1
ATOM 2326 N N . ASP B 1 103 ? 28.335 8.257 -19.003 1.00 27.76 313 ASP B N 1
ATOM 2327 C CA . ASP B 1 103 ? 29.358 8.990 -18.246 1.00 28.90 313 ASP B CA 1
ATOM 2328 C C . ASP B 1 103 ? 29.359 10.436 -18.656 1.00 26.90 313 ASP B C 1
ATOM 2329 O O . ASP B 1 103 ? 29.394 11.325 -17.809 1.00 27.41 313 ASP B O 1
ATOM 2334 N N . GLN B 1 104 ? 29.316 10.701 -19.958 1.00 26.70 314 GLN B N 1
ATOM 2335 C CA . GLN B 1 104 ? 29.396 12.080 -20.490 1.00 27.26 314 GLN B CA 1
ATOM 2336 C C . GLN B 1 104 ? 28.109 12.853 -20.250 1.00 28.62 314 GLN B C 1
ATOM 2337 O O . GLN B 1 104 ? 28.157 13.999 -19.808 1.00 30.73 314 GLN B O 1
ATOM 2343 N N . LEU B 1 105 ? 26.965 12.193 -20.475 1.00 27.63 315 LEU B N 1
ATOM 2344 C CA . LEU B 1 105 ? 25.652 12.829 -20.231 1.00 27.57 315 LEU B CA 1
ATOM 2345 C C . LEU B 1 105 ? 25.501 13.185 -18.777 1.00 24.60 315 LEU B C 1
ATOM 2346 O O . LEU B 1 105 ? 25.003 14.230 -18.473 1.00 24.35 315 LEU B O 1
ATOM 2351 N N . THR B 1 106 ? 25.949 12.305 -17.895 1.00 25.75 316 THR B N 1
ATOM 2352 C CA . THR B 1 106 ? 25.809 12.487 -16.454 1.00 25.62 316 THR B CA 1
ATOM 2353 C C . THR B 1 106 ? 26.708 13.655 -16.025 1.00 26.49 316 THR B C 1
ATOM 2354 O O . THR B 1 106 ? 26.274 14.560 -15.292 1.00 23.86 316 THR B O 1
ATOM 2358 N N . LYS B 1 107 ? 27.930 13.699 -16.533 1.00 26.73 317 LYS B N 1
ATOM 2359 C CA . LYS B 1 107 ? 28.816 14.845 -16.219 1.00 29.33 317 LYS B CA 1
ATOM 2360 C C . LYS B 1 107 ? 28.281 16.156 -16.750 1.00 28.81 317 LYS B C 1
ATOM 2361 O O . LYS B 1 107 ? 28.526 17.223 -16.179 1.00 29.95 317 LYS B O 1
ATOM 2367 N N . ASP B 1 108 ? 27.505 16.102 -17.814 1.00 28.21 318 ASP B N 1
ATOM 2368 C CA . ASP B 1 108 ? 26.912 17.285 -18.434 1.00 29.48 318 ASP B CA 1
ATOM 2369 C C . ASP B 1 108 ? 25.549 17.591 -17.827 1.00 27.39 318 ASP B C 1
ATOM 2370 O O . ASP B 1 108 ? 24.865 18.490 -18.267 1.00 27.07 318 ASP B O 1
ATOM 2375 N N . ASN B 1 109 ? 25.169 16.825 -16.801 1.00 28.94 319 ASN B N 1
ATOM 2376 C CA . ASN B 1 109 ? 23.929 17.084 -16.072 1.00 28.82 319 ASN B CA 1
ATOM 2377 C C . ASN B 1 109 ? 22.724 16.965 -17.009 1.00 26.48 319 ASN B C 1
ATOM 2378 O O . ASN B 1 109 ? 21.798 17.741 -16.936 1.00 28.88 319 ASN B O 1
ATOM 2383 N N . VAL B 1 110 ? 22.734 15.931 -17.820 1.00 25.30 320 VAL B N 1
ATOM 2384 C CA . VAL B 1 110 ? 21.632 15.588 -18.712 1.00 25.02 320 VAL B CA 1
ATOM 2385 C C . VAL B 1 110 ? 20.979 14.290 -18.246 1.00 25.09 320 VAL B C 1
ATOM 2386 O O . VAL B 1 110 ? 21.657 13.300 -17.992 1.00 24.66 320 VAL B O 1
ATOM 2390 N N . GLY B 1 111 ? 19.650 14.332 -18.082 1.00 25.09 321 GLY B N 1
ATOM 2391 C CA . GLY B 1 111 ? 18.930 13.188 -17.571 1.00 22.66 321 GLY B CA 1
ATOM 2392 C C . GLY B 1 111 ? 18.426 12.222 -18.627 1.00 22.63 321 GLY B C 1
ATOM 2393 O O . GLY B 1 111 ? 18.011 12.640 -19.745 1.00 23.13 321 GLY B O 1
ATOM 2394 N N . ILE B 1 112 ? 18.402 10.940 -18.281 1.00 22.20 322 ILE B N 1
ATOM 2395 C CA . ILE B 1 112 ? 17.974 9.898 -19.207 1.00 22.21 322 ILE B CA 1
ATOM 2396 C C . ILE B 1 112 ? 16.877 9.052 -18.564 1.00 20.84 322 ILE B C 1
ATOM 2397 O O . ILE B 1 112 ? 17.115 8.467 -17.511 1.00 19.49 322 ILE B O 1
ATOM 2402 N N . MET B 1 113 ? 15.743 8.911 -19.247 1.00 20.41 323 MET B N 1
ATOM 2403 C CA . MET B 1 113 ? 14.654 8.035 -18.807 1.00 21.19 323 MET B CA 1
ATOM 2404 C C . MET B 1 113 ? 14.721 6.738 -19.570 1.00 21.43 323 MET B C 1
ATOM 2405 O O . MET B 1 113 ? 14.788 6.771 -20.790 1.00 21.65 323 MET B O 1
ATOM 2410 N N . ILE B 1 114 ? 14.722 5.628 -18.859 1.00 19.34 324 ILE B N 1
ATOM 2411 C CA . ILE B 1 114 ? 14.707 4.295 -19.433 1.00 20.92 324 ILE B CA 1
ATOM 2412 C C . ILE B 1 114 ? 13.295 3.916 -19.828 1.00 21.14 324 ILE B C 1
ATOM 2413 O O . ILE B 1 114 ? 12.356 4.054 -19.041 1.00 20.21 324 ILE B O 1
ATOM 2418 N N . LEU B 1 115 ? 13.151 3.460 -21.083 1.00 20.37 325 LEU B N 1
ATOM 2419 C CA . LEU B 1 115 ? 11.932 2.848 -21.578 1.00 20.87 325 LEU B CA 1
ATOM 2420 C C . LEU B 1 115 ? 12.163 1.374 -21.664 1.00 21.98 325 LEU B C 1
ATOM 2421 O O . LEU B 1 115 ? 13.096 0.927 -22.338 1.00 20.42 325 LEU B O 1
ATOM 2426 N N . ALA B 1 116 ? 11.366 0.609 -20.908 1.00 20.62 326 ALA B N 1
ATOM 2427 C CA . ALA B 1 116 ? 11.522 -0.808 -20.820 1.00 21.57 326 ALA B CA 1
ATOM 2428 C C . ALA B 1 116 ? 10.200 -1.531 -20.980 1.00 21.83 326 ALA B C 1
ATOM 2429 O O . ALA B 1 116 ? 9.115 -0.932 -20.842 1.00 22.31 326 ALA B O 1
ATOM 2431 N N . GLN B 1 117 ? 10.269 -2.838 -21.324 1.00 23.05 327 GLN B N 1
ATOM 2432 C CA . GLN B 1 117 ? 9.079 -3.669 -21.333 1.00 23.99 327 GLN B CA 1
ATOM 2433 C C . GLN B 1 117 ? 9.334 -5.095 -20.948 1.00 23.46 327 GLN B C 1
ATOM 2434 O O . GLN B 1 117 ? 10.418 -5.555 -21.120 1.00 21.73 327 GLN B O 1
ATOM 2440 N N . SER B 1 118 ? 8.327 -5.766 -20.401 1.00 22.77 328 SER B N 1
ATOM 2441 C CA . SER B 1 118 ? 8.404 -7.123 -19.938 1.00 23.83 328 SER B CA 1
ATOM 2442 C C . SER B 1 118 ? 8.787 -8.032 -21.116 1.00 23.63 328 SER B C 1
ATOM 2443 O O . SER B 1 118 ? 8.667 -7.663 -22.275 1.00 25.04 328 SER B O 1
ATOM 2446 N N . VAL B 1 119 ? 9.286 -9.186 -20.767 1.00 25.34 329 VAL B N 1
ATOM 2447 C CA . VAL B 1 119 ? 9.723 -10.177 -21.741 1.00 25.15 329 VAL B CA 1
ATOM 2448 C C . VAL B 1 119 ? 8.518 -11.020 -22.109 1.00 24.82 329 VAL B C 1
ATOM 2449 O O . VAL B 1 119 ? 7.926 -11.647 -21.228 1.00 25.35 329 VAL B O 1
ATOM 2453 N N . SER B 1 120 ? 8.101 -11.022 -23.390 1.00 23.75 330 SER B N 1
ATOM 2454 C CA . SER B 1 120 ? 7.058 -11.895 -23.895 1.00 23.97 330 SER B CA 1
ATOM 2455 C C . SER B 1 120 ? 7.609 -12.895 -24.924 1.00 26.07 330 SER B C 1
ATOM 2456 O O . SER B 1 120 ? 7.688 -12.622 -26.140 1.00 25.77 330 SER B O 1
ATOM 2459 N N . GLN B 1 121 ? 7.959 -14.061 -24.448 1.00 25.19 331 GLN B N 1
ATOM 2460 C CA . GLN B 1 121 ? 8.411 -15.107 -25.362 1.00 27.46 331 GLN B CA 1
ATOM 2461 C C . GLN B 1 121 ? 7.274 -15.717 -26.192 1.00 26.85 331 GLN B C 1
ATOM 2462 O O . GLN B 1 121 ? 7.504 -16.298 -27.260 1.00 24.26 331 GLN B O 1
ATOM 2468 N N . ASN B 1 122 ? 6.047 -15.560 -25.727 1.00 23.82 332 ASN B N 1
ATOM 2469 C CA . ASN B 1 122 ? 4.887 -15.994 -26.500 1.00 22.00 332 ASN B CA 1
ATOM 2470 C C . ASN B 1 122 ? 4.278 -14.771 -27.207 1.00 21.24 332 ASN B C 1
ATOM 2471 O O . ASN B 1 122 ? 4.072 -13.726 -26.615 1.00 22.00 332 ASN B O 1
ATOM 2476 N N . PRO B 1 123 ? 3.982 -14.865 -28.516 1.00 20.85 333 PRO B N 1
ATOM 2477 C CA . PRO B 1 123 ? 3.533 -13.675 -29.254 1.00 20.24 333 PRO B CA 1
ATOM 2478 C C . PRO B 1 123 ? 2.134 -13.179 -28.817 1.00 22.00 333 PRO B C 1
ATOM 2479 O O . PRO B 1 123 ? 1.754 -12.065 -29.215 1.00 22.82 333 PRO B O 1
ATOM 2483 N N . ASN B 1 124 ? 1.414 -13.975 -28.030 1.00 20.82 334 ASN B N 1
ATOM 2484 C CA . ASN B 1 124 ? 0.077 -13.591 -27.597 1.00 22.20 334 ASN B CA 1
ATOM 2485 C C . ASN B 1 124 ? 0.113 -12.925 -26.198 1.00 22.79 334 ASN B C 1
ATOM 2486 O O . ASN B 1 124 ? -0.894 -12.500 -25.682 1.00 25.06 334 ASN B O 1
ATOM 2491 N N . ASP B 1 125 ? 1.302 -12.844 -25.598 1.00 21.21 335 ASP B N 1
ATOM 2492 C CA . ASP B 1 125 ? 1.457 -12.315 -24.241 1.00 23.38 335 ASP B CA 1
ATOM 2493 C C . ASP B 1 125 ? 1.734 -10.789 -24.333 1.00 21.46 335 ASP B C 1
ATOM 2494 O O . ASP B 1 125 ? 2.781 -10.388 -24.802 1.00 20.92 335 ASP B O 1
ATOM 2499 N N . PRO B 1 126 ? 0.781 -9.965 -23.903 1.00 23.07 336 PRO B N 1
ATOM 2500 C CA . PRO B 1 126 ? 0.920 -8.503 -23.950 1.00 24.44 336 PRO B CA 1
ATOM 2501 C C . PRO B 1 126 ? 2.118 -8.011 -23.189 1.00 23.21 336 PRO B C 1
ATOM 2502 O O . PRO B 1 126 ? 2.367 -8.455 -22.079 1.00 24.87 336 PRO B O 1
ATOM 2506 N N . HIS B 1 127 ? 2.892 -7.094 -23.778 1.00 26.08 337 HIS B N 1
ATOM 2507 C CA . HIS B 1 127 ? 4.039 -6.502 -23.092 1.00 23.96 337 HIS B CA 1
ATOM 2508 C C . HIS B 1 127 ? 3.559 -5.520 -22.018 1.00 22.43 337 HIS B C 1
ATOM 2509 O O . HIS B 1 127 ? 2.528 -4.852 -22.205 1.00 25.44 337 HIS B O 1
ATOM 2516 N N . LEU B 1 128 ? 4.271 -5.468 -20.890 1.00 24.00 338 LEU B N 1
ATOM 2517 C CA . LEU B 1 128 ? 3.986 -4.459 -19.855 1.00 24.28 338 LEU B CA 1
ATOM 2518 C C . LEU B 1 128 ? 5.097 -3.408 -19.962 1.00 25.09 338 LEU B C 1
ATOM 2519 O O . LEU B 1 128 ? 6.283 -3.783 -19.859 1.00 25.56 338 LEU B O 1
ATOM 2524 N N . GLY B 1 129 ? 4.723 -2.187 -20.245 1.00 23.92 339 GLY B N 1
ATOM 2525 C CA . GLY B 1 129 ? 5.664 -1.095 -20.405 1.00 22.91 339 GLY B CA 1
ATOM 2526 C C . GLY B 1 129 ? 6.010 -0.429 -19.083 1.00 23.78 339 GLY B C 1
ATOM 2527 O O . GLY B 1 129 ? 5.145 -0.309 -18.211 1.00 20.82 339 GLY B O 1
ATOM 2528 N N . HIS B 1 130 ? 7.270 0.011 -18.904 1.00 21.35 340 HIS B N 1
ATOM 2529 C CA . HIS B 1 130 ? 7.694 0.653 -17.676 1.00 19.78 340 HIS B CA 1
ATOM 2530 C C . HIS B 1 130 ? 8.738 1.694 -17.956 1.00 20.55 340 HIS B C 1
ATOM 2531 O O . HIS B 1 130 ? 9.452 1.623 -18.971 1.00 20.19 340 HIS B O 1
ATOM 2538 N N . ALA B 1 131 ? 8.834 2.712 -17.082 1.00 19.31 341 ALA B N 1
ATOM 2539 C CA . ALA B 1 131 ? 9.786 3.806 -17.249 1.00 18.55 341 ALA B CA 1
ATOM 2540 C C . ALA B 1 131 ? 10.616 3.892 -15.924 1.00 19.23 341 ALA B C 1
ATOM 2541 O O . ALA B 1 131 ? 10.011 3.815 -14.844 1.00 19.95 341 ALA B O 1
ATOM 2543 N N . LEU B 1 132 ? 11.937 4.025 -16.029 1.00 18.72 342 LEU B N 1
ATOM 2544 C CA . LEU B 1 132 ? 12.821 4.132 -14.859 1.00 19.89 342 LEU B CA 1
ATOM 2545 C C . LEU B 1 132 ? 13.824 5.268 -15.119 1.00 19.70 342 LEU B C 1
ATOM 2546 O O . LEU B 1 132 ? 13.895 5.759 -16.251 1.00 21.70 342 LEU B O 1
ATOM 2551 N N . ALA B 1 133 ? 14.596 5.697 -14.110 1.00 18.46 343 ALA B N 1
ATOM 2552 C CA . ALA B 1 133 ? 15.528 6.758 -14.359 1.00 20.14 343 ALA B CA 1
ATOM 2553 C C . ALA B 1 133 ? 16.979 6.307 -14.247 1.00 19.36 343 ALA B C 1
ATOM 2554 O O . ALA B 1 133 ? 17.332 5.591 -13.320 1.00 19.96 343 ALA B O 1
ATOM 2556 N N . VAL B 1 134 ? 17.828 6.839 -15.120 1.00 20.18 344 VAL B N 1
ATOM 2557 C CA . VAL B 1 134 ? 19.254 6.544 -15.072 1.00 20.09 344 VAL B CA 1
ATOM 2558 C C . VAL B 1 134 ? 19.790 7.551 -14.067 1.00 21.10 344 VAL B C 1
ATOM 2559 O O . VAL B 1 134 ? 19.359 8.701 -14.046 1.00 19.38 344 VAL B O 1
ATOM 2563 N N . VAL B 1 135 ? 20.682 7.093 -13.204 1.00 22.17 345 VAL B N 1
ATOM 2564 C CA . VAL B 1 135 ? 21.301 7.918 -12.168 1.00 23.33 345 VAL B CA 1
ATOM 2565 C C . VAL B 1 135 ? 22.770 8.174 -12.456 1.00 24.20 345 VAL B C 1
ATOM 2566 O O . VAL B 1 135 ? 23.302 9.212 -12.121 1.00 24.87 345 VAL B O 1
ATOM 2570 N N . GLY B 1 136 ? 23.416 7.237 -13.119 1.00 23.41 346 GLY B N 1
ATOM 2571 C CA . GLY B 1 136 ? 24.784 7.438 -13.545 1.00 26.11 346 GLY B CA 1
ATOM 2572 C C . GLY B 1 136 ? 25.425 6.126 -13.914 1.00 25.04 346 GLY B C 1
ATOM 2573 O O . GLY B 1 136 ? 24.780 5.221 -14.475 1.00 24.12 346 GLY B O 1
ATOM 2574 N N . ASN B 1 137 ? 26.714 6.011 -13.570 1.00 26.48 347 ASN B N 1
ATOM 2575 C CA . ASN B 1 137 ? 27.512 4.836 -13.955 1.00 24.76 347 ASN B CA 1
ATOM 2576 C C . ASN B 1 137 ? 28.659 4.691 -12.979 1.00 25.06 347 ASN B C 1
ATOM 2577 O O . ASN B 1 137 ? 28.992 5.646 -12.265 1.00 25.50 347 ASN B O 1
ATOM 2582 N N . ALA B 1 138 ? 29.221 3.495 -12.916 1.00 24.83 348 ALA B N 1
ATOM 2583 C CA . ALA B 1 138 ? 30.297 3.195 -11.994 1.00 25.42 348 ALA B CA 1
ATOM 2584 C C . ALA B 1 138 ? 31.124 2.073 -12.560 1.00 26.00 348 ALA B C 1
ATOM 2585 O O . ALA B 1 138 ? 30.642 1.275 -13.382 1.00 22.33 348 ALA B O 1
ATOM 2587 N N . LYS B 1 139 ? 32.360 1.968 -12.073 1.00 28.34 349 LYS B N 1
ATOM 2588 C CA . LYS B 1 139 ? 33.200 0.786 -12.325 1.00 28.43 349 LYS B CA 1
ATOM 2589 C C . LYS B 1 139 ? 33.329 0.112 -10.995 1.00 27.01 349 LYS B C 1
ATOM 2590 O O . LYS B 1 139 ? 33.761 0.721 -10.039 1.00 28.38 349 LYS B O 1
ATOM 2596 N N . ILE B 1 140 ? 32.795 -1.083 -10.892 1.00 28.76 350 ILE B N 1
ATOM 2597 C CA . ILE B 1 140 ? 32.818 -1.868 -9.684 1.00 30.08 350 ILE B CA 1
ATOM 2598 C C . ILE B 1 140 ? 33.406 -3.252 -10.036 1.00 32.02 350 ILE B C 1
ATOM 2599 O O . ILE B 1 140 ? 32.955 -3.920 -10.993 1.00 32.39 350 ILE B O 1
ATOM 2604 N N . ASN B 1 141 ? 34.387 -3.680 -9.249 1.00 31.69 351 ASN B N 1
ATOM 2605 C CA . ASN B 1 141 ? 35.074 -4.970 -9.469 1.00 32.91 351 ASN B CA 1
ATOM 2606 C C . ASN B 1 141 ? 35.539 -5.094 -10.927 1.00 33.74 351 ASN B C 1
ATOM 2607 O O . ASN B 1 141 ? 35.320 -6.137 -11.582 1.00 34.74 351 ASN B O 1
ATOM 2612 N N . ASP B 1 142 ? 36.101 -4.006 -11.419 1.00 35.23 352 ASP B N 1
ATOM 2613 C CA . ASP B 1 142 ? 36.589 -3.870 -12.803 1.00 37.85 352 ASP B CA 1
ATOM 2614 C C . ASP B 1 142 ? 35.572 -4.100 -13.885 1.00 37.42 352 ASP B C 1
ATOM 2615 O O . ASP B 1 142 ? 35.949 -4.409 -15.014 1.00 38.04 352 ASP B O 1
ATOM 2620 N N . GLN B 1 143 ? 34.286 -3.962 -13.562 1.00 34.91 353 GLN B N 1
ATOM 2621 C CA . GLN B 1 143 ? 33.205 -4.106 -14.533 1.00 34.82 353 GLN B CA 1
ATOM 2622 C C . GLN B 1 143 ? 32.428 -2.775 -14.658 1.00 32.69 353 GLN B C 1
ATOM 2623 O O . GLN B 1 143 ? 32.164 -2.136 -13.646 1.00 31.78 353 GLN B O 1
ATOM 2629 N N . GLU B 1 144 ? 32.095 -2.373 -15.882 1.00 29.76 354 GLU B N 1
ATOM 2630 C CA . GLU B 1 144 ? 31.372 -1.144 -16.152 1.00 28.78 354 GLU B CA 1
ATOM 2631 C C . GLU B 1 144 ? 29.893 -1.375 -15.893 1.00 29.20 354 GLU B C 1
ATOM 2632 O O . GLU B 1 144 ? 29.309 -2.312 -16.429 1.00 27.12 354 GLU B O 1
ATOM 2638 N N . LYS B 1 145 ? 29.302 -0.518 -15.052 1.00 27.87 355 LYS B N 1
ATOM 2639 C CA . LYS B 1 145 ? 27.895 -0.620 -14.609 1.00 28.77 355 LYS B CA 1
ATOM 2640 C C . LYS B 1 145 ? 27.135 0.671 -14.865 1.00 25.02 355 LYS B C 1
ATOM 2641 O O . LYS B 1 145 ? 27.707 1.752 -14.843 1.00 26.37 355 LYS B O 1
ATOM 2647 N N . LEU B 1 146 ? 25.823 0.555 -15.061 1.00 26.97 356 LEU B N 1
ATOM 2648 C CA . LEU B 1 146 ? 24.936 1.713 -15.056 1.00 25.05 356 LEU B CA 1
ATOM 2649 C C . LEU B 1 146 ? 24.119 1.665 -13.763 1.00 25.22 356 LEU B C 1
ATOM 2650 O O . LEU B 1 146 ? 23.708 0.581 -13.287 1.00 24.16 356 LEU B O 1
ATOM 2655 N N . ILE B 1 147 ? 23.874 2.827 -13.202 1.00 23.76 357 ILE B N 1
ATOM 2656 C CA . ILE B 1 147 ? 23.101 2.940 -11.982 1.00 22.50 357 ILE B CA 1
ATOM 2657 C C . ILE B 1 147 ? 21.751 3.511 -12.352 1.00 21.05 357 ILE B C 1
ATOM 2658 O O . ILE B 1 147 ? 21.663 4.471 -13.066 1.00 21.76 357 ILE B O 1
ATOM 2663 N N . TYR B 1 148 ? 20.677 2.911 -11.844 1.00 20.92 358 TYR B N 1
ATOM 2664 C CA . TYR B 1 148 ? 19.337 3.378 -12.146 1.00 21.10 358 TYR B CA 1
ATOM 2665 C C . TYR B 1 148 ? 18.401 3.293 -10.987 1.00 20.55 358 TYR B C 1
ATOM 2666 O O . TYR B 1 148 ? 18.744 2.748 -9.948 1.00 23.12 358 TYR B O 1
ATOM 2675 N N . TRP B 1 149 ? 17.213 3.907 -11.161 1.00 21.01 359 TRP B N 1
ATOM 2676 C CA . TRP B 1 149 ? 16.191 3.928 -10.128 1.00 19.76 359 TRP B CA 1
ATOM 2677 C C . TRP B 1 149 ? 14.877 3.481 -10.754 1.00 17.63 359 TRP B C 1
ATOM 2678 O O . TRP B 1 149 ? 14.389 4.078 -11.687 1.00 19.95 359 TRP B O 1
ATOM 2689 N N . ASN B 1 150 ? 14.326 2.377 -10.225 1.00 20.45 360 ASN B N 1
ATOM 2690 C CA . ASN B 1 150 ? 13.004 1.946 -10.537 1.00 19.43 360 ASN B CA 1
ATOM 2691 C C . ASN B 1 150 ? 12.079 2.641 -9.555 1.00 19.57 360 ASN B C 1
ATOM 2692 O O . ASN B 1 150 ? 12.254 2.476 -8.367 1.00 19.10 360 ASN B O 1
ATOM 2697 N N . PRO B 1 151 ? 11.076 3.390 -10.054 1.00 18.56 361 PRO B N 1
ATOM 2698 C CA . PRO B 1 151 ? 10.121 4.087 -9.185 1.00 16.99 361 PRO B CA 1
ATOM 2699 C C . PRO B 1 151 ? 9.482 3.171 -8.144 1.00 19.25 361 PRO B C 1
ATOM 2700 O O . PRO B 1 151 ? 9.033 3.644 -7.111 1.00 19.81 361 PRO B O 1
ATOM 2704 N N . TRP B 1 152 ? 9.390 1.872 -8.435 1.00 19.72 362 TRP B N 1
ATOM 2705 C CA . TRP B 1 152 ? 8.870 0.926 -7.437 1.00 19.03 362 TRP B CA 1
ATOM 2706 C C . TRP B 1 152 ? 9.656 0.883 -6.131 1.00 21.06 362 TRP B C 1
ATOM 2707 O O . TRP B 1 152 ? 9.126 0.410 -5.135 1.00 20.93 362 TRP B O 1
ATOM 2718 N N . ASP B 1 153 ? 10.906 1.305 -6.169 1.00 21.64 363 ASP B N 1
ATOM 2719 C CA . ASP B 1 153 ? 11.857 1.082 -5.072 1.00 22.33 363 ASP B CA 1
ATOM 2720 C C . ASP B 1 153 ? 12.266 2.357 -4.326 1.00 23.64 363 ASP B C 1
ATOM 2721 O O . ASP B 1 153 ? 12.092 3.489 -4.841 1.00 22.62 363 ASP B O 1
ATOM 2726 N N . THR B 1 154 ? 12.852 2.183 -3.122 1.00 23.53 364 THR B N 1
ATOM 2727 C CA . THR B 1 154 ? 13.365 3.324 -2.362 1.00 25.60 364 THR B CA 1
ATOM 2728 C C . THR B 1 154 ? 14.880 3.364 -2.384 1.00 24.93 364 THR B C 1
ATOM 2729 O O . THR B 1 154 ? 15.509 4.133 -1.590 1.00 28.14 364 THR B O 1
ATOM 2733 N N . GLU B 1 155 ? 15.473 2.549 -3.243 1.00 25.50 365 GLU B N 1
ATOM 2734 C CA . GLU B 1 155 ? 16.910 2.505 -3.379 1.00 27.92 365 GLU B CA 1
ATOM 2735 C C . GLU B 1 155 ? 17.325 2.362 -4.807 1.00 26.10 365 GLU B C 1
ATOM 2736 O O . GLU B 1 155 ? 16.472 2.039 -5.663 1.00 23.14 365 GLU B O 1
ATOM 2742 N N . LEU B 1 156 ? 18.619 2.605 -5.085 1.00 23.53 366 LEU B N 1
ATOM 2743 C CA . LEU B 1 156 ? 19.133 2.529 -6.463 1.00 23.64 366 LEU B CA 1
ATOM 2744 C C . LEU B 1 156 ? 19.419 1.080 -6.837 1.00 25.46 366 LEU B C 1
ATOM 2745 O O . LEU B 1 156 ? 19.493 0.212 -5.963 1.00 25.16 366 LEU B O 1
ATOM 2750 N N . SER B 1 157 ? 19.626 0.854 -8.122 1.00 23.36 367 SER B N 1
ATOM 2751 C CA . SER B 1 157 ? 19.903 -0.443 -8.654 1.00 24.94 367 SER B CA 1
ATOM 2752 C C . SER B 1 157 ? 21.116 -0.337 -9.544 1.00 25.85 367 SER B C 1
ATOM 2753 O O . SER B 1 157 ? 21.460 0.717 -10.019 1.00 23.76 367 SER B O 1
ATOM 2756 N N . ILE B 1 158 ? 21.765 -1.473 -9.807 1.00 28.71 368 ILE B N 1
ATOM 2757 C CA . ILE B 1 158 ? 22.947 -1.495 -10.676 1.00 31.84 368 ILE B CA 1
ATOM 2758 C C . ILE B 1 158 ? 22.745 -2.481 -11.820 1.00 32.76 368 ILE B C 1
ATOM 2759 O O . ILE B 1 158 ? 22.195 -3.549 -11.600 1.00 33.99 368 ILE B O 1
ATOM 2764 N N . GLN B 1 159 ? 23.114 -2.065 -13.035 1.00 32.88 369 GLN B N 1
ATOM 2765 C CA . GLN B 1 159 ? 22.888 -2.817 -14.262 1.00 33.59 369 GLN B CA 1
ATOM 2766 C C . GLN B 1 159 ? 24.231 -3.006 -15.002 1.00 35.81 369 GLN B C 1
ATOM 2767 O O . GLN B 1 159 ? 24.966 -2.056 -15.168 1.00 32.56 369 GLN B O 1
ATOM 2773 N N . ASP B 1 160 ? 24.539 -4.245 -15.434 1.00 38.11 370 ASP B N 1
ATOM 2774 C CA . ASP B 1 160 ? 25.738 -4.440 -16.235 1.00 39.82 370 ASP B CA 1
ATOM 2775 C C . ASP B 1 160 ? 25.530 -3.615 -17.461 1.00 38.82 370 ASP B C 1
ATOM 2776 O O . ASP B 1 160 ? 24.529 -3.744 -18.149 1.00 37.69 370 ASP B O 1
ATOM 2781 N N . ALA B 1 161 ? 26.523 -2.811 -17.781 1.00 38.03 371 ALA B N 1
ATOM 2782 C CA . ALA B 1 161 ? 26.429 -1.933 -18.918 1.00 38.81 371 ALA B CA 1
ATOM 2783 C C . ALA B 1 161 ? 26.207 -2.711 -20.209 1.00 40.38 371 ALA B C 1
ATOM 2784 O O . ALA B 1 161 ? 25.633 -2.185 -21.140 1.00 40.35 371 ALA B O 1
ATOM 2786 N N . ASP B 1 162 ? 26.665 -3.967 -20.268 1.00 42.27 372 ASP B N 1
ATOM 2787 C CA . ASP B 1 162 ? 26.566 -4.722 -21.536 1.00 44.62 372 ASP B CA 1
ATOM 2788 C C . ASP B 1 162 ? 25.296 -5.582 -21.718 1.00 44.16 372 ASP B C 1
ATOM 2789 O O . ASP B 1 162 ? 25.298 -6.537 -22.531 1.00 43.94 372 ASP B O 1
ATOM 2794 N N . SER B 1 163 ? 24.228 -5.272 -20.966 1.00 42.78 373 SER B N 1
ATOM 2795 C CA . SER B 1 163 ? 23.002 -6.064 -20.992 1.00 40.55 373 SER B CA 1
ATOM 2796 C C . SER B 1 163 ? 21.798 -5.133 -21.049 1.00 40.38 373 SER B C 1
ATOM 2797 O O . SER B 1 163 ? 21.790 -4.113 -20.338 1.00 41.53 373 SER B O 1
ATOM 2800 N N . SER B 1 164 ? 20.837 -5.437 -21.924 1.00 37.30 374 SER B N 1
ATOM 2801 C CA . SER B 1 164 ? 19.511 -4.767 -21.890 1.00 36.27 374 SER B CA 1
ATOM 2802 C C . SER B 1 164 ? 18.523 -5.390 -20.893 1.00 33.59 374 SER B C 1
ATOM 2803 O O . SER B 1 164 ? 17.435 -4.868 -20.733 1.00 31.03 374 SER B O 1
ATOM 2806 N N . LEU B 1 165 ? 18.874 -6.519 -20.263 1.00 32.56 375 LEU B N 1
ATOM 2807 C CA . LEU B 1 165 ? 17.920 -7.207 -19.369 1.00 30.38 375 LEU B CA 1
ATOM 2808 C C . LEU B 1 165 ? 17.998 -6.694 -17.927 1.00 29.15 375 LEU B C 1
ATOM 2809 O O . LEU B 1 165 ? 18.990 -6.916 -17.214 1.00 29.67 375 LEU B O 1
ATOM 2814 N N . LEU B 1 166 ? 16.969 -5.962 -17.496 1.00 27.46 376 LEU B N 1
ATOM 2815 C CA . LEU B 1 166 ? 16.914 -5.410 -16.170 1.00 25.00 376 LEU B CA 1
ATOM 2816 C C . LEU B 1 166 ? 16.205 -6.394 -15.251 1.00 26.06 376 LEU B C 1
ATOM 2817 O O . LEU B 1 166 ? 15.108 -6.862 -15.594 1.00 27.27 376 LEU B O 1
ATOM 2822 N N . HIS B 1 167 ? 16.803 -6.623 -14.083 1.00 25.30 377 HIS B N 1
ATOM 2823 C CA . HIS B 1 167 ? 16.265 -7.566 -13.138 1.00 28.00 377 HIS B CA 1
ATOM 2824 C C . HIS B 1 167 ? 15.657 -6.758 -12.027 1.00 26.13 377 HIS B C 1
ATOM 2825 O O . HIS B 1 167 ? 16.341 -6.338 -11.085 1.00 26.73 377 HIS B O 1
ATOM 2832 N N . LEU B 1 168 ? 14.347 -6.573 -12.129 1.00 25.79 378 LEU B N 1
ATOM 2833 C CA . LEU B 1 168 ? 13.661 -5.644 -11.234 1.00 24.74 378 LEU B CA 1
ATOM 2834 C C . LEU B 1 168 ? 13.215 -6.374 -9.998 1.00 26.32 378 LEU B C 1
ATOM 2835 O O . LEU B 1 168 ? 13.245 -7.610 -9.963 1.00 27.27 378 LEU B O 1
ATOM 2840 N N . SER B 1 169 ? 12.824 -5.610 -9.005 1.00 25.54 379 SER B N 1
ATOM 2841 C CA . SER B 1 169 ? 12.192 -6.117 -7.753 1.00 26.32 379 SER B CA 1
ATOM 2842 C C . SER B 1 169 ? 10.979 -6.987 -8.037 1.00 25.72 379 SER B C 1
ATOM 2843 O O . SER B 1 169 ? 10.414 -6.944 -9.138 1.00 24.66 379 SER B O 1
ATOM 2846 N N . PHE B 1 170 ? 10.594 -7.835 -7.058 1.00 25.09 380 PHE B N 1
ATOM 2847 C CA . PHE B 1 170 ? 9.543 -8.839 -7.272 1.00 26.08 380 PHE B CA 1
ATOM 2848 C C . PHE B 1 170 ? 9.900 -9.836 -8.403 1.00 26.89 380 PHE B C 1
ATOM 2849 O O . PHE B 1 170 ? 9.012 -10.411 -9.043 1.00 25.87 380 PHE B O 1
ATOM 2857 N N . ASN B 1 171 ? 11.207 -10.011 -8.627 1.00 29.63 381 ASN B N 1
ATOM 2858 C CA . ASN B 1 171 ? 11.721 -10.941 -9.622 1.00 32.06 381 ASN B CA 1
ATOM 2859 C C . ASN B 1 171 ? 11.086 -10.742 -10.973 1.00 31.41 381 ASN B C 1
ATOM 2860 O O . ASN B 1 171 ? 10.672 -11.684 -11.573 1.00 33.74 381 ASN B O 1
ATOM 2865 N N . ARG B 1 172 ? 10.926 -9.477 -11.413 1.00 29.19 382 ARG B N 1
ATOM 2866 C CA . ARG B 1 172 ? 10.372 -9.170 -12.702 1.00 26.85 382 ARG B CA 1
ATOM 2867 C C . ARG B 1 172 ? 11.493 -8.752 -13.685 1.00 28.41 382 ARG B C 1
ATOM 2868 O O . ARG B 1 172 ? 12.377 -7.944 -13.360 1.00 31.11 382 ARG B O 1
ATOM 2876 N N . ASP B 1 173 ? 11.504 -9.333 -14.856 1.00 29.51 383 ASP B N 1
ATOM 2877 C CA . ASP B 1 173 ? 12.511 -9.028 -15.864 1.00 30.77 383 ASP B CA 1
ATOM 2878 C C . ASP B 1 173 ? 11.987 -8.165 -16.984 1.00 27.44 383 ASP B C 1
ATOM 2879 O O . ASP B 1 173 ? 10.952 -8.445 -17.596 1.00 28.10 383 ASP B O 1
ATOM 2884 N N . TYR B 1 174 ? 12.671 -7.067 -17.256 1.00 27.29 384 TYR B N 1
ATOM 2885 C CA . TYR B 1 174 ? 12.243 -6.179 -18.322 1.00 25.42 384 TYR B CA 1
ATOM 2886 C C . TYR B 1 174 ? 13.435 -5.861 -19.246 1.00 26.04 384 TYR B C 1
ATOM 2887 O O . TYR B 1 174 ? 14.566 -5.696 -18.782 1.00 28.81 384 TYR B O 1
ATOM 2896 N N . ASN B 1 175 ? 13.142 -5.672 -20.506 1.00 25.36 385 ASN B N 1
ATOM 2897 C CA . ASN B 1 175 ? 14.162 -5.298 -21.476 1.00 25.38 385 ASN B CA 1
ATOM 2898 C C . ASN B 1 175 ? 14.158 -3.783 -21.660 1.00 22.42 385 ASN B C 1
ATOM 2899 O O . ASN B 1 175 ? 13.113 -3.172 -22.001 1.00 24.71 385 ASN B O 1
ATOM 2904 N N . TRP B 1 176 ? 15.329 -3.189 -21.512 1.00 22.96 386 TRP B N 1
ATOM 2905 C CA . TRP B 1 176 ? 15.591 -1.788 -21.799 1.00 24.45 386 TRP B CA 1
ATOM 2906 C C . TRP B 1 176 ? 15.744 -1.617 -23.293 1.00 26.50 386 TRP B C 1
ATOM 2907 O O . TRP B 1 176 ? 16.800 -2.029 -23.849 1.00 25.11 386 TRP B O 1
ATOM 2918 N N . TYR B 1 177 ? 14.723 -1.073 -23.943 1.00 25.72 387 TYR B N 1
ATOM 2919 C CA . TYR B 1 177 ? 14.683 -1.007 -25.379 1.00 27.03 387 TYR B CA 1
ATOM 2920 C C . TYR B 1 177 ? 15.108 0.321 -25.980 1.00 27.57 387 TYR B C 1
ATOM 2921 O O . TYR B 1 177 ? 15.521 0.392 -27.150 1.00 26.72 387 TYR B O 1
ATOM 2930 N N . GLY B 1 178 ? 15.020 1.379 -25.199 1.00 25.42 388 GLY B N 1
ATOM 2931 C CA . GLY B 1 178 ? 15.352 2.720 -25.628 1.00 24.73 388 GLY B CA 1
ATOM 2932 C C . GLY B 1 178 ? 15.351 3.676 -24.449 1.00 25.04 388 GLY B C 1
ATOM 2933 O O . GLY B 1 178 ? 15.048 3.268 -23.334 1.00 22.52 388 GLY B O 1
ATOM 2934 N N . SER B 1 179 ? 15.597 4.951 -24.704 1.00 22.43 389 SER B N 1
ATOM 2935 C CA . SER B 1 179 ? 15.659 5.959 -23.683 1.00 22.64 389 SER B CA 1
ATOM 2936 C C . SER B 1 179 ? 15.178 7.280 -24.214 1.00 23.96 389 SER B C 1
ATOM 2937 O O . SER B 1 179 ? 15.302 7.586 -25.430 1.00 26.47 389 SER B O 1
ATOM 2940 N N . MET B 1 180 ? 14.586 8.100 -23.334 1.00 22.81 390 MET B N 1
ATOM 2941 C CA . MET B 1 180 ? 14.278 9.480 -23.663 1.00 23.60 390 MET B CA 1
ATOM 2942 C C . MET B 1 180 ? 15.373 10.297 -22.978 1.00 25.20 390 MET B C 1
ATOM 2943 O O . MET B 1 180 ? 15.512 10.255 -21.753 1.00 22.05 390 MET B O 1
ATOM 2948 N N . ILE B 1 181 ? 16.183 10.996 -23.782 1.00 24.88 391 ILE B N 1
ATOM 2949 C CA . ILE B 1 181 ? 17.365 11.699 -23.316 1.00 25.47 391 ILE B CA 1
ATOM 2950 C C . ILE B 1 181 ? 17.154 13.197 -23.380 1.00 25.04 391 ILE B C 1
ATOM 2951 O O . ILE B 1 181 ? 16.676 13.765 -24.400 1.00 24.20 391 ILE B O 1
ATOM 2956 N N . GLY B 1 182 ? 17.487 13.885 -22.293 1.00 24.24 392 GLY B N 1
ATOM 2957 C CA . GLY B 1 182 ? 17.495 15.324 -22.278 1.00 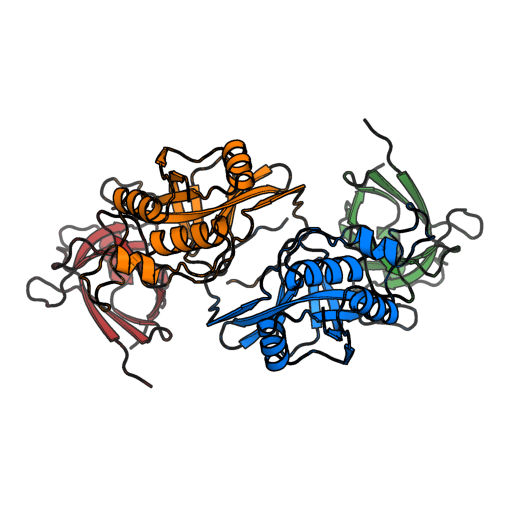23.75 392 GLY B CA 1
ATOM 2958 C C . GLY B 1 182 ? 16.915 16.051 -21.125 1.00 25.61 392 GLY B C 1
ATOM 2959 O O . GLY B 1 182 ? 16.818 17.267 -21.153 1.00 24.75 392 GLY B O 1
ATOM 2960 N N . TYR B 1 183 ? 16.495 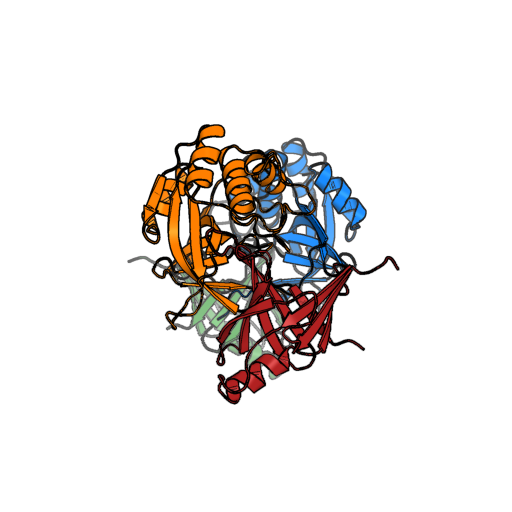15.327 -20.103 1.00 24.74 393 TYR B N 1
ATOM 2961 C CA . TYR B 1 183 ? 15.874 15.958 -18.940 1.00 24.80 393 TYR B CA 1
ATOM 2962 C C . TYR B 1 183 ? 16.864 16.724 -18.075 1.00 25.14 393 TYR B C 1
ATOM 2963 O O . TYR B 1 183 ? 16.449 17.596 -17.289 1.00 26.54 393 TYR B O 1
ATOM 2973 N N . GLY C 2 1 ? 53.939 -2.098 -13.193 0.00 56.30 -1 GLY C N 1
ATOM 2974 C CA . GLY C 2 1 ? 55.413 -1.975 -13.122 0.00 56.50 -1 GLY C CA 1
ATOM 2975 C C . GLY C 2 1 ? 55.690 -0.997 -12.006 0.00 56.26 -1 GLY C C 1
ATOM 2976 O O . GLY C 2 1 ? 55.982 0.167 -12.271 0.00 57.14 -1 GLY C O 1
ATOM 2977 N N . SER C 2 2 ? 55.746 -1.513 -10.805 1.00 52.27 0 SER C N 1
ATOM 2978 C CA . SER C 2 2 ? 55.830 -0.568 -9.654 1.00 52.66 0 SER C CA 1
ATOM 2979 C C . SER C 2 2 ? 56.124 -1.228 -8.302 1.00 48.46 0 SER C C 1
ATOM 2980 O O . SER C 2 2 ? 55.632 -2.287 -8.011 1.00 45.97 0 SER C O 1
ATOM 2983 N N . MET C 2 3 ? 56.963 -0.580 -7.506 1.00 47.75 1 MET C N 1
ATOM 2984 C CA . MET C 2 3 ? 57.413 -1.065 -6.208 1.00 46.56 1 MET C CA 1
ATOM 2985 C C . MET C 2 3 ? 56.269 -1.089 -5.189 1.00 43.56 1 MET C C 1
ATOM 2986 O O . MET C 2 3 ? 55.322 -0.332 -5.292 1.00 42.52 1 MET C O 1
ATOM 2991 N N . TYR C 2 4 ? 56.372 -1.994 -4.223 1.00 40.02 2 TYR C N 1
ATOM 2992 C CA . TYR C 2 4 ? 55.462 -2.076 -3.084 1.00 38.33 2 TYR C CA 1
ATOM 2993 C C . TYR C 2 4 ? 56.247 -1.524 -1.861 1.00 38.09 2 TYR C C 1
ATOM 2994 O O . TYR C 2 4 ? 57.475 -1.503 -1.873 1.00 38.14 2 TYR C O 1
ATOM 3003 N N . GLN C 2 5 ? 55.556 -1.108 -0.810 1.00 39.49 3 GLN C N 1
ATOM 3004 C CA . GLN C 2 5 ? 56.231 -0.928 0.483 1.00 40.01 3 GLN C CA 1
ATOM 3005 C C . GLN C 2 5 ? 56.041 -2.206 1.349 1.00 38.47 3 GLN C C 1
ATOM 3006 O O . GLN C 2 5 ? 54.963 -2.712 1.463 1.00 39.88 3 GLN C O 1
ATOM 3012 N N . LEU C 2 6 ? 57.089 -2.691 1.957 1.00 37.78 4 LEU C N 1
ATOM 3013 C CA . LEU C 2 6 ? 57.046 -3.871 2.775 1.00 36.88 4 LEU C CA 1
ATOM 3014 C C . LEU C 2 6 ? 57.297 -3.455 4.238 1.00 37.75 4 LEU C C 1
ATOM 3015 O O . LEU C 2 6 ? 58.300 -2.822 4.543 1.00 38.37 4 LEU C O 1
ATOM 3020 N N . GLN C 2 7 ? 56.339 -3.789 5.096 1.00 37.43 5 GLN C N 1
ATOM 3021 C CA . GLN C 2 7 ? 56.418 -3.589 6.543 1.00 38.51 5 GLN C CA 1
ATOM 3022 C C . GLN C 2 7 ? 56.759 -5.002 7.114 1.00 36.35 5 GLN C C 1
ATOM 3023 O O . GLN C 2 7 ? 55.999 -5.990 6.947 1.00 35.02 5 GLN C O 1
ATOM 3029 N N . PHE C 2 8 ? 57.922 -5.145 7.738 1.00 34.75 6 PHE C N 1
ATOM 3030 C CA . PHE C 2 8 ? 58.305 -6.319 8.479 1.00 34.62 6 PHE C CA 1
ATOM 3031 C C . PHE C 2 8 ? 57.660 -6.210 9.892 1.00 33.79 6 PHE C C 1
ATOM 3032 O O . PHE C 2 8 ? 57.773 -5.171 10.542 1.00 36.09 6 PHE C O 1
ATOM 3040 N N . ILE C 2 9 ? 56.972 -7.261 10.310 1.00 32.90 7 ILE C N 1
ATOM 3041 C CA . ILE C 2 9 ? 56.308 -7.316 11.605 1.00 31.52 7 ILE C CA 1
ATOM 3042 C C . ILE C 2 9 ? 56.831 -8.490 12.384 1.00 31.80 7 ILE C C 1
ATOM 3043 O O . ILE C 2 9 ? 56.429 -9.633 12.195 1.00 31.05 7 ILE C O 1
ATOM 3048 N N . ASN C 2 10 ? 57.759 -8.231 13.259 1.00 33.77 8 ASN C N 1
ATOM 3049 C CA . ASN C 2 10 ? 58.269 -9.267 14.116 1.00 34.40 8 ASN C CA 1
ATOM 3050 C C . ASN C 2 10 ? 57.597 -9.252 15.503 1.00 34.36 8 ASN C C 1
ATOM 3051 O O . ASN C 2 10 ? 57.978 -8.507 16.338 1.00 35.56 8 ASN C O 1
ATOM 3056 N N . LEU C 2 11 ? 56.628 -10.121 15.685 1.00 36.98 9 LEU C N 1
ATOM 3057 C CA . LEU C 2 11 ? 55.849 -10.222 16.916 1.00 38.81 9 LEU C CA 1
ATOM 3058 C C . LEU C 2 11 ? 56.700 -10.914 17.977 1.00 43.08 9 LEU C C 1
ATOM 3059 O O . LEU C 2 11 ? 57.371 -11.943 17.709 1.00 42.81 9 LEU C O 1
ATOM 3064 N N . VAL C 2 12 ? 56.700 -10.336 19.171 1.00 44.88 10 VAL C N 1
ATOM 3065 C CA . VAL C 2 12 ? 57.439 -10.916 20.299 1.00 47.21 10 VAL C CA 1
ATOM 3066 C C . VAL C 2 12 ? 56.402 -11.428 21.287 1.00 47.63 10 VAL C C 1
ATOM 3067 O O . VAL C 2 12 ? 55.572 -10.666 21.755 1.00 49.11 10 VAL C O 1
ATOM 3071 N N . TYR C 2 13 ? 56.407 -12.713 21.590 1.00 47.30 11 TYR C N 1
ATOM 3072 C CA . TYR C 2 13 ? 55.552 -13.232 22.628 1.00 46.62 11 TYR C CA 1
ATOM 3073 C C . TYR C 2 13 ? 56.185 -14.527 23.183 1.00 48.77 11 TYR C C 1
ATOM 3074 O O . TYR C 2 13 ? 56.907 -15.219 22.464 1.00 46.30 11 TYR C O 1
ATOM 3083 N N . ASP C 2 14 ? 55.921 -14.840 24.451 1.00 50.52 12 ASP C N 1
ATOM 3084 C CA . ASP C 2 14 ? 56.482 -16.038 25.088 1.00 52.01 12 ASP C CA 1
ATOM 3085 C C . ASP C 2 14 ? 55.555 -17.213 24.817 1.00 52.99 12 ASP C C 1
ATOM 3086 O O . ASP C 2 14 ? 54.504 -17.346 25.462 1.00 53.22 12 ASP C O 1
ATOM 3091 N N . THR C 2 15 ? 55.928 -17.996 23.818 1.00 54.79 13 THR C N 1
ATOM 3092 C CA . THR C 2 15 ? 55.190 -19.179 23.433 1.00 55.09 13 THR C CA 1
ATOM 3093 C C . THR C 2 15 ? 54.767 -19.975 24.653 1.00 56.31 13 THR C C 1
ATOM 3094 O O . THR C 2 15 ? 53.779 -20.717 24.644 1.00 57.46 13 THR C O 1
ATOM 3098 N N . THR C 2 16 ? 55.586 -19.800 25.693 1.00 56.51 14 THR C N 1
ATOM 3099 C CA . THR C 2 16 ? 55.414 -20.481 26.963 1.00 56.36 14 THR C CA 1
ATOM 3100 C C . THR C 2 16 ? 54.144 -20.043 27.721 1.00 56.06 14 THR C C 1
ATOM 3101 O O . THR C 2 16 ? 53.528 -20.861 28.403 1.00 57.68 14 THR C O 1
ATOM 3105 N N . LYS C 2 17 ? 53.742 -18.771 27.615 1.00 53.89 15 LYS C N 1
ATOM 3106 C CA . LYS C 2 17 ? 52.649 -18.230 28.421 1.00 51.39 15 LYS C CA 1
ATOM 3107 C C . LYS C 2 17 ? 51.215 -18.330 27.783 1.00 50.91 15 LYS C C 1
ATOM 3108 O O . LYS C 2 17 ? 50.261 -17.720 28.302 1.00 50.62 15 LYS C O 1
ATOM 3114 N N . LEU C 2 18 ? 51.047 -19.121 26.711 1.00 48.61 16 LEU C N 1
ATOM 3115 C CA . LEU C 2 18 ? 49.812 -19.088 25.915 1.00 48.90 16 LEU C CA 1
ATOM 3116 C C . LEU C 2 18 ? 49.062 -20.405 25.958 1.00 49.11 16 LEU C C 1
ATOM 3117 O O . LEU C 2 18 ? 49.681 -21.455 25.995 1.00 49.22 16 LEU C O 1
ATOM 3122 N N . THR C 2 19 ? 47.727 -20.350 25.936 1.00 49.15 17 THR C N 1
ATOM 3123 C CA . THR C 2 19 ? 46.943 -21.589 25.706 1.00 49.88 17 THR C CA 1
ATOM 3124 C C . THR C 2 19 ? 47.184 -22.107 24.299 1.00 50.42 17 THR C C 1
ATOM 3125 O O . THR C 2 19 ? 47.663 -21.378 23.429 1.00 50.35 17 THR C O 1
ATOM 3129 N N . HIS C 2 20 ? 46.825 -23.361 24.040 1.00 50.59 18 HIS C N 1
ATOM 3130 C CA . HIS C 2 20 ? 47.004 -23.851 22.673 1.00 52.16 18 HIS C CA 1
ATOM 3131 C C . HIS C 2 20 ? 46.122 -23.134 21.672 1.00 48.27 18 HIS C C 1
ATOM 3132 O O . HIS C 2 20 ? 46.549 -22.884 20.565 1.00 49.13 18 HIS C O 1
ATOM 3139 N N . LEU C 2 21 ? 44.906 -22.780 22.073 1.00 45.50 19 LEU C N 1
ATOM 3140 C CA . LEU C 2 21 ? 44.026 -22.029 21.194 1.00 45.77 19 LEU C CA 1
ATOM 3141 C C . LEU C 2 21 ? 44.687 -20.701 20.811 1.00 45.92 19 LEU C C 1
ATOM 3142 O O . LEU C 2 21 ? 44.634 -20.279 19.638 1.00 46.97 19 LEU C O 1
ATOM 3147 N N . GLU C 2 22 ? 45.237 -20.012 21.814 1.00 46.45 20 GLU C N 1
ATOM 3148 C CA . GLU C 2 22 ? 45.956 -18.752 21.582 1.00 46.64 20 GLU C CA 1
ATOM 3149 C C . GLU C 2 22 ? 47.047 -18.989 20.559 1.00 46.62 20 GLU C C 1
ATOM 3150 O O . GLU C 2 22 ? 47.158 -18.236 19.590 1.00 45.30 20 GLU C O 1
ATOM 3156 N N . GLN C 2 23 ? 47.835 -20.048 20.746 1.00 45.51 21 GLN C N 1
ATOM 3157 C CA . GLN C 2 23 ? 48.969 -20.311 19.829 1.00 45.73 21 GLN C CA 1
ATOM 3158 C C . GLN C 2 23 ? 48.488 -20.571 18.408 1.00 43.26 21 GLN C C 1
ATOM 3159 O O . GLN C 2 23 ? 48.998 -19.988 17.459 1.00 38.98 21 GLN C O 1
ATOM 3165 N N . THR C 2 24 ? 47.492 -21.461 18.258 1.00 41.57 22 THR C N 1
ATOM 3166 C CA . THR C 2 24 ? 46.909 -21.678 16.947 1.00 41.31 22 THR C CA 1
ATOM 3167 C C . THR C 2 24 ? 46.445 -20.335 16.356 1.00 41.66 22 THR C C 1
ATOM 3168 O O . THR C 2 24 ? 46.637 -20.048 15.177 1.00 41.29 22 THR C O 1
ATOM 3172 N N . ASN C 2 25 ? 45.861 -19.481 17.200 1.00 40.60 23 ASN C N 1
ATOM 3173 C CA . ASN C 2 25 ? 45.295 -18.235 16.718 1.00 40.40 23 ASN C CA 1
ATOM 3174 C C . ASN C 2 25 ? 46.398 -17.267 16.155 1.00 39.27 23 ASN C C 1
ATOM 3175 O O . ASN C 2 25 ? 46.290 -16.772 15.029 1.00 37.79 23 ASN C O 1
ATOM 3180 N N . ILE C 2 26 ? 47.465 -17.056 16.919 1.00 39.76 24 ILE C N 1
ATOM 3181 C CA . ILE C 2 26 ? 48.569 -16.226 16.453 1.00 4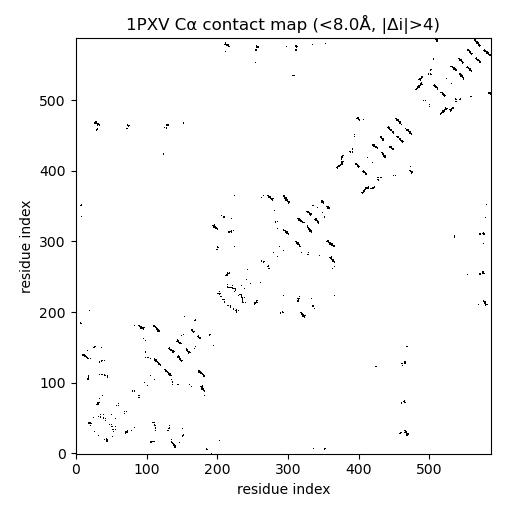0.59 24 ILE C CA 1
ATOM 3182 C C . ILE C 2 26 ? 49.181 -16.744 15.162 1.00 41.28 24 ILE C C 1
ATOM 3183 O O . ILE C 2 26 ? 49.612 -15.945 14.290 1.00 39.46 24 ILE C O 1
ATOM 3188 N N . ASN C 2 27 ? 49.468 -18.043 15.153 1.00 38.83 25 ASN C N 1
ATOM 3189 C CA . ASN C 2 27 ? 50.062 -18.721 14.013 1.00 40.18 25 ASN C CA 1
ATOM 3190 C C . ASN C 2 27 ? 49.302 -18.475 12.716 1.00 39.27 25 ASN C C 1
ATOM 3191 O O . ASN C 2 27 ? 49.882 -18.598 11.632 1.00 40.30 25 ASN C O 1
ATOM 3196 N N . LEU C 2 28 ? 48.009 -18.168 12.813 1.00 36.72 26 LEU C N 1
ATOM 3197 C CA . LEU C 2 28 ? 47.258 -17.925 11.602 1.00 37.32 26 LEU C CA 1
ATOM 3198 C C . LEU C 2 28 ? 47.883 -16.778 10.790 1.00 34.72 26 LEU C C 1
ATOM 3199 O O . LEU C 2 28 ? 47.681 -16.720 9.581 1.00 37.98 26 LEU C O 1
ATOM 3204 N N . PHE C 2 29 ? 48.540 -15.860 11.465 1.00 34.13 27 PHE C N 1
ATOM 3205 C CA . PHE C 2 29 ? 48.969 -14.602 10.827 1.00 33.16 27 PHE C CA 1
ATOM 3206 C C . PHE C 2 29 ? 50.430 -14.652 10.338 1.00 33.43 27 PHE C C 1
ATOM 3207 O O . PHE C 2 29 ? 50.831 -13.827 9.526 1.00 32.81 27 PHE C O 1
ATOM 3215 N N . ILE C 2 30 ? 51.182 -15.655 10.783 1.00 34.35 28 ILE C N 1
ATOM 3216 C CA . ILE C 2 30 ? 52.587 -15.805 10.359 1.00 34.42 28 ILE C CA 1
ATOM 3217 C C . ILE C 2 30 ? 52.638 -16.126 8.861 1.00 33.19 28 ILE C C 1
ATOM 3218 O O . ILE C 2 30 ? 51.923 -17.023 8.346 1.00 34.12 28 ILE C O 1
ATOM 3223 N N . GLY C 2 31 ? 53.420 -15.357 8.120 1.00 32.35 29 GLY C N 1
ATOM 3224 C CA . GLY C 2 31 ? 53.456 -15.517 6.669 1.00 31.82 29 GLY C CA 1
ATOM 3225 C C . GLY C 2 31 ? 53.691 -14.192 5.956 1.00 31.82 29 GLY C C 1
ATOM 3226 O O . GLY C 2 31 ? 53.937 -13.175 6.578 1.00 32.41 29 GLY C O 1
ATOM 3227 N N . ASN C 2 32 ? 53.601 -14.201 4.644 1.00 32.48 30 ASN C N 1
ATOM 3228 C CA . ASN C 2 32 ? 53.817 -13.001 3.889 1.00 33.88 30 ASN C CA 1
ATOM 3229 C C . ASN C 2 32 ? 52.532 -12.685 3.187 1.00 33.63 30 ASN C C 1
ATOM 3230 O O . ASN C 2 32 ? 51.885 -13.586 2.669 1.00 33.61 30 ASN C O 1
ATOM 3235 N N . TRP C 2 33 ? 52.146 -11.407 3.185 1.00 31.22 31 TRP C N 1
ATOM 3236 C CA . TRP C 2 33 ? 50.817 -11.015 2.715 1.00 30.84 31 TRP C CA 1
ATOM 3237 C C . TRP C 2 33 ? 50.889 -9.691 1.981 1.00 30.19 31 TRP C C 1
ATOM 3238 O O . TRP C 2 33 ? 51.763 -8.894 2.295 1.00 30.55 31 TRP C O 1
ATOM 3249 N N . SER C 2 34 ? 50.009 -9.495 0.990 1.00 30.51 32 SER C N 1
ATOM 3250 C CA . SER C 2 34 ? 49.967 -8.292 0.165 1.00 31.72 32 SER C CA 1
ATOM 3251 C C . SER C 2 34 ? 48.576 -7.795 -0.183 1.00 32.06 32 SER C C 1
ATOM 3252 O O . SER C 2 34 ? 47.635 -8.562 -0.340 1.00 31.41 32 SER C O 1
ATOM 3255 N N . ASN C 2 35 ? 48.514 -6.494 -0.370 1.00 32.93 33 ASN C N 1
ATOM 3256 C CA . ASN C 2 35 ? 47.396 -5.796 -0.950 1.00 33.75 33 ASN C CA 1
ATOM 3257 C C . ASN C 2 35 ? 47.849 -5.104 -2.230 1.00 37.11 33 ASN C C 1
ATOM 3258 O O . ASN C 2 35 ? 48.688 -4.264 -2.224 1.00 35.81 33 ASN C O 1
ATOM 3263 N N . HIS C 2 36 ? 47.253 -5.486 -3.351 1.00 42.06 34 HIS C N 1
ATOM 3264 C CA . HIS C 2 36 ? 47.646 -4.989 -4.660 1.00 45.11 34 HIS C CA 1
ATOM 3265 C C . HIS C 2 36 ? 47.252 -3.540 -4.974 1.00 45.88 34 HIS C C 1
ATOM 3266 O O . HIS C 2 36 ? 48.026 -2.838 -5.612 1.00 46.83 34 HIS C O 1
ATOM 3273 N N . GLN C 2 37 ? 46.117 -3.060 -4.477 1.00 46.71 35 GLN C N 1
ATOM 3274 C CA . GLN C 2 37 ? 45.746 -1.630 -4.657 1.00 46.60 35 GLN C CA 1
ATOM 3275 C C . GLN C 2 37 ? 46.602 -0.625 -3.904 1.00 44.68 35 GLN C C 1
ATOM 3276 O O . GLN C 2 37 ? 46.906 0.447 -4.410 1.00 44.26 35 GLN C O 1
ATOM 3282 N N . LEU C 2 38 ? 46.976 -0.951 -2.683 1.00 41.83 36 LEU C N 1
ATOM 3283 C CA . LEU C 2 38 ? 47.812 -0.076 -1.891 1.00 40.74 36 LEU C CA 1
ATOM 3284 C C . LEU C 2 38 ? 49.261 -0.269 -2.175 1.00 39.16 36 LEU C C 1
ATOM 3285 O O . LEU C 2 38 ? 50.106 0.481 -1.694 1.00 37.11 36 LEU C O 1
ATOM 3290 N N . GLN C 2 39 ? 49.580 -1.337 -2.923 1.00 39.59 37 GLN C N 1
ATOM 3291 C CA . GLN C 2 39 ? 50.940 -1.759 -3.119 1.00 39.40 37 GLN C CA 1
ATOM 3292 C C . GLN C 2 39 ? 51.689 -1.844 -1.798 1.00 37.48 37 GLN C C 1
ATOM 3293 O O . GLN C 2 39 ? 52.793 -1.326 -1.635 1.00 37.63 37 GLN C O 1
ATOM 3299 N N . LYS C 2 40 ? 51.053 -2.519 -0.849 1.00 36.40 38 LYS C N 1
ATOM 3300 C CA . LYS C 2 40 ? 51.648 -2.772 0.455 1.00 35.53 38 LYS C CA 1
ATOM 3301 C C . LYS C 2 40 ? 51.756 -4.254 0.695 1.00 33.77 38 LYS C C 1
ATOM 3302 O O . LYS C 2 40 ? 50.905 -5.018 0.325 1.00 33.18 38 LYS C O 1
ATOM 3308 N N . SER C 2 41 ? 52.780 -4.637 1.392 1.00 35.26 39 SER C N 1
ATOM 3309 C CA . SER C 2 41 ? 52.978 -6.013 1.743 1.00 35.10 39 SER C CA 1
ATOM 3310 C C . SER C 2 41 ? 53.487 -6.094 3.198 1.00 35.33 39 SER C C 1
ATOM 3311 O O . SER C 2 41 ? 54.186 -5.181 3.656 1.00 33.59 39 SER C O 1
ATOM 3314 N N . ILE C 2 42 ? 53.110 -7.156 3.910 1.00 33.75 40 ILE C N 1
ATOM 3315 C CA . ILE C 2 42 ? 53.561 -7.382 5.285 1.00 33.99 40 ILE C CA 1
ATOM 3316 C C . ILE C 2 42 ? 54.161 -8.785 5.440 1.00 33.78 40 ILE C C 1
ATOM 3317 O O . ILE C 2 42 ? 53.686 -9.745 4.840 1.00 33.91 40 ILE C O 1
ATOM 3322 N N . CYS C 2 43 ? 55.242 -8.874 6.207 1.00 33.42 41 CYS C N 1
ATOM 3323 C CA . CYS C 2 43 ? 55.954 -10.103 6.455 1.00 34.06 41 CYS C CA 1
ATOM 3324 C C . CYS C 2 43 ? 55.928 -10.293 7.948 1.00 32.60 41 CYS C C 1
ATOM 3325 O O . CYS C 2 43 ? 56.622 -9.621 8.678 1.00 32.00 41 CYS C O 1
ATOM 3328 N N . ILE C 2 44 ? 55.037 -11.154 8.390 1.00 32.02 42 ILE C N 1
ATOM 3329 C CA . ILE C 2 44 ? 54.811 -11.373 9.807 1.00 31.95 42 ILE C CA 1
ATOM 3330 C C . ILE C 2 44 ? 55.541 -12.630 10.291 1.00 32.22 42 ILE C C 1
ATOM 3331 O O . ILE C 2 44 ? 55.362 -13.685 9.770 1.00 32.58 42 ILE C O 1
ATOM 3336 N N . ARG C 2 45 ? 56.302 -12.483 11.331 1.00 35.33 43 ARG C N 1
ATOM 3337 C CA . ARG C 2 45 ? 57.071 -13.567 11.919 1.00 36.85 43 ARG C CA 1
ATOM 3338 C C . ARG C 2 45 ? 57.003 -13.461 13.426 1.00 38.81 43 ARG C C 1
ATOM 3339 O O . ARG C 2 45 ? 56.772 -12.388 14.002 1.00 38.39 43 ARG C O 1
ATOM 3347 N N . HIS C 2 46 ? 57.251 -14.591 14.062 1.00 41.77 44 HIS C N 1
ATOM 3348 C CA . HIS C 2 46 ? 57.539 -14.645 15.468 1.00 44.64 44 HIS C CA 1
ATOM 3349 C C . HIS C 2 46 ? 58.989 -14.253 15.660 1.00 46.42 44 HIS C C 1
ATOM 3350 O O . HIS C 2 46 ? 59.867 -15.040 15.396 1.00 46.63 44 HIS C O 1
ATOM 3357 N N . GLY C 2 47 ? 59.247 -13.032 16.106 1.00 49.77 45 GLY C N 1
ATOM 3358 C CA . GLY C 2 47 ? 60.592 -12.571 16.404 1.00 51.82 45 GLY C CA 1
ATOM 3359 C C . GLY C 2 47 ? 61.049 -12.935 17.816 1.00 53.93 45 GLY C C 1
ATOM 3360 O O . GLY C 2 47 ? 60.498 -13.837 18.449 1.00 54.33 45 GLY C O 1
ATOM 3361 N N . ASP C 2 48 ? 62.041 -12.205 18.310 1.00 56.36 46 ASP C N 1
ATOM 3362 C CA . ASP C 2 48 ? 62.595 -12.436 19.648 1.00 58.99 46 ASP C CA 1
ATOM 3363 C C . ASP C 2 48 ? 63.097 -11.132 20.248 1.00 59.68 46 ASP C C 1
ATOM 3364 O O . ASP C 2 48 ? 62.927 -10.068 19.660 1.00 60.43 46 ASP C O 1
ATOM 3369 N N . ASP C 2 49 ? 63.738 -11.225 21.415 1.00 60.58 47 ASP C N 1
ATOM 3370 C CA . ASP C 2 49 ? 64.284 -10.055 22.104 1.00 61.07 47 ASP C CA 1
ATOM 3371 C C . ASP C 2 49 ? 65.303 -9.315 21.252 1.00 59.67 47 ASP C C 1
ATOM 3372 O O . ASP C 2 49 ? 65.563 -8.137 21.478 1.00 59.90 47 ASP C O 1
ATOM 3377 N N . THR C 2 50 ? 65.864 -10.015 20.267 1.00 58.36 48 THR C N 1
ATOM 3378 C CA . THR C 2 50 ? 66.938 -9.485 19.425 1.00 57.33 48 THR C CA 1
ATOM 3379 C C . THR C 2 50 ? 66.527 -8.989 18.007 1.00 56.29 48 THR C C 1
ATOM 3380 O O . THR C 2 50 ? 67.342 -8.328 17.334 1.00 55.93 48 THR C O 1
ATOM 3384 N N . SER C 2 51 ? 65.303 -9.294 17.544 1.00 54.21 49 SER C N 1
ATOM 3385 C CA . SER C 2 51 ? 64.856 -8.861 16.206 1.00 52.43 49 SER C CA 1
ATOM 3386 C C . SER C 2 51 ? 64.769 -7.348 16.134 1.00 50.79 49 SER C C 1
ATOM 3387 O O . SER C 2 51 ? 64.708 -6.682 17.165 1.00 52.11 49 SER C O 1
ATOM 3390 N N . HIS C 2 52 ? 64.779 -6.806 14.921 1.00 49.35 50 HIS C N 1
ATOM 3391 C CA . HIS C 2 52 ? 64.346 -5.424 14.670 1.00 48.85 50 HIS C CA 1
ATOM 3392 C C . HIS C 2 52 ? 62.863 -5.444 14.218 1.00 45.89 50 HIS C C 1
ATOM 3393 O O . HIS C 2 52 ? 62.287 -6.537 14.066 1.00 43.69 50 HIS C O 1
ATOM 3400 N N . ASN C 2 53 ? 62.280 -4.256 14.008 1.00 43.45 51 ASN C N 1
ATOM 3401 C CA . ASN C 2 53 ? 60.847 -4.121 13.660 1.00 41.85 51 ASN C CA 1
ATOM 3402 C C . ASN C 2 53 ? 59.975 -4.936 14.611 1.00 39.98 51 ASN C C 1
ATOM 3403 O O . ASN C 2 53 ? 59.148 -5.765 14.213 1.00 38.48 51 ASN C O 1
ATOM 3408 N N . GLN C 2 54 ? 60.203 -4.728 15.897 1.00 39.48 52 GLN C N 1
ATOM 3409 C CA . GLN C 2 54 ? 59.520 -5.504 16.905 1.00 38.86 52 GLN C CA 1
ATOM 3410 C C . GLN C 2 54 ? 58.133 -4.932 17.172 1.00 36.50 52 GLN C C 1
ATOM 3411 O O . GLN C 2 54 ? 57.936 -3.740 17.110 1.00 36.46 52 GLN C O 1
ATOM 3417 N N . TYR C 2 55 ? 57.193 -5.826 17.461 1.00 37.09 53 TYR C N 1
ATOM 3418 C CA . TYR C 2 55 ? 55.848 -5.422 17.829 1.00 36.18 53 TYR C CA 1
ATOM 3419 C C . TYR C 2 55 ? 55.410 -6.226 19.038 1.00 36.60 53 TYR C C 1
ATOM 3420 O O . TYR C 2 55 ? 55.650 -7.429 19.149 1.00 36.79 53 TYR C O 1
ATOM 3429 N N . HIS C 2 56 ? 54.796 -5.524 19.967 1.00 37.73 54 HIS C N 1
ATOM 3430 C CA . HIS C 2 56 ? 54.259 -6.102 21.211 1.00 38.89 54 HIS C CA 1
ATOM 3431 C C . HIS C 2 56 ? 52.798 -6.542 21.037 1.00 38.39 54 HIS C C 1
ATOM 3432 O O . HIS C 2 56 ? 51.966 -5.783 20.494 1.00 38.39 54 HIS C O 1
ATOM 3439 N N . ILE C 2 57 ? 52.469 -7.770 21.433 1.00 36.84 55 ILE C N 1
ATOM 3440 C CA . ILE C 2 57 ? 51.102 -8.242 21.417 1.00 36.97 55 ILE C CA 1
ATOM 3441 C C . ILE C 2 57 ? 50.321 -7.692 22.612 1.00 36.72 55 ILE C C 1
ATOM 3442 O O . ILE C 2 57 ? 50.687 -7.857 23.758 1.00 35.69 55 ILE C O 1
ATOM 3447 N N . LEU C 2 58 ? 49.236 -6.983 22.326 1.00 36.65 56 LEU C N 1
ATOM 3448 C CA . LEU C 2 58 ? 48.412 -6.433 23.388 1.00 35.98 56 LEU C CA 1
ATOM 3449 C C . LEU C 2 58 ? 47.388 -7.442 23.834 1.00 36.53 56 LEU C C 1
ATOM 3450 O O . LEU C 2 58 ? 47.154 -7.581 25.034 1.00 37.12 56 LEU C O 1
ATOM 3455 N N . PHE C 2 59 ? 46.764 -8.126 22.875 1.00 37.08 57 PHE C N 1
ATOM 3456 C CA . PHE C 2 59 ? 45.689 -9.057 23.161 1.00 37.76 57 PHE C CA 1
ATOM 3457 C C . PHE C 2 59 ? 45.521 -10.111 22.075 1.00 38.60 57 PHE C C 1
ATOM 3458 O O . PHE C 2 59 ? 45.565 -9.807 20.884 1.00 37.45 57 PHE C O 1
ATOM 3466 N N . ILE C 2 60 ? 45.278 -11.369 22.481 1.00 39.66 58 ILE C N 1
ATOM 3467 C CA . ILE C 2 60 ? 44.911 -12.409 21.531 1.00 39.13 58 ILE C CA 1
ATOM 3468 C C . ILE C 2 60 ? 43.458 -12.735 21.643 1.00 39.99 58 ILE C C 1
ATOM 3469 O O . ILE C 2 60 ? 42.994 -13.203 22.657 1.00 42.25 58 ILE C O 1
ATOM 3474 N N . ASP C 2 61 ? 42.707 -12.510 20.591 1.00 40.48 59 ASP C N 1
ATOM 3475 C CA . ASP C 2 61 ? 41.266 -12.663 20.627 1.00 41.30 59 ASP C CA 1
ATOM 3476 C C . ASP C 2 61 ? 40.830 -13.927 19.896 1.00 40.41 59 ASP C C 1
ATOM 3477 O O . ASP C 2 61 ? 40.536 -13.922 18.714 1.00 38.00 59 ASP C O 1
ATOM 3482 N N . THR C 2 62 ? 40.810 -15.038 20.626 1.00 42.44 60 THR C N 1
ATOM 3483 C CA . THR C 2 62 ? 40.432 -16.318 20.044 1.00 42.57 60 THR C CA 1
ATOM 3484 C C . THR C 2 62 ? 38.986 -16.372 19.563 1.00 44.77 60 THR C C 1
ATOM 3485 O O . THR C 2 62 ? 38.681 -17.098 18.618 1.00 45.79 60 THR C O 1
ATOM 3489 N N . ALA C 2 63 ? 38.090 -15.632 20.217 1.00 45.23 61 ALA C N 1
ATOM 3490 C CA . ALA C 2 63 ? 36.688 -15.636 19.824 1.00 46.21 61 ALA C CA 1
ATOM 3491 C C . ALA C 2 63 ? 36.500 -15.098 18.417 1.00 46.80 61 ALA C C 1
ATOM 3492 O O . ALA C 2 63 ? 35.610 -15.557 17.702 1.00 47.15 61 ALA C O 1
ATOM 3494 N N . HIS C 2 64 ? 37.28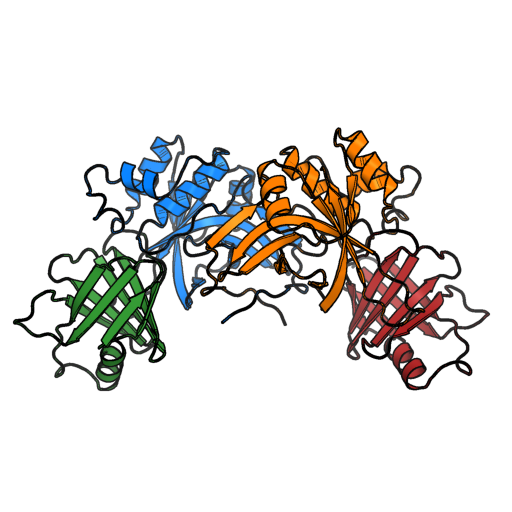3 -14.095 18.014 1.00 45.59 62 HIS C N 1
ATOM 3495 C CA . HIS C 2 64 ? 37.072 -13.533 16.680 1.00 45.42 62 HIS C CA 1
ATOM 3496 C C . HIS C 2 64 ? 38.254 -13.851 15.737 1.00 42.86 62 HIS C C 1
ATOM 3497 O O . HIS C 2 64 ? 38.285 -13.313 14.631 1.00 43.56 62 HIS C O 1
ATOM 3504 N N . GLN C 2 65 ? 39.172 -14.716 16.182 1.00 39.14 63 GLN C N 1
ATOM 3505 C CA . GLN C 2 65 ? 40.343 -15.135 15.413 1.00 38.77 63 GLN C CA 1
ATOM 3506 C C . GLN C 2 65 ? 41.147 -13.881 15.039 1.00 36.47 63 GLN C C 1
ATOM 3507 O O . GLN C 2 65 ? 41.299 -13.565 13.874 1.00 36.22 63 GLN C O 1
ATOM 3513 N N . ARG C 2 66 ? 41.649 -13.219 16.054 1.00 36.06 64 ARG C N 1
ATOM 3514 C CA . ARG C 2 66 ? 42.186 -11.850 15.914 1.00 34.99 64 ARG C CA 1
ATOM 3515 C C . ARG C 2 66 ? 43.278 -11.573 16.913 1.00 32.91 64 ARG C C 1
ATOM 3516 O O . ARG C 2 66 ? 43.282 -12.138 18.002 1.00 34.28 64 ARG C O 1
ATOM 3524 N N . ILE C 2 67 ? 44.224 -10.686 16.558 1.00 30.06 65 ILE C N 1
ATOM 3525 C CA . ILE C 2 67 ? 45.230 -10.238 17.492 1.00 30.44 65 ILE C CA 1
ATOM 3526 C C . ILE C 2 67 ? 45.303 -8.706 17.385 1.00 28.79 65 ILE C C 1
ATOM 3527 O O . ILE C 2 67 ? 45.008 -8.181 16.341 1.00 28.10 65 ILE C O 1
ATOM 3532 N N . LYS C 2 68 ? 45.628 -8.054 18.484 1.00 28.30 66 LYS C N 1
ATOM 3533 C CA . LYS C 2 68 ? 45.856 -6.620 18.592 1.00 28.82 66 LYS C CA 1
ATOM 3534 C C . LYS C 2 68 ? 47.288 -6.443 19.045 1.00 29.40 66 LYS C C 1
ATOM 3535 O O . LYS C 2 68 ? 47.763 -7.100 19.983 1.00 30.77 66 LYS C O 1
ATOM 3541 N N . PHE C 2 69 ? 47.992 -5.532 18.395 1.00 29.81 67 PHE C N 1
ATOM 3542 C CA . PHE C 2 69 ? 49.395 -5.302 18.694 1.00 29.64 67 PHE C CA 1
ATOM 3543 C C . PHE C 2 69 ? 49.838 -3.884 18.357 1.00 28.54 67 PHE C C 1
ATOM 3544 O O . PHE C 2 69 ? 49.154 -3.188 17.652 1.00 27.64 67 PHE C O 1
ATOM 3552 N N . SER C 2 70 ? 50.979 -3.466 18.894 1.00 28.89 68 SER C N 1
ATOM 3553 C CA . SER C 2 70 ? 51.566 -2.168 18.633 1.00 30.73 68 SER C CA 1
ATOM 3554 C C . SER C 2 70 ? 53.081 -2.301 18.427 1.00 31.87 68 SER C C 1
ATOM 3555 O O . SER C 2 70 ? 53.690 -3.226 18.940 1.00 32.54 68 SER C O 1
ATOM 3558 N N . SER C 2 71 ? 53.654 -1.354 17.717 1.00 35.03 69 SER C N 1
ATOM 3559 C CA . SER C 2 71 ? 55.090 -1.331 17.565 1.00 38.33 69 SER C CA 1
ATOM 3560 C C . SER C 2 71 ? 55.699 -0.900 18.878 1.00 40.25 69 SER C C 1
ATOM 3561 O O . SER C 2 71 ? 55.164 -0.068 19.585 1.00 39.48 69 SER C O 1
ATOM 3564 N N . PHE C 2 72 ? 56.863 -1.460 19.174 1.00 43.60 70 PHE C N 1
ATOM 3565 C CA . PHE C 2 72 ? 57.636 -1.048 20.336 1.00 45.15 70 PHE C CA 1
ATOM 3566 C C . PHE C 2 72 ? 57.854 0.464 20.371 1.00 46.91 70 PHE C C 1
ATOM 3567 O O . PHE C 2 72 ? 57.932 1.026 21.436 1.00 49.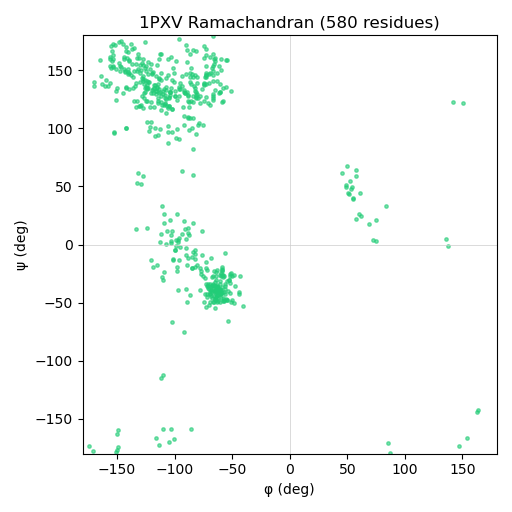23 70 PHE C O 1
ATOM 3575 N N . ASP C 2 73 ? 57.977 1.123 19.219 1.00 47.80 71 ASP C N 1
ATOM 3576 C CA . ASP C 2 73 ? 58.290 2.548 19.207 1.00 48.81 71 ASP C CA 1
ATOM 3577 C C . ASP C 2 73 ? 57.112 3.510 19.019 1.00 47.74 71 ASP C C 1
ATOM 3578 O O . ASP C 2 73 ? 57.315 4.710 18.901 1.00 47.37 71 ASP C O 1
ATOM 3583 N N . ASN C 2 74 ? 55.883 3.007 18.953 1.00 46.34 72 ASN C N 1
ATOM 3584 C CA . ASN C 2 74 ? 54.744 3.914 18.919 1.00 44.43 72 ASN C CA 1
ATOM 3585 C C . ASN C 2 74 ? 53.518 3.238 19.509 1.00 43.06 72 ASN C C 1
ATOM 3586 O O . ASN C 2 74 ? 52.852 2.473 18.838 1.00 42.79 72 ASN C O 1
ATOM 3591 N N . GLU C 2 75 ? 53.273 3.484 20.788 1.00 41.66 73 GLU C N 1
ATOM 3592 C CA . GLU C 2 75 ? 52.146 2.874 21.480 1.00 41.88 73 GLU C CA 1
ATOM 3593 C C . GLU C 2 75 ? 50.807 3.556 21.110 1.00 38.60 73 GLU C C 1
ATOM 3594 O O . GLU C 2 75 ? 49.725 3.059 21.463 1.00 37.05 73 GLU C O 1
ATOM 3600 N N . GLU C 2 76 ? 50.857 4.670 20.392 1.00 35.55 74 GLU C N 1
ATOM 3601 C CA . GLU C 2 76 ? 49.617 5.375 20.040 1.00 35.59 74 GLU C CA 1
ATOM 3602 C C . GLU C 2 76 ? 48.920 4.771 18.808 1.00 33.41 74 GLU C C 1
ATOM 3603 O O . GLU C 2 76 ? 47.853 5.242 18.402 1.00 34.13 74 GLU C O 1
ATOM 3609 N N . ILE C 2 77 ? 49.533 3.788 18.153 1.00 28.79 75 ILE C N 1
ATOM 3610 C CA . ILE C 2 77 ? 48.911 3.118 17.013 1.00 27.46 75 ILE C CA 1
ATOM 3611 C C . ILE C 2 77 ? 48.656 1.700 17.373 1.00 27.45 75 ILE C C 1
ATOM 3612 O O . ILE C 2 77 ? 49.580 0.965 17.682 1.00 29.78 75 ILE C O 1
ATOM 3617 N N . ILE C 2 78 ? 47.398 1.282 17.307 1.00 25.51 76 ILE C N 1
ATOM 3618 C CA . ILE C 2 78 ? 47.032 -0.103 17.546 1.00 24.70 76 ILE C CA 1
ATOM 3619 C C . ILE C 2 78 ? 46.704 -0.813 16.227 1.00 25.13 76 ILE C C 1
ATOM 3620 O O . ILE C 2 78 ? 45.877 -0.338 15.443 1.00 25.13 76 ILE C O 1
ATOM 3625 N N . TYR C 2 79 ? 47.357 -1.945 15.962 1.00 24.87 77 TYR C N 1
ATOM 3626 C CA . TYR C 2 79 ? 46.996 -2.758 14.821 1.00 24.08 77 TYR C CA 1
ATOM 3627 C C . TYR C 2 79 ? 46.042 -3.865 15.245 1.00 24.20 77 TYR C C 1
ATOM 3628 O O . TYR C 2 79 ? 46.242 -4.476 16.284 1.00 24.54 77 TYR C O 1
ATOM 3637 N N . ILE C 2 80 ? 45.033 -4.124 14.430 1.00 24.93 78 ILE C N 1
ATOM 3638 C CA . ILE C 2 80 ? 44.136 -5.252 14.623 1.00 25.39 78 ILE C CA 1
ATOM 3639 C C . ILE C 2 80 ? 44.169 -6.133 13.431 1.00 24.70 78 ILE C C 1
ATOM 3640 O O . ILE C 2 80 ? 43.774 -5.717 12.324 1.00 25.92 78 ILE C O 1
ATOM 3645 N N . LEU C 2 81 ? 44.587 -7.396 13.625 1.00 26.05 79 LEU C N 1
ATOM 3646 C CA . LEU C 2 81 ? 44.558 -8.362 12.518 1.00 27.37 79 LEU C CA 1
ATOM 3647 C C . LEU C 2 81 ? 43.447 -9.393 12.746 1.00 29.33 79 LEU C C 1
ATOM 3648 O O . LEU C 2 81 ? 43.391 -9.955 13.829 1.00 32.00 79 LEU C O 1
ATOM 3653 N N . ASP C 2 82 ? 42.591 -9.593 11.748 1.00 29.06 80 ASP C N 1
ATOM 3654 C CA . ASP C 2 82 ? 41.561 -10.616 11.779 1.00 33.41 80 ASP C CA 1
ATOM 3655 C C . ASP C 2 82 ? 41.851 -11.662 10.713 1.00 32.49 80 ASP C C 1
ATOM 3656 O O . ASP C 2 82 ? 42.167 -11.340 9.554 1.00 31.69 80 ASP C O 1
ATOM 3661 N N . TYR C 2 83 ? 41.654 -12.912 11.083 1.00 35.53 81 TYR C N 1
ATOM 3662 C CA . TYR C 2 83 ? 41.792 -14.018 10.161 1.00 37.74 81 TYR C CA 1
ATOM 3663 C C . TYR C 2 83 ? 40.517 -14.234 9.356 1.00 40.07 81 TYR C C 1
ATOM 3664 O O . TYR C 2 83 ? 39.452 -14.322 9.928 1.00 39.63 81 TYR C O 1
ATOM 3673 N N . ASP C 2 84 ? 40.616 -14.291 8.031 1.00 42.23 82 ASP C N 1
ATOM 3674 C CA . ASP C 2 84 ? 39.494 -14.645 7.181 1.00 45.10 82 ASP C CA 1
ATOM 3675 C C . ASP C 2 84 ? 39.546 -16.107 6.668 1.00 46.25 82 ASP C C 1
ATOM 3676 O O . ASP C 2 84 ? 38.662 -16.910 6.989 1.00 46.78 82 ASP C O 1
ATOM 3681 N N . ASP C 2 85 ? 40.525 -16.423 5.816 1.00 46.42 83 ASP C N 1
ATOM 3682 C CA . ASP C 2 85 ? 40.849 -17.812 5.409 1.00 47.18 83 ASP C CA 1
ATOM 3683 C C . ASP C 2 85 ? 42.347 -17.909 5.192 1.00 47.43 83 ASP C C 1
ATOM 3684 O O . ASP C 2 85 ? 43.060 -16.889 5.299 1.00 47.08 83 ASP C O 1
ATOM 3689 N N . THR C 2 86 ? 42.837 -19.122 4.908 1.00 46.84 84 THR C N 1
ATOM 3690 C CA . THR C 2 86 ? 44.270 -19.357 4.875 1.00 46.66 84 THR C CA 1
ATOM 3691 C C . THR C 2 86 ? 44.910 -18.419 3.881 1.00 45.26 84 THR C C 1
ATOM 3692 O O . THR C 2 86 ? 46.067 -18.150 4.021 1.00 46.98 84 THR C O 1
ATOM 3696 N N . GLN C 2 87 ? 44.182 -17.971 2.858 1.00 44.54 85 GLN C N 1
ATOM 3697 C CA . GLN C 2 87 ? 44.742 -17.047 1.874 1.00 44.93 85 GLN C CA 1
ATOM 3698 C C . GLN C 2 87 ? 44.429 -15.544 2.124 1.00 42.08 85 GLN C C 1
ATOM 3699 O O . GLN C 2 87 ? 44.788 -14.714 1.309 1.00 39.53 85 GLN C O 1
ATOM 3705 N N . HIS C 2 88 ? 43.768 -15.213 3.226 1.00 38.85 86 HIS C N 1
ATOM 3706 C CA . HIS C 2 88 ? 43.380 -13.816 3.458 1.00 38.12 86 HIS C CA 1
ATOM 3707 C C . HIS C 2 88 ? 43.307 -13.458 4.931 1.00 35.66 86 HIS C C 1
ATOM 3708 O O . HIS C 2 88 ? 42.711 -14.158 5.737 1.00 34.81 86 HIS C O 1
ATOM 3715 N N . ILE C 2 89 ? 43.883 -12.306 5.263 1.00 33.46 87 ILE C N 1
ATOM 3716 C CA . ILE C 2 89 ? 43.723 -11.754 6.590 1.00 31.38 87 ILE C CA 1
ATOM 3717 C C . ILE C 2 89 ? 43.353 -10.281 6.404 1.00 29.52 87 ILE C C 1
ATOM 3718 O O . ILE C 2 89 ? 43.474 -9.767 5.303 1.00 29.12 87 ILE C O 1
ATOM 3723 N N . LEU C 2 90 ? 42.829 -9.648 7.457 1.00 29.58 88 LEU C N 1
ATOM 3724 C CA . LEU C 2 90 ? 42.399 -8.242 7.408 1.00 29.70 88 LEU C CA 1
ATOM 3725 C C . LEU C 2 90 ? 43.190 -7.464 8.444 1.00 29.45 88 LEU C C 1
ATOM 3726 O O . LEU C 2 90 ? 43.314 -7.856 9.603 1.00 29.50 88 LEU C O 1
ATOM 3731 N N . MET C 2 91 ? 43.762 -6.353 8.028 1.00 28.16 89 MET C N 1
ATOM 3732 C CA . MET C 2 91 ? 44.467 -5.532 8.950 1.00 27.37 89 MET C CA 1
ATOM 3733 C C . MET C 2 91 ? 43.758 -4.173 9.081 1.00 23.95 89 MET C C 1
ATOM 3734 O O . MET C 2 91 ? 43.447 -3.555 8.108 1.00 25.38 89 MET C O 1
ATOM 3739 N N . GLN C 2 92 ? 43.613 -3.745 10.302 1.00 23.62 90 GLN C N 1
ATOM 3740 C CA . GLN C 2 92 ? 42.998 -2.463 10.634 1.00 23.33 90 GLN C CA 1
ATOM 3741 C C . GLN C 2 92 ? 43.952 -1.738 11.567 1.00 23.53 90 GLN C C 1
ATOM 3742 O O . GLN C 2 92 ? 44.683 -2.336 12.418 1.00 23.78 90 GLN C O 1
ATOM 3748 N N . THR C 2 93 ? 43.928 -0.407 11.519 1.00 22.32 91 THR C N 1
ATOM 3749 C CA . THR C 2 93 ? 44.651 0.415 12.453 1.00 23.14 91 THR C CA 1
ATOM 3750 C C . THR C 2 93 ? 43.679 1.334 13.221 1.00 23.50 91 THR C C 1
ATOM 3751 O O . THR C 2 93 ? 42.629 1.694 12.708 1.00 22.97 91 THR C O 1
ATOM 3755 N N . SER C 2 94 ? 44.085 1.745 14.389 1.00 24.68 92 SER C N 1
ATOM 3756 C CA . SER C 2 94 ? 43.330 2.693 15.199 1.00 25.99 92 SER C CA 1
ATOM 3757 C C . SER C 2 94 ? 44.331 3.435 16.053 1.00 27.62 92 SER C C 1
ATOM 3758 O O . SER C 2 94 ? 45.522 3.144 15.998 1.00 29.53 92 SER C O 1
ATOM 3761 N N . SER C 2 95 ? 43.912 4.464 16.747 1.00 27.80 93 SER C N 1
ATOM 3762 C CA . SER C 2 95 ? 44.786 5.214 17.649 1.00 28.90 93 SER C CA 1
ATOM 3763 C C . SER C 2 95 ? 44.436 4.760 19.089 1.00 31.02 93 SER C C 1
ATOM 3764 O O . SER C 2 95 ? 43.360 4.179 19.337 1.00 33.55 93 SER C O 1
ATOM 3767 N N . LYS C 2 96 ? 45.338 5.007 20.023 1.00 31.33 94 LYS C N 1
ATOM 3768 C CA . LYS C 2 96 ? 45.170 4.615 21.400 1.00 31.33 94 LYS C CA 1
ATOM 3769 C C . LYS C 2 96 ? 44.231 5.542 22.155 1.00 31.73 94 LYS C C 1
ATOM 3770 O O . LYS C 2 96 ? 43.429 5.085 22.935 1.00 31.07 94 LYS C O 1
ATOM 3776 N N . GLN C 2 97 ? 44.332 6.826 21.875 1.00 30.22 95 GLN C N 1
ATOM 3777 C CA . GLN C 2 97 ? 43.669 7.804 22.670 1.00 33.18 95 GLN C CA 1
ATOM 3778 C C . GLN C 2 97 ? 42.584 8.574 21.921 1.00 31.33 95 GLN C C 1
ATOM 3779 O O . GLN C 2 97 ? 41.738 9.177 22.577 1.00 31.08 95 GLN C O 1
ATOM 3785 N N . GLY C 2 98 ? 42.607 8.542 20.600 1.00 27.43 96 GLY C N 1
ATOM 3786 C CA . GLY C 2 98 ? 41.688 9.320 19.799 1.00 26.52 96 GLY C CA 1
ATOM 3787 C C . GLY C 2 98 ? 40.558 8.519 19.277 1.00 26.11 96 GLY C C 1
ATOM 3788 O O . GLY C 2 98 ? 40.326 7.379 19.687 1.00 28.80 96 GLY C O 1
ATOM 3789 N N . ILE C 2 99 ? 39.832 9.099 18.341 1.00 23.77 97 ILE C N 1
ATOM 3790 C CA . ILE C 2 99 ? 38.642 8.502 17.817 1.00 23.67 97 ILE C CA 1
ATOM 3791 C C . ILE C 2 99 ? 38.859 8.417 16.293 1.00 23.98 97 ILE C C 1
ATOM 3792 O O . ILE C 2 99 ? 39.099 9.415 15.648 1.00 20.81 97 ILE C O 1
ATOM 3797 N N . GLY C 2 100 ? 38.752 7.215 15.773 1.00 24.81 98 GLY C N 1
ATOM 3798 C CA . GLY C 2 100 ? 38.865 6.952 14.368 1.00 24.41 98 GLY C CA 1
ATOM 3799 C C . GLY C 2 100 ? 39.587 5.666 14.146 1.00 22.76 98 GLY C C 1
ATOM 3800 O O . GLY C 2 100 ? 40.705 5.487 14.629 1.00 25.48 98 GLY C O 1
ATOM 3801 N N . THR C 2 101 ? 38.927 4.747 13.435 1.00 20.72 99 THR C N 1
ATOM 3802 C CA . THR C 2 101 ? 39.513 3.447 13.141 1.00 20.61 99 THR C CA 1
ATOM 3803 C C . THR C 2 101 ? 39.457 3.238 11.630 1.00 19.67 99 THR C C 1
ATOM 3804 O O . THR C 2 101 ? 38.448 3.508 10.985 1.00 19.85 99 THR C O 1
ATOM 3808 N N . SER C 2 102 ? 40.524 2.640 11.096 1.00 19.87 100 SER C N 1
ATOM 3809 C CA . SER C 2 102 ? 40.571 2.378 9.674 1.00 20.96 100 SER C CA 1
ATOM 3810 C C . SER C 2 102 ? 39.566 1.298 9.220 1.00 22.53 100 SER C C 1
ATOM 3811 O O . SER C 2 102 ? 39.092 0.487 10.009 1.00 22.70 100 SER C O 1
ATOM 3814 N N . ARG C 2 103 ? 39.288 1.284 7.930 1.00 21.60 101 ARG C N 1
ATOM 3815 C CA . ARG C 2 103 ? 38.613 0.149 7.301 1.00 22.66 101 ARG C CA 1
ATOM 3816 C C . ARG C 2 103 ? 39.508 -1.054 7.431 1.00 24.19 101 ARG C C 1
ATOM 3817 O O . ARG C 2 103 ? 40.730 -0.927 7.394 1.00 24.13 101 ARG C O 1
ATOM 3825 N N . PRO C 2 104 ? 38.937 -2.224 7.699 1.00 22.84 102 PRO C N 1
ATOM 3826 C CA . PRO C 2 104 ? 39.753 -3.442 7.592 1.00 24.26 102 PRO C CA 1
ATOM 3827 C C . PRO C 2 104 ? 40.256 -3.582 6.156 1.00 24.11 102 PRO C C 1
ATOM 3828 O O . PRO C 2 104 ? 39.444 -3.372 5.244 1.00 24.08 102 PRO C O 1
ATOM 3832 N N . ILE C 2 105 ? 41.551 -3.821 6.005 1.00 23.50 103 ILE C N 1
ATOM 3833 C CA . ILE C 2 105 ? 42.161 -3.903 4.687 1.00 25.80 103 ILE C CA 1
ATOM 3834 C C . ILE C 2 105 ? 42.511 -5.369 4.417 1.00 25.71 103 ILE C C 1
ATOM 3835 O O . ILE C 2 105 ? 43.182 -6.017 5.230 1.00 25.93 103 ILE C O 1
ATOM 3840 N N . VAL C 2 106 ? 42.045 -5.881 3.300 1.00 28.31 104 VAL C N 1
ATOM 3841 C CA . VAL C 2 106 ? 42.341 -7.255 2.907 1.00 30.45 104 VAL C CA 1
ATOM 3842 C C . VAL C 2 106 ? 43.781 -7.447 2.388 1.00 28.65 104 VAL C C 1
ATOM 3843 O O . VAL C 2 106 ? 44.201 -6.751 1.472 1.00 30.44 104 VAL C O 1
ATOM 3847 N N . TYR C 2 107 ? 44.521 -8.346 3.007 1.00 30.23 105 TYR C N 1
ATOM 3848 C CA . TYR C 2 107 ? 45.863 -8.770 2.542 1.00 29.54 105 TYR C CA 1
ATOM 3849 C C . TYR C 2 107 ? 45.764 -10.257 2.180 1.00 30.70 105 TYR C C 1
ATOM 3850 O O . TYR C 2 107 ? 45.247 -11.063 2.959 1.00 30.06 105 TYR C O 1
ATOM 3859 N N . GLU C 2 108 ? 46.228 -10.602 0.984 1.00 32.37 106 GLU C N 1
ATOM 3860 C CA . GLU C 2 108 ? 46.218 -11.998 0.522 1.00 34.93 106 GLU C CA 1
ATOM 3861 C C . GLU C 2 108 ? 47.603 -12.619 0.531 1.00 36.86 106 GLU C C 1
ATOM 3862 O O . GLU C 2 108 ? 48.598 -11.916 0.380 1.00 32.34 106 GLU C O 1
ATOM 3868 N N . ARG C 2 109 ? 47.664 -13.933 0.822 1.00 39.69 107 ARG C N 1
ATOM 3869 C CA . ARG C 2 109 ? 48.943 -14.605 0.985 1.00 43.07 107 ARG C CA 1
ATOM 3870 C C . ARG C 2 109 ? 49.799 -14.530 -0.258 1.00 44.99 107 ARG C C 1
ATOM 3871 O O . ARG C 2 109 ? 49.292 -14.462 -1.368 1.00 45.45 107 ARG C O 1
ATOM 3879 N N . LEU C 2 110 ? 51.099 -14.532 -0.055 1.00 49.02 108 LEU C N 1
ATOM 3880 C CA . LEU C 2 110 ? 52.024 -14.561 -1.184 1.00 51.12 108 LEU C CA 1
ATOM 3881 C C . LEU C 2 110 ? 53.285 -15.302 -0.766 1.00 51.67 108 LEU C C 1
ATOM 3882 O O . LEU C 2 110 ? 53.296 -16.078 0.179 1.00 51.51 108 LEU C O 1
ATOM 3887 N N . VAL C 2 111 ? 54.343 -15.038 -1.526 0.00 38.14 109 VAL C N 1
ATOM 3888 C CA . VAL C 2 111 ? 55.658 -15.630 -1.260 0.00 41.65 109 VAL C CA 1
ATOM 3889 C C . VAL C 2 111 ? 55.750 -17.066 -1.747 0.00 43.14 109 VAL C C 1
ATOM 3890 O O . VAL C 2 111 ? 55.220 -17.413 -2.796 0.00 45.33 109 VAL C O 1
ATOM 3895 N N . GLY D 2 1 ? -11.872 0.275 12.664 1.00 56.24 -1 GLY D N 1
ATOM 3896 C CA . GLY D 2 1 ? -11.250 0.283 11.314 1.00 56.10 -1 GLY D CA 1
ATOM 3897 C C . GLY D 2 1 ? -12.155 0.907 10.256 1.00 55.84 -1 GLY D C 1
ATOM 3898 O O . GLY D 2 1 ? -13.381 0.839 10.313 1.00 55.66 -1 GLY D O 1
ATOM 3899 N N . SER D 2 2 ? -11.541 1.526 9.256 1.00 55.00 0 SER D N 1
ATOM 3900 C CA . SER D 2 2 ? -12.320 2.060 8.147 1.00 53.80 0 SER D CA 1
ATOM 3901 C C . SER D 2 2 ? -12.786 0.879 7.257 1.00 51.63 0 SER D C 1
ATOM 3902 O O . SER D 2 2 ? -12.376 -0.275 7.444 1.00 48.60 0 SER D O 1
ATOM 3905 N N . MET D 2 3 ? -13.660 1.209 6.316 1.00 50.92 1 MET D N 1
ATOM 3906 C CA . MET D 2 3 ? -14.101 0.278 5.294 1.00 50.59 1 MET D CA 1
ATOM 3907 C C . MET D 2 3 ? -12.910 -0.093 4.374 1.00 48.67 1 MET D C 1
ATOM 3908 O O . MET D 2 3 ? -11.948 0.650 4.269 1.00 48.23 1 MET D O 1
ATOM 3913 N N . TYR D 2 4 ? -12.974 -1.262 3.738 1.00 46.13 2 TYR D N 1
ATOM 3914 C CA . TYR D 2 4 ? -12.039 -1.654 2.696 1.00 43.98 2 TYR D CA 1
ATOM 3915 C C . TYR D 2 4 ? -12.718 -1.375 1.389 1.00 42.40 2 TYR D C 1
ATOM 3916 O O . TYR D 2 4 ? -13.928 -1.259 1.334 1.00 42.13 2 TYR D O 1
ATOM 3925 N N . GLN D 2 5 ? -11.957 -1.213 0.302 1.00 41.59 3 GLN D N 1
ATOM 3926 C CA . GLN D 2 5 ? -12.599 -1.122 -1.001 1.00 38.98 3 GLN D CA 1
ATOM 3927 C C . GLN D 2 5 ? -12.584 -2.561 -1.548 1.00 36.86 3 GLN D C 1
ATOM 3928 O O . GLN D 2 5 ? -11.564 -3.230 -1.517 1.00 37.44 3 GLN D O 1
ATOM 3934 N N . LEU D 2 6 ? -13.688 -2.986 -2.130 1.00 33.97 4 LEU D N 1
ATOM 3935 C CA . LEU D 2 6 ? -13.773 -4.375 -2.609 1.00 32.74 4 LEU D CA 1
ATOM 3936 C C . LEU D 2 6 ? -14.035 -4.371 -4.108 1.00 31.22 4 LEU D C 1
ATOM 3937 O O . LEU D 2 6 ? -15.058 -3.867 -4.535 1.00 32.78 4 LEU D O 1
ATOM 3942 N N . GLN D 2 7 ? -13.144 -5.025 -4.863 1.00 30.55 5 GLN D N 1
ATOM 3943 C CA . GLN D 2 7 ? -13.235 -5.142 -6.308 1.00 31.52 5 GLN D CA 1
ATOM 3944 C C . GLN D 2 7 ? -13.663 -6.584 -6.589 1.00 29.00 5 GLN D C 1
ATOM 3945 O O . GLN D 2 7 ? -12.912 -7.504 -6.273 1.00 29.04 5 GLN D O 1
ATOM 3951 N N . PHE D 2 8 ? -14.811 -6.788 -7.225 1.00 29.09 6 PHE D N 1
ATOM 3952 C CA . PHE D 2 8 ? -15.212 -8.164 -7.614 1.00 29.09 6 PHE D CA 1
ATOM 3953 C C . PHE D 2 8 ? -14.630 -8.410 -9.010 1.00 26.88 6 PHE D C 1
ATOM 3954 O O . PHE D 2 8 ? -14.750 -7.537 -9.889 1.00 27.19 6 PHE D O 1
ATOM 3962 N N . ILE D 2 9 ? -13.973 -9.558 -9.156 1.00 24.98 7 ILE D N 1
ATOM 3963 C CA . ILE D 2 9 ? -13.392 -9.909 -10.436 1.00 24.70 7 ILE D CA 1
ATOM 3964 C C . ILE D 2 9 ? -14.042 -11.244 -10.874 1.00 24.74 7 ILE D C 1
ATOM 3965 O O . ILE D 2 9 ? -13.673 -12.266 -10.379 1.00 26.17 7 ILE D O 1
ATOM 3970 N N . ASN D 2 10 ? -14.946 -11.182 -11.828 1.00 25.27 8 ASN D N 1
ATOM 3971 C CA . ASN D 2 10 ? -15.558 -12.372 -12.397 1.00 27.08 8 ASN D CA 1
ATOM 3972 C C . ASN D 2 10 ? -14.949 -12.699 -13.732 1.00 24.55 8 ASN D C 1
ATOM 3973 O O . ASN D 2 10 ? -15.273 -12.099 -14.711 1.00 26.63 8 ASN D O 1
ATOM 3978 N N . LEU D 2 11 ? -13.988 -13.610 -13.703 1.00 27.16 9 LEU D N 1
ATOM 3979 C CA . LEU D 2 11 ? -13.256 -13.976 -14.919 1.00 27.41 9 LEU D CA 1
ATOM 3980 C C . LEU D 2 11 ? -14.199 -14.804 -15.777 1.00 30.28 9 LEU D C 1
ATOM 3981 O O . LEU D 2 11 ? -14.782 -15.762 -15.270 1.00 31.97 9 LEU D O 1
ATOM 3986 N N . VAL D 2 12 ? -14.364 -14.396 -17.025 1.00 32.31 10 VAL D N 1
ATOM 3987 C CA . VAL D 2 12 ? -15.189 -15.074 -18.030 1.00 35.14 10 VAL D CA 1
ATOM 3988 C C . VAL D 2 12 ? -14.270 -15.741 -19.050 1.00 37.81 10 VAL D C 1
ATOM 3989 O O . VAL D 2 12 ? -13.404 -15.100 -19.690 1.00 38.81 10 VAL D O 1
ATOM 3993 N N . TYR D 2 13 ? -14.486 -17.043 -19.227 1.00 38.21 11 TYR D N 1
ATOM 3994 C CA . TYR D 2 13 ? -13.739 -17.822 -20.181 1.00 40.14 11 TYR D CA 1
ATOM 3995 C C . TYR D 2 13 ? -14.414 -19.143 -20.479 1.00 43.44 11 TYR D C 1
ATOM 3996 O O . TYR D 2 13 ? -15.018 -19.766 -19.613 1.00 39.79 11 TYR D O 1
ATOM 4005 N N . ASP D 2 14 ? -14.302 -19.601 -21.747 1.00 46.42 12 ASP D N 1
ATOM 4006 C CA . ASP D 2 14 ? -14.837 -20.918 -22.112 1.00 47.96 12 ASP D CA 1
ATOM 4007 C C . ASP D 2 14 ? -13.801 -21.968 -21.760 1.00 48.57 12 ASP D C 1
ATOM 4008 O O . ASP D 2 14 ? -12.760 -22.059 -22.411 1.00 49.60 12 ASP D O 1
ATOM 4013 N N . THR D 2 15 ? -14.090 -22.763 -20.718 1.00 49.35 13 THR D N 1
ATOM 4014 C CA . THR D 2 15 ? -13.142 -23.788 -20.268 1.00 51.03 13 THR D CA 1
ATOM 4015 C C . THR D 2 15 ? -12.903 -24.884 -21.306 1.00 54.08 13 THR D C 1
ATOM 4016 O O . THR D 2 15 ? -11.775 -25.338 -21.489 1.00 52.91 13 THR D O 1
ATOM 4020 N N . THR D 2 16 ? -13.970 -25.316 -21.990 1.00 56.60 14 THR D N 1
ATOM 4021 C CA . THR D 2 16 ? -13.785 -26.350 -23.014 1.00 57.16 14 THR D CA 1
ATOM 4022 C C . THR D 2 16 ? -12.747 -25.841 -24.016 0.00 71.36 14 THR D C 1
ATOM 4023 O O . THR D 2 16 ? -12.342 -26.625 -24.881 1.00 106.71 14 THR D O 1
ATOM 4027 N N . LYS D 2 17 ? -12.306 -24.602 -23.940 1.00 61.39 15 LYS D N 1
ATOM 4028 C CA . LYS D 2 17 ? -11.337 -24.139 -24.949 1.00 60.85 15 LYS D CA 1
ATOM 4029 C C . LYS D 2 17 ? -9.907 -23.936 -24.369 1.00 59.59 15 LYS D C 1
ATOM 4030 O O . LYS D 2 17 ? -9.104 -23.235 -24.991 1.00 59.29 15 LYS D O 1
ATOM 4036 N N . LEU D 2 18 ? -9.610 -24.530 -23.213 1.00 59.74 16 LEU D N 1
ATOM 4037 C CA . LEU D 2 18 ? -8.347 -24.269 -22.513 1.00 58.30 16 LEU D CA 1
ATOM 4038 C C . LEU D 2 18 ? -7.634 -25.520 -22.017 1.00 57.62 16 LEU D C 1
ATOM 4039 O O . LEU D 2 18 ? -8.267 -26.558 -21.793 1.00 59.47 16 LEU D O 1
ATOM 4044 N N . THR D 2 19 ? -6.315 -25.435 -21.841 1.00 57.71 17 THR D N 1
ATOM 4045 C CA . THR D 2 19 ? -5.504 -26.556 -21.336 1.00 56.58 17 THR D CA 1
ATOM 4046 C C . THR D 2 19 ? -5.876 -26.875 -19.882 1.00 56.73 17 THR D C 1
ATOM 4047 O O . THR D 2 19 ? -6.750 -26.223 -19.311 1.00 55.47 17 THR D O 1
ATOM 4051 N N . HIS D 2 20 ? -5.216 -27.898 -19.286 1.00 55.55 18 HIS D N 1
ATOM 4052 C CA . HIS D 2 20 ? -5.449 -28.354 -17.905 1.00 52.45 18 HIS D CA 1
ATOM 4053 C C . HIS D 2 20 ? -4.535 -27.578 -16.941 1.00 51.04 18 HIS D C 1
ATOM 4054 O O . HIS D 2 20 ? -5.005 -27.042 -15.931 1.00 49.44 18 HIS D O 1
ATOM 4061 N N . LEU D 2 21 ? -3.242 -27.517 -17.274 1.00 47.99 19 LEU D N 1
ATOM 4062 C CA . LEU D 2 21 ? -2.337 -26.694 -16.499 1.00 47.31 19 LEU D CA 1
ATOM 4063 C C . LEU D 2 21 ? -2.927 -25.258 -16.515 1.00 43.41 19 LEU D C 1
ATOM 4064 O O . LEU D 2 21 ? -2.832 -24.538 -15.511 1.00 43.11 19 LEU D O 1
ATOM 4069 N N . GLU D 2 22 ? -3.530 -24.896 -17.639 1.00 42.08 20 GLU D N 1
ATOM 4070 C CA . GLU D 2 22 ? -4.103 -23.541 -17.827 1.00 43.19 20 GLU D CA 1
ATOM 4071 C C . GLU D 2 22 ? -5.285 -23.315 -16.855 1.00 41.61 20 GLU D C 1
ATOM 4072 O O . GLU D 2 22 ? -5.260 -22.393 -16.053 1.00 38.65 20 GLU D O 1
ATOM 4078 N N . GLN D 2 23 ? -6.259 -24.217 -16.886 1.00 42.21 21 GLN D N 1
ATOM 4079 C CA . GLN D 2 23 ? -7.349 -24.184 -15.901 1.00 41.92 21 GLN D CA 1
ATOM 4080 C C . GLN D 2 23 ? -6.819 -24.232 -14.464 1.00 40.97 21 GLN D C 1
ATOM 4081 O O . GLN D 2 23 ? -7.295 -23.488 -13.608 1.00 39.19 21 GLN D O 1
ATOM 4087 N N . THR D 2 24 ? -5.830 -25.078 -14.194 1.00 38.66 22 THR D N 1
ATOM 4088 C CA . THR D 2 24 ? -5.235 -25.140 -12.874 1.00 37.31 22 THR D CA 1
ATOM 4089 C C . THR D 2 24 ? -4.558 -23.837 -12.477 1.00 37.35 22 THR D C 1
ATOM 4090 O O . THR D 2 24 ? -4.590 -23.472 -11.303 1.00 37.05 22 THR D O 1
ATOM 4094 N N . ASN D 2 25 ? -3.953 -23.119 -13.437 1.00 37.10 23 ASN D N 1
ATOM 4095 C CA . ASN D 2 25 ? -3.273 -21.867 -13.078 1.00 38.27 23 ASN D CA 1
ATOM 4096 C C . ASN D 2 25 ? -4.296 -20.773 -12.722 1.00 32.62 23 ASN D C 1
ATOM 4097 O O . ASN D 2 25 ? -4.100 -20.048 -11.779 1.00 34.09 23 ASN D O 1
ATOM 4102 N N . ILE D 2 26 ? -5.364 -20.674 -13.491 1.00 33.76 24 ILE D N 1
ATOM 4103 C CA . ILE D 2 26 ? -6.431 -19.706 -13.185 1.00 34.25 24 ILE D CA 1
ATOM 4104 C C . ILE D 2 26 ? -6.954 -20.034 -11.806 1.00 34.61 24 ILE D C 1
ATOM 4105 O O . ILE D 2 26 ? -7.160 -19.165 -11.021 1.00 32.78 24 ILE D O 1
ATOM 4110 N N . ASN D 2 27 ? -7.111 -21.330 -11.494 1.00 35.55 25 ASN D N 1
ATOM 4111 C CA . ASN D 2 27 ? -7.674 -21.717 -10.181 1.00 36.43 25 ASN D CA 1
ATOM 4112 C C . ASN D 2 27 ? -6.888 -21.323 -8.987 1.00 35.73 25 ASN D C 1
ATOM 4113 O O . ASN D 2 27 ? -7.452 -21.157 -7.903 1.00 37.28 25 ASN D O 1
ATOM 4118 N N . LEU D 2 28 ? -5.587 -21.074 -9.162 1.00 35.31 26 LEU D N 1
ATOM 4119 C CA . LEU D 2 28 ? -4.760 -20.570 -8.088 1.00 34.29 26 LEU D CA 1
ATOM 4120 C C . LEU D 2 28 ? -5.228 -19.209 -7.531 1.00 32.60 26 LEU D C 1
ATOM 4121 O O . LEU D 2 28 ? -4.973 -18.893 -6.407 1.00 33.48 26 LEU D O 1
ATOM 4126 N N . PHE D 2 29 ? -5.944 -18.435 -8.334 1.00 31.99 27 PHE D N 1
ATOM 4127 C CA . PHE D 2 29 ? -6.295 -17.078 -7.964 1.00 31.12 27 PHE D CA 1
ATOM 4128 C C . PHE D 2 29 ? -7.736 -16.983 -7.468 1.00 30.28 27 PHE D C 1
ATOM 4129 O O . PHE D 2 29 ? -8.134 -15.954 -6.952 1.00 31.15 27 PHE D O 1
ATOM 4137 N N . ILE D 2 30 ? -8.534 -18.030 -7.687 1.00 30.77 28 ILE D N 1
ATOM 4138 C CA . ILE D 2 30 ? -9.924 -17.982 -7.279 1.00 30.79 28 ILE D CA 1
ATOM 4139 C C . ILE D 2 30 ? -9.962 -17.944 -5.760 1.00 30.35 28 ILE D C 1
ATOM 4140 O O . ILE D 2 30 ? -9.339 -18.733 -5.094 1.00 30.77 28 ILE D O 1
ATOM 4145 N N . GLY D 2 31 ? -10.642 -16.963 -5.204 1.00 29.91 29 GLY D N 1
ATOM 4146 C CA . GLY D 2 31 ? -10.734 -16.788 -3.772 1.00 29.86 29 GLY D CA 1
ATOM 4147 C C . GLY D 2 31 ? -10.991 -15.376 -3.316 1.00 30.47 29 GLY D C 1
ATOM 4148 O O . GLY D 2 31 ? -11.320 -14.492 -4.107 1.00 32.25 29 GLY D O 1
ATOM 4149 N N . ASN D 2 32 ? -10.804 -15.143 -2.026 1.00 31.29 30 ASN D N 1
ATOM 4150 C CA . ASN D 2 32 ? -10.987 -13.848 -1.446 1.00 33.23 30 ASN D CA 1
ATOM 4151 C C . ASN D 2 32 ? -9.672 -13.438 -0.871 1.00 33.62 30 ASN D C 1
ATOM 4152 O O . ASN D 2 32 ? -9.053 -14.202 -0.125 1.00 33.50 30 ASN D O 1
ATOM 4157 N N . TRP D 2 33 ? -9.265 -12.232 -1.207 1.00 33.15 31 TRP D N 1
ATOM 4158 C CA . TRP D 2 33 ? -7.931 -11.730 -0.892 1.00 33.17 31 TRP D CA 1
ATOM 4159 C C . TRP D 2 33 ? -7.939 -10.318 -0.407 1.00 32.28 31 TRP D C 1
ATOM 4160 O O . TRP D 2 33 ? -8.702 -9.500 -0.859 1.00 32.43 31 TRP D O 1
ATOM 4171 N N . SER D 2 34 ? -7.031 -9.984 0.522 1.00 34.92 32 SER D N 1
ATOM 4172 C CA . SER D 2 34 ? -6.926 -8.609 0.992 1.00 36.74 32 SER D CA 1
ATOM 4173 C C . SER D 2 34 ? -5.484 -8.120 1.218 1.00 38.99 32 SER D C 1
ATOM 4174 O O . SER D 2 34 ? -4.589 -8.887 1.534 1.00 40.34 32 SER D O 1
ATOM 4177 N N . ASN D 2 35 ? -5.326 -6.843 0.996 1.00 43.03 33 ASN D N 1
ATOM 4178 C CA . ASN D 2 35 ? -4.130 -6.105 1.366 1.00 48.36 33 ASN D CA 1
ATOM 4179 C C . ASN D 2 35 ? -4.459 -5.238 2.586 1.00 51.71 33 ASN D C 1
ATOM 4180 O O . ASN D 2 35 ? -5.086 -4.185 2.452 1.00 50.64 33 ASN D O 1
ATOM 4185 N N . HIS D 2 36 ? -3.996 -5.747 3.741 1.00 57.47 34 HIS D N 1
ATOM 4186 C CA . HIS D 2 36 ? -4.215 -5.230 5.110 1.00 62.65 34 HIS D CA 1
ATOM 4187 C C . HIS D 2 36 ? -3.863 -3.748 5.170 1.00 64.05 34 HIS D C 1
ATOM 4188 O O . HIS D 2 36 ? -4.411 -2.991 5.978 1.00 66.07 34 HIS D O 1
ATOM 4195 N N . GLN D 2 37 ? -2.995 -3.361 4.234 1.00 64.98 35 GLN D N 1
ATOM 4196 C CA . GLN D 2 37 ? -2.271 -2.109 4.201 1.00 64.94 35 GLN D CA 1
ATOM 4197 C C . GLN D 2 37 ? -2.840 -0.965 3.349 1.00 63.19 35 GLN D C 1
ATOM 4198 O O . GLN D 2 37 ? -2.732 0.182 3.741 1.00 63.67 35 GLN D O 1
ATOM 4204 N N . LEU D 2 38 ? -3.393 -1.247 2.167 1.00 61.01 36 LEU D N 1
ATOM 4205 C CA . LEU D 2 38 ? -4.112 -0.211 1.402 1.00 57.96 36 LEU D CA 1
ATOM 4206 C C . LEU D 2 38 ? -5.614 -0.314 1.659 1.00 54.35 36 LEU D C 1
ATOM 4207 O O . LEU D 2 38 ? -6.413 0.420 1.090 1.00 52.87 36 LEU D O 1
ATOM 4212 N N . GLN D 2 39 ? -5.981 -1.240 2.528 1.00 51.59 37 GLN D N 1
ATOM 4213 C CA . GLN D 2 39 ? -7.389 -1.536 2.811 1.00 49.42 37 GLN D CA 1
ATOM 4214 C C . GLN D 2 39 ? -8.148 -1.813 1.498 1.00 45.04 37 GLN D C 1
ATOM 4215 O O . GLN D 2 39 ? -9.153 -1.208 1.177 1.00 42.19 37 GLN D O 1
ATOM 4221 N N . LYS D 2 40 ? -7.588 -2.764 0.767 1.00 43.18 38 LYS D N 1
ATOM 4222 C CA . LYS D 2 40 ? -8.148 -3.226 -0.484 1.00 42.13 38 LYS D CA 1
ATOM 4223 C C . LYS D 2 40 ? -8.407 -4.715 -0.442 1.00 38.43 38 LYS D C 1
ATOM 4224 O O . LYS D 2 40 ? -7.639 -5.478 0.119 1.00 38.77 38 LYS D O 1
ATOM 4230 N N . SER D 2 41 ? -9.452 -5.129 -1.135 1.00 36.29 39 SER D N 1
ATOM 4231 C CA . SER D 2 41 ? -9.775 -6.530 -1.193 1.00 35.24 39 SER D CA 1
ATOM 4232 C C . SER D 2 41 ? -10.289 -6.924 -2.558 1.00 31.84 39 SER D C 1
ATOM 4233 O O . SER D 2 41 ? -10.933 -6.152 -3.235 1.00 30.27 39 SER D O 1
ATOM 4236 N N . ILE D 2 42 ? -10.007 -8.166 -2.947 1.00 30.62 40 ILE D N 1
ATOM 4237 C CA . ILE D 2 42 ? -10.466 -8.672 -4.220 1.00 29.67 40 ILE D CA 1
ATOM 4238 C C . ILE D 2 42 ? -11.176 -10.000 -4.019 1.00 28.57 40 ILE D C 1
ATOM 4239 O O . ILE D 2 42 ? -10.727 -10.834 -3.236 1.00 30.52 40 ILE D O 1
ATOM 4244 N N . CYS D 2 43 ? -12.220 -10.189 -4.812 1.00 27.79 41 CYS D N 1
ATOM 4245 C CA . CYS D 2 43 ? -12.987 -11.425 -4.783 1.00 28.26 41 CYS D CA 1
ATOM 4246 C C . CYS D 2 43 ? -12.963 -11.951 -6.190 1.00 25.35 41 CYS D C 1
ATOM 4247 O O . CYS D 2 43 ? -13.653 -11.437 -7.025 1.00 27.19 41 CYS D O 1
ATOM 4250 N N . ILE D 2 44 ? -12.167 -12.997 -6.435 1.00 25.14 42 ILE D N 1
ATOM 4251 C CA . ILE D 2 44 ? -12.003 -13.539 -7.769 1.00 26.54 42 ILE D CA 1
ATOM 4252 C C . ILE D 2 44 ? -12.779 -14.840 -7.955 1.00 26.65 42 ILE D C 1
ATOM 4253 O O . ILE D 2 44 ? -12.625 -15.763 -7.199 1.00 26.98 42 ILE D O 1
ATOM 4258 N N . ARG D 2 45 ? -13.567 -14.879 -9.019 1.00 28.33 43 ARG D N 1
ATOM 4259 C CA . ARG D 2 45 ? -14.376 -16.040 -9.322 1.00 29.38 43 ARG D CA 1
ATOM 4260 C C . ARG D 2 45 ? -14.465 -16.265 -10.807 1.00 30.28 43 ARG D C 1
ATOM 4261 O O . ARG D 2 45 ? -14.124 -15.408 -11.616 1.00 30.20 43 ARG D O 1
ATOM 4269 N N . HIS D 2 46 ? -14.809 -17.491 -11.143 1.00 32.41 44 HIS D N 1
ATOM 4270 C CA . HIS D 2 46 ? -15.130 -17.818 -12.475 1.00 34.22 44 HIS D CA 1
ATOM 4271 C C . HIS D 2 46 ? -16.593 -17.524 -12.658 1.00 36.44 44 HIS D C 1
ATOM 4272 O O . HIS D 2 46 ? -17.460 -18.277 -12.155 1.00 36.45 44 HIS D O 1
ATOM 4279 N N . GLY D 2 47 ? -16.879 -16.493 -13.399 1.00 36.59 45 GLY D N 1
ATOM 4280 C CA . GLY D 2 47 ? -18.241 -16.132 -13.667 1.00 39.71 45 GLY D CA 1
ATOM 4281 C C . GLY D 2 47 ? -18.636 -16.540 -15.051 1.00 41.01 45 GLY D C 1
ATOM 4282 O O . GLY D 2 47 ? -18.001 -17.416 -15.632 1.00 40.77 45 GLY D O 1
ATOM 4283 N N . ASP D 2 48 ? -19.685 -15.908 -15.582 1.00 44.11 46 ASP D N 1
ATOM 4284 C CA . ASP D 2 48 ? -20.160 -16.198 -16.918 1.00 46.44 46 ASP D CA 1
ATOM 4285 C C . ASP D 2 48 ? -20.802 -15.011 -17.611 1.00 47.45 46 ASP D C 1
ATOM 4286 O O . ASP D 2 48 ? -20.642 -13.872 -17.192 1.00 45.69 46 ASP D O 1
ATOM 4291 N N . ASP D 2 49 ? -21.555 -15.333 -18.674 1.00 49.17 47 ASP D N 1
ATOM 4292 C CA . ASP D 2 49 ? -22.208 -14.397 -19.576 1.00 50.70 47 ASP D CA 1
ATOM 4293 C C . ASP D 2 49 ? -23.168 -13.458 -18.889 1.00 49.50 47 ASP D C 1
ATOM 4294 O O . ASP D 2 49 ? -23.437 -12.390 -19.400 1.00 50.90 47 ASP D O 1
ATOM 4299 N N . THR D 2 50 ? -23.709 -13.875 -17.755 1.00 47.87 48 THR D N 1
ATOM 4300 C CA . THR D 2 50 ? -24.679 -13.081 -17.026 1.00 47.32 48 THR D CA 1
ATOM 4301 C C . THR D 2 50 ? -24.061 -12.342 -15.865 1.00 45.62 48 THR D C 1
ATOM 4302 O O . THR D 2 50 ? -24.729 -11.561 -15.225 1.00 45.63 48 THR D O 1
ATOM 4306 N N . SER D 2 51 ? -22.770 -12.580 -15.597 1.00 42.52 49 SER D N 1
ATOM 4307 C CA . SER D 2 51 ? -22.119 -11.987 -14.419 1.00 38.94 49 SER D CA 1
ATOM 4308 C C . SER D 2 51 ? -22.030 -10.488 -14.560 1.00 37.52 49 SER D C 1
ATOM 4309 O O . SER D 2 51 ? -21.941 -9.972 -15.678 1.00 38.17 49 SER D O 1
ATOM 4312 N N . HIS D 2 52 ? -21.983 -9.794 -13.428 1.00 36.79 50 HIS D N 1
ATOM 4313 C CA . HIS D 2 52 ? -21.541 -8.387 -13.425 1.00 37.25 50 HIS D CA 1
ATOM 4314 C C . HIS D 2 52 ? -20.022 -8.379 -13.204 1.00 34.15 50 HIS D C 1
ATOM 4315 O O . HIS D 2 52 ? -19.475 -9.389 -12.919 1.00 32.23 50 HIS D O 1
ATOM 4322 N N . ASN D 2 53 ? -19.367 -7.244 -13.324 1.00 32.62 51 ASN D N 1
ATOM 4323 C CA . ASN D 2 53 ? -17.934 -7.176 -13.058 1.00 32.39 51 ASN D CA 1
ATOM 4324 C C . ASN D 2 53 ? -17.148 -8.225 -13.852 1.00 30.33 51 ASN D C 1
ATOM 4325 O O . ASN D 2 53 ? -16.330 -8.928 -13.291 1.00 30.75 51 ASN D O 1
ATOM 4330 N N . GLN D 2 54 ? -17.427 -8.330 -15.145 1.00 28.99 52 GLN D N 1
ATOM 4331 C CA . GLN D 2 54 ? -16.798 -9.314 -15.985 1.00 29.20 52 GLN D CA 1
ATOM 4332 C C . GLN D 2 54 ? -15.394 -8.873 -16.446 1.00 27.68 52 GLN D C 1
ATOM 4333 O O . GLN D 2 54 ? -15.218 -7.737 -16.813 1.00 28.15 52 GLN D O 1
ATOM 4339 N N . TYR D 2 55 ? -14.466 -9.815 -16.448 1.00 27.44 53 TYR D N 1
ATOM 4340 C CA . TYR D 2 55 ? -13.125 -9.631 -16.967 1.00 27.53 53 TYR D CA 1
ATOM 4341 C C . TYR D 2 55 ? -12.794 -10.733 -17.969 1.00 29.23 53 TYR D C 1
ATOM 4342 O O . TYR D 2 55 ? -13.164 -11.891 -17.788 1.00 27.94 53 TYR D O 1
ATOM 4351 N N . HIS D 2 56 ? -12.043 -10.369 -18.972 1.00 30.09 54 HIS D N 1
ATOM 4352 C CA . HIS D 2 56 ? -11.610 -11.246 -20.047 1.00 32.92 54 HIS D CA 1
ATOM 4353 C C . HIS D 2 56 ? -10.114 -11.533 -19.867 1.00 31.35 54 HIS D C 1
ATOM 4354 O O . HIS D 2 56 ? -9.326 -10.636 -19.614 1.00 29.52 54 HIS D O 1
ATOM 4361 N N . ILE D 2 57 ? -9.748 -12.797 -20.030 1.00 31.47 55 ILE D N 1
ATOM 4362 C CA . ILE D 2 57 ? -8.376 -13.242 -19.918 1.00 31.43 55 ILE D CA 1
ATOM 4363 C C . ILE D 2 57 ? -7.605 -12.991 -21.196 1.00 31.62 55 ILE D C 1
ATOM 4364 O O . ILE D 2 57 ? -8.034 -13.404 -22.249 1.00 32.59 55 ILE D O 1
ATOM 4369 N N . LEU D 2 58 ? -6.472 -12.296 -21.084 1.00 29.12 56 LEU D N 1
ATOM 4370 C CA . LEU D 2 58 ? -5.601 -11.973 -22.223 1.00 28.80 56 LEU D CA 1
ATOM 4371 C C . LEU D 2 58 ? -4.543 -13.035 -22.457 1.00 29.03 56 LEU D C 1
ATOM 4372 O O . LEU D 2 58 ? -4.181 -13.298 -23.597 1.00 29.58 56 LEU D O 1
ATOM 4377 N N . PHE D 2 59 ? -4.006 -13.573 -21.398 1.00 29.01 57 PHE D N 1
ATOM 4378 C CA . PHE D 2 59 ? -2.940 -14.559 -21.504 1.00 29.96 57 PHE D CA 1
ATOM 4379 C C . PHE D 2 59 ? -2.792 -15.305 -20.200 1.00 31.26 57 PHE D C 1
ATOM 4380 O O . PHE D 2 59 ? -2.845 -14.719 -19.117 1.00 29.20 57 PHE D O 1
ATOM 4388 N N . ILE D 2 60 ? -2.604 -16.620 -20.289 1.00 32.88 58 ILE D N 1
ATOM 4389 C CA . ILE D 2 60 ? -2.334 -17.435 -19.130 1.00 35.60 58 ILE D CA 1
ATOM 4390 C C . ILE D 2 60 ? -0.939 -17.978 -19.286 1.00 37.03 58 ILE D C 1
ATOM 4391 O O . ILE D 2 60 ? -0.659 -18.639 -20.280 1.00 37.23 58 ILE D O 1
ATOM 4396 N N . ASP D 2 61 ? -0.112 -17.707 -18.307 1.00 38.06 59 ASP D N 1
ATOM 4397 C CA . ASP D 2 61 ? 1.308 -17.977 -18.315 1.00 40.25 59 ASP D CA 1
ATOM 4398 C C . ASP D 2 61 ? 1.705 -18.985 -17.211 1.00 39.39 59 ASP D C 1
ATOM 4399 O O . ASP D 2 61 ? 2.174 -18.603 -16.116 1.00 38.51 59 ASP D O 1
ATOM 4404 N N . THR D 2 62 ? 1.728 -20.244 -17.621 1.00 43.69 60 THR D N 1
ATOM 4405 C CA . THR D 2 62 ? 2.128 -21.412 -16.828 1.00 46.55 60 THR D CA 1
ATOM 4406 C C . THR D 2 62 ? 3.306 -21.265 -15.924 1.00 48.23 60 THR D C 1
ATOM 4407 O O . THR D 2 62 ? 3.289 -21.580 -14.705 1.00 49.85 60 THR D O 1
ATOM 4411 N N . ALA D 2 63 ? 4.425 -20.790 -16.517 1.00 49.47 61 ALA D N 1
ATOM 4412 C CA . ALA D 2 63 ? 5.762 -20.992 -15.941 1.00 48.67 61 ALA D CA 1
ATOM 4413 C C . ALA D 2 63 ? 6.061 -19.927 -14.909 1.00 48.38 61 ALA D C 1
ATOM 4414 O O . ALA D 2 63 ? 6.946 -20.083 -14.030 1.00 48.84 61 ALA D O 1
ATOM 4416 N N . HIS D 2 64 ? 5.337 -18.821 -14.990 1.00 45.44 62 HIS D N 1
ATOM 4417 C CA . HIS D 2 64 ? 5.456 -17.839 -13.931 1.00 45.29 62 HIS D CA 1
ATOM 4418 C C . HIS D 2 64 ? 4.208 -17.845 -13.064 1.00 40.91 62 HIS D C 1
ATOM 4419 O O . HIS D 2 64 ? 4.119 -17.083 -12.097 1.00 42.42 62 HIS D O 1
ATOM 4426 N N . GLN D 2 65 ? 3.291 -18.735 -13.429 1.00 40.22 63 GLN D N 1
ATOM 4427 C CA . GLN D 2 65 ? 1.993 -18.888 -12.786 1.00 39.51 63 GLN D CA 1
ATOM 4428 C C . GLN D 2 65 ? 1.382 -17.504 -12.696 1.00 35.78 63 GLN D C 1
ATOM 4429 O O . GLN D 2 65 ? 1.252 -16.941 -11.616 1.00 32.75 63 GLN D O 1
ATOM 4435 N N . ARG D 2 66 ? 1.061 -16.984 -13.865 1.00 34.86 64 ARG D N 1
ATOM 4436 C CA . ARG D 2 66 ? 0.582 -15.614 -13.977 1.00 34.34 64 ARG D CA 1
ATOM 4437 C C . ARG D 2 66 ? -0.503 -15.541 -14.975 1.00 32.46 64 ARG D C 1
ATOM 4438 O O . ARG D 2 66 ? -0.470 -16.241 -15.983 1.00 33.51 64 ARG D O 1
ATOM 4446 N N . ILE D 2 67 ? -1.479 -14.635 -14.746 1.00 29.89 65 ILE D N 1
ATOM 4447 C CA . ILE D 2 67 ? -2.493 -14.389 -15.718 1.00 27.71 65 ILE D CA 1
ATOM 4448 C C . ILE D 2 67 ? -2.626 -12.873 -15.908 1.00 24.79 65 ILE D C 1
ATOM 4449 O O . ILE D 2 67 ? -2.405 -12.124 -14.954 1.00 24.40 65 ILE D O 1
ATOM 4454 N N . LYS D 2 68 ? -3.020 -12.500 -17.101 1.00 24.28 66 LYS D N 1
ATOM 4455 C CA . LYS D 2 68 ? -3.230 -11.127 -17.470 1.00 24.31 66 LYS D CA 1
ATOM 4456 C C . LYS D 2 68 ? -4.637 -11.039 -17.966 1.00 24.42 66 LYS D C 1
ATOM 4457 O O . LYS D 2 68 ? -5.081 -11.902 -18.770 1.00 26.65 66 LYS D O 1
ATOM 4463 N N . PHE D 2 69 ? -5.353 -9.988 -17.572 1.00 23.05 67 PHE D N 1
ATOM 4464 C CA . PHE D 2 69 ? -6.743 -9.877 -17.940 1.00 23.32 67 PHE D CA 1
ATOM 4465 C C . PHE D 2 69 ? -7.172 -8.419 -17.960 1.00 23.00 67 PHE D C 1
ATOM 4466 O O . PHE D 2 69 ? -6.489 -7.535 -17.405 1.00 22.98 67 PHE D O 1
ATOM 4474 N N . SER D 2 70 ? -8.337 -8.172 -18.547 1.00 25.34 68 SER D N 1
ATOM 4475 C CA . SER D 2 70 ? -8.859 -6.833 -18.620 1.00 25.91 68 SER D CA 1
ATOM 4476 C C . SER D 2 70 ? -10.353 -6.786 -18.368 1.00 28.18 68 SER D C 1
ATOM 4477 O O . SER D 2 70 ? -11.040 -7.781 -18.559 1.00 27.45 68 SER D O 1
ATOM 4480 N N . SER D 2 71 ? -10.870 -5.620 -17.985 1.00 30.72 69 SER D N 1
ATOM 4481 C CA . SER D 2 71 ? -12.284 -5.563 -17.641 1.00 35.11 69 SER D CA 1
ATOM 4482 C C . SER D 2 71 ? -12.965 -5.361 -18.960 1.00 36.55 69 SER D C 1
ATOM 4483 O O . SER D 2 71 ? -12.469 -4.679 -19.818 1.00 37.07 69 SER D O 1
ATOM 4486 N N . PHE D 2 72 ? -14.163 -5.933 -19.059 1.00 40.42 70 PHE D N 1
ATOM 4487 C CA . PHE D 2 72 ? -14.947 -5.836 -20.274 1.00 41.95 70 PHE D CA 1
ATOM 4488 C C . PHE D 2 72 ? -15.159 -4.388 -20.701 1.00 43.08 70 PHE D C 1
ATOM 4489 O O . PHE D 2 72 ? -15.259 -4.127 -21.873 1.00 43.70 70 PHE D O 1
ATOM 4497 N N . ASP D 2 73 ? -15.233 -3.465 -19.745 1.00 43.48 71 ASP D N 1
ATOM 4498 C CA . ASP D 2 73 ? -15.478 -2.064 -20.038 1.00 44.71 71 ASP D CA 1
ATOM 4499 C C . ASP D 2 73 ? -14.273 -1.120 -20.147 1.00 43.67 71 ASP D C 1
ATOM 4500 O O . ASP D 2 73 ? -14.477 0.085 -20.220 1.00 43.32 71 ASP D O 1
ATOM 4505 N N . ASN D 2 74 ? -13.030 -1.625 -20.075 1.00 41.18 72 ASN D N 1
ATOM 4506 C CA . ASN D 2 74 ? -11.856 -0.764 -20.258 1.00 39.40 72 ASN D CA 1
ATOM 4507 C C . ASN D 2 74 ? -10.692 -1.560 -20.795 1.00 38.14 72 ASN D C 1
ATOM 4508 O O . ASN D 2 74 ? -9.970 -2.197 -20.054 1.00 37.98 72 ASN D O 1
ATOM 4513 N N . GLU D 2 75 ? -10.507 -1.516 -22.089 1.00 38.00 73 GLU D N 1
ATOM 4514 C CA . GLU D 2 75 ? -9.482 -2.326 -22.710 1.00 38.47 73 GLU D CA 1
ATOM 4515 C C . GLU D 2 75 ? -8.092 -1.765 -22.391 1.00 36.19 73 GLU D C 1
ATOM 4516 O O . GLU D 2 75 ? -7.118 -2.453 -22.606 1.00 34.91 73 GLU D O 1
ATOM 4522 N N . GLU D 2 76 ? -8.005 -0.527 -21.896 1.00 33.00 74 GLU D N 1
ATOM 4523 C CA . GLU D 2 76 ? -6.686 0.099 -21.699 1.00 33.18 74 GLU D CA 1
ATOM 4524 C C . GLU D 2 76 ? -5.932 -0.416 -20.509 1.00 29.80 74 GLU D C 1
ATOM 4525 O O . GLU D 2 76 ? -4.690 -0.414 -20.503 1.00 31.20 74 GLU D O 1
ATOM 4531 N N . ILE D 2 77 ? -6.639 -0.902 -19.502 1.00 24.97 75 ILE D N 1
ATOM 4532 C CA . ILE D 2 77 ? -5.979 -1.367 -18.306 1.00 23.86 75 ILE D CA 1
ATOM 4533 C C . ILE D 2 77 ? -5.798 -2.860 -18.313 1.00 22.61 75 ILE D C 1
ATOM 4534 O O . ILE D 2 77 ? -6.766 -3.602 -18.482 1.00 24.50 75 ILE D O 1
ATOM 4539 N N . ILE D 2 78 ? -4.580 -3.282 -18.163 1.00 20.96 76 ILE D N 1
ATOM 4540 C CA . ILE D 2 78 ? -4.266 -4.711 -18.069 1.00 23.85 76 ILE D CA 1
ATOM 4541 C C . ILE D 2 78 ? -3.989 -4.978 -16.591 1.00 22.70 76 ILE D C 1
ATOM 4542 O O . ILE D 2 78 ? -3.202 -4.283 -15.977 1.00 23.89 76 ILE D O 1
ATOM 4547 N N . TYR D 2 79 ? -4.589 -6.001 -16.050 1.00 23.06 77 TYR D N 1
ATOM 4548 C CA . TYR D 2 79 ? -4.303 -6.508 -14.717 1.00 21.54 77 TYR D CA 1
ATOM 4549 C C . TYR D 2 79 ? -3.458 -7.745 -14.812 1.00 21.66 77 TYR D C 1
ATOM 4550 O O . TYR D 2 79 ? -3.659 -8.562 -15.703 1.00 21.66 77 TYR D O 1
ATOM 4559 N N . ILE D 2 80 ? -2.509 -7.899 -13.905 1.00 21.13 78 ILE D N 1
ATOM 4560 C CA . ILE D 2 80 ? -1.571 -8.979 -13.900 1.00 21.34 78 ILE D CA 1
ATOM 4561 C C . ILE D 2 80 ? -1.558 -9.568 -12.480 1.00 22.64 78 ILE D C 1
ATOM 4562 O O . ILE D 2 80 ? -1.257 -8.884 -11.545 1.00 22.85 78 ILE D O 1
ATOM 4567 N N . LEU D 2 81 ? -1.903 -10.825 -12.375 1.00 23.08 79 LEU D N 1
ATOM 4568 C CA . LEU D 2 81 ? -1.824 -11.586 -11.128 1.00 25.28 79 LEU D CA 1
ATOM 4569 C C . LEU D 2 81 ? -0.712 -12.641 -11.210 1.00 25.26 79 LEU D C 1
ATOM 4570 O O . LEU D 2 81 ? -0.686 -13.413 -12.149 1.00 27.74 79 LEU D O 1
ATOM 4575 N N . ASP D 2 82 ? 0.122 -12.643 -10.208 1.00 27.35 80 ASP D N 1
ATOM 4576 C CA . ASP D 2 82 ? 1.175 -13.617 -9.995 1.00 31.45 80 ASP D CA 1
ATOM 4577 C C . ASP D 2 82 ? 0.958 -14.433 -8.709 1.00 31.93 80 ASP D C 1
ATOM 4578 O O . ASP D 2 82 ? 0.709 -13.906 -7.656 1.00 31.45 80 ASP D O 1
ATOM 4583 N N . TYR D 2 83 ? 1.084 -15.726 -8.854 1.00 37.98 81 TYR D N 1
ATOM 4584 C CA . TYR D 2 83 ? 0.929 -16.645 -7.735 1.00 41.41 81 TYR D CA 1
ATOM 4585 C C . TYR D 2 83 ? 2.232 -16.683 -6.967 1.00 41.79 81 TYR D C 1
ATOM 4586 O O . TYR D 2 83 ? 3.290 -16.819 -7.535 1.00 42.52 81 TYR D O 1
ATOM 4595 N N . ASP D 2 84 ? 2.155 -16.460 -5.675 1.00 43.93 82 ASP D N 1
ATOM 4596 C CA . ASP D 2 84 ? 3.277 -16.704 -4.770 1.00 45.18 82 ASP D CA 1
ATOM 4597 C C . ASP D 2 84 ? 3.063 -18.140 -4.281 1.00 46.32 82 ASP D C 1
ATOM 4598 O O . ASP D 2 84 ? 3.774 -19.038 -4.706 1.00 43.93 82 ASP D O 1
ATOM 4603 N N . ASP D 2 85 ? 2.104 -18.342 -3.364 1.00 48.14 83 ASP D N 1
ATOM 4604 C CA . ASP D 2 85 ? 1.692 -19.671 -2.883 1.00 48.15 83 ASP D CA 1
ATOM 4605 C C . ASP D 2 85 ? 0.213 -19.602 -2.501 1.00 48.98 83 ASP D C 1
ATOM 4606 O O . ASP D 2 85 ? -0.409 -18.548 -2.687 1.00 47.74 83 ASP D O 1
ATOM 4611 N N . THR D 2 86 ? -0.349 -20.699 -1.978 1.00 48.86 84 THR D N 1
ATOM 4612 C CA . THR D 2 86 ? -1.774 -20.754 -1.631 1.00 48.04 84 THR D CA 1
ATOM 4613 C C . THR D 2 86 ? -2.361 -19.598 -0.808 1.00 47.40 84 THR D C 1
ATOM 4614 O O . THR D 2 86 ? -3.558 -19.332 -0.897 1.00 48.80 84 THR D O 1
ATOM 4618 N N . GLN D 2 87 ? -1.535 -18.913 -0.018 1.00 46.22 85 GLN D N 1
ATOM 4619 C CA . GLN D 2 87 ? -2.001 -17.768 0.779 1.00 46.80 85 GLN D CA 1
ATOM 4620 C C . GLN D 2 87 ? -1.645 -16.326 0.261 1.00 45.72 85 GLN D C 1
ATOM 4621 O O . GLN D 2 87 ? -1.926 -15.338 0.941 1.00 44.48 85 GLN D O 1
ATOM 4627 N N . HIS D 2 88 ? -0.963 -16.223 -0.888 1.00 44.63 86 HIS D N 1
ATOM 4628 C CA . HIS D 2 88 ? -0.438 -14.933 -1.346 1.00 42.72 86 HIS D CA 1
ATOM 4629 C C . HIS D 2 88 ? -0.359 -14.864 -2.846 1.00 40.06 86 HIS D C 1
ATOM 4630 O O . HIS D 2 88 ? 0.277 -15.698 -3.488 1.00 40.66 86 HIS D O 1
ATOM 4637 N N . ILE D 2 89 ? -1.011 -13.846 -3.395 1.00 37.90 87 ILE D N 1
ATOM 4638 C CA . ILE D 2 89 ? -0.911 -13.530 -4.798 1.00 35.52 87 ILE D CA 1
ATOM 4639 C C . ILE D 2 89 ? -0.546 -12.070 -4.886 1.00 32.52 87 ILE D C 1
ATOM 4640 O O . ILE D 2 89 ? -0.728 -11.307 -3.963 1.00 30.93 87 ILE D O 1
ATOM 4645 N N . LEU D 2 90 ? 0.006 -11.669 -6.031 1.00 30.87 88 LEU D N 1
ATOM 4646 C CA . LEU D 2 90 ? 0.388 -10.279 -6.213 1.00 28.94 88 LEU D CA 1
ATOM 4647 C C . LEU D 2 90 ? -0.302 -9.706 -7.454 1.00 27.79 88 LEU D C 1
ATOM 4648 O O . LEU D 2 90 ? -0.370 -10.362 -8.493 1.00 27.52 88 LEU D O 1
ATOM 4653 N N . MET D 2 91 ? -0.865 -8.502 -7.314 1.00 26.76 89 MET D N 1
ATOM 4654 C CA . MET D 2 91 ? -1.546 -7.891 -8.390 1.00 26.13 89 MET D CA 1
ATOM 4655 C C . MET D 2 91 ? -0.815 -6.637 -8.854 1.00 24.48 89 MET D C 1
ATOM 4656 O O . MET D 2 91 ? -0.302 -5.855 -8.048 1.00 27.49 89 MET D O 1
ATOM 4661 N N . GLN D 2 92 ? -0.849 -6.437 -10.157 1.00 23.04 90 GLN D N 1
ATOM 4662 C CA . GLN D 2 92 ? -0.236 -5.268 -10.746 1.00 23.62 90 GLN D CA 1
ATOM 4663 C C . GLN D 2 92 ? -1.136 -4.790 -11.868 1.00 21.91 90 GLN D C 1
ATOM 4664 O O . GLN D 2 92 ? -1.948 -5.572 -12.383 1.00 22.46 90 GLN D O 1
ATOM 4670 N N . THR D 2 93 ? -0.990 -3.530 -12.272 1.00 21.33 91 THR D N 1
ATOM 4671 C CA . THR D 2 93 ? -1.733 -2.950 -13.359 1.00 22.20 91 THR D CA 1
ATOM 4672 C C . THR D 2 93 ? -0.756 -2.374 -14.363 1.00 21.47 91 THR D C 1
ATOM 4673 O O . THR D 2 93 ? 0.376 -2.007 -13.996 1.00 22.24 91 THR D O 1
ATOM 4677 N N . SER D 2 94 ? -1.166 -2.391 -15.616 1.00 21.06 92 SER D N 1
ATOM 4678 C CA . SER D 2 94 ? -0.341 -1.819 -16.687 1.00 22.09 92 SER D CA 1
ATOM 4679 C C . SER D 2 94 ? -1.209 -1.258 -17.779 1.00 24.38 92 SER D C 1
ATOM 4680 O O . SER D 2 94 ? -2.411 -1.323 -17.730 1.00 25.32 92 SER D O 1
ATOM 4683 N N . SER D 2 95 ? -0.572 -0.613 -18.734 1.00 27.14 93 SER D N 1
ATOM 4684 C CA . SER D 2 95 ? -1.289 -0.014 -19.829 1.00 27.28 93 SER D CA 1
ATOM 4685 C C . SER D 2 95 ? -1.218 -0.890 -21.051 1.00 25.67 93 SER D C 1
ATOM 4686 O O . SER D 2 95 ? -0.182 -1.455 -21.366 1.00 26.75 93 SER D O 1
ATOM 4689 N N . LYS D 2 96 ? -2.323 -1.002 -21.779 1.00 27.16 94 LYS D N 1
ATOM 4690 C CA . LYS D 2 96 ? -2.302 -1.769 -23.017 1.00 26.58 94 LYS D CA 1
ATOM 4691 C C . LYS D 2 96 ? -1.495 -1.069 -24.140 1.00 26.62 94 LYS D C 1
ATOM 4692 O O . LYS D 2 96 ? -0.782 -1.703 -24.858 1.00 27.67 94 LYS D O 1
ATOM 4698 N N . GLN D 2 97 ? -1.600 0.244 -24.238 1.00 24.48 95 GLN D N 1
ATOM 4699 C CA . GLN D 2 97 ? -1.050 1.010 -25.344 1.00 25.66 95 GLN D CA 1
ATOM 4700 C C . GLN D 2 97 ? 0.136 1.854 -24.946 1.00 25.41 95 GLN D C 1
ATOM 4701 O O . GLN D 2 97 ? 0.918 2.246 -25.803 1.00 23.95 95 GLN D O 1
ATOM 4707 N N . GLY D 2 98 ? 0.214 2.182 -23.662 1.00 22.61 96 GLY D N 1
ATOM 4708 C CA . GLY D 2 98 ? 1.191 3.126 -23.170 1.00 22.49 96 GLY D CA 1
ATOM 4709 C C . GLY D 2 98 ? 2.293 2.539 -22.320 1.00 19.35 96 GLY D C 1
ATOM 4710 O O . GLY D 2 98 ? 2.589 1.349 -22.385 1.00 21.42 96 GLY D O 1
ATOM 4711 N N . ILE D 2 99 ? 2.919 3.408 -21.519 1.00 20.66 97 ILE D N 1
ATOM 4712 C CA . ILE D 2 99 ? 4.113 3.011 -20.751 1.00 20.99 97 ILE D CA 1
ATOM 4713 C C . ILE D 2 99 ? 3.919 3.365 -19.271 1.00 21.77 97 ILE D C 1
ATOM 4714 O O . ILE D 2 99 ? 3.784 4.564 -18.902 1.00 20.63 97 ILE D O 1
ATOM 4719 N N . GLY D 2 100 ? 3.921 2.360 -18.438 1.00 21.11 98 GLY D N 1
ATOM 4720 C CA . GLY D 2 100 ? 3.787 2.523 -16.985 1.00 21.39 98 GLY D CA 1
ATOM 4721 C C . GLY D 2 100 ? 3.133 1.323 -16.381 1.00 21.14 98 GLY D C 1
ATOM 4722 O O . GLY D 2 100 ? 2.051 0.895 -16.807 1.00 21.86 98 GLY D O 1
ATOM 4723 N N . THR D 2 101 ? 3.841 0.694 -15.449 1.00 19.36 99 THR D N 1
ATOM 4724 C CA . THR D 2 101 ? 3.339 -0.494 -14.764 1.00 19.39 99 THR D CA 1
ATOM 4725 C C . THR D 2 101 ? 3.439 -0.242 -13.255 1.00 17.73 99 THR D C 1
ATOM 4726 O O . THR D 2 101 ? 4.446 0.296 -12.771 1.00 18.79 99 THR D O 1
ATOM 4730 N N . SER D 2 102 ? 2.407 -0.636 -12.513 1.00 18.98 100 SER D N 1
ATOM 4731 C CA . SER D 2 102 ? 2.354 -0.403 -11.076 1.00 20.30 100 SER D CA 1
ATOM 4732 C C . SER D 2 102 ? 3.301 -1.303 -10.326 1.00 21.47 100 SER D C 1
ATOM 4733 O O . SER D 2 102 ? 3.740 -2.381 -10.804 1.00 20.66 100 SER D O 1
ATOM 4736 N N . ARG D 2 103 ? 3.569 -0.904 -9.083 1.00 19.98 101 ARG D N 1
ATOM 4737 C CA . ARG D 2 103 ? 4.321 -1.796 -8.226 1.00 22.05 101 ARG D CA 1
ATOM 4738 C C . ARG D 2 103 ? 3.455 -3.009 -7.861 1.00 21.88 101 ARG D C 1
ATOM 4739 O O . ARG D 2 103 ? 2.284 -2.818 -7.575 1.00 26.63 101 ARG D O 1
ATOM 4747 N N . PRO D 2 104 ? 4.003 -4.223 -7.845 1.00 20.85 102 PRO D N 1
ATOM 4748 C CA . PRO D 2 104 ? 3.172 -5.368 -7.414 1.00 22.52 102 PRO D CA 1
ATOM 4749 C C . PRO D 2 104 ? 2.676 -5.193 -5.979 1.00 24.41 102 PRO D C 1
ATOM 4750 O O . PRO D 2 104 ? 3.457 -4.783 -5.096 1.00 24.15 102 PRO D O 1
ATOM 4754 N N . ILE D 2 105 ? 1.420 -5.532 -5.736 1.00 26.95 103 ILE D N 1
ATOM 4755 C CA . ILE D 2 105 ? 0.802 -5.380 -4.433 1.00 31.28 103 ILE D CA 1
ATOM 4756 C C . ILE D 2 105 ? 0.452 -6.763 -3.955 1.00 29.65 103 ILE D C 1
ATOM 4757 O O . ILE D 2 105 ? -0.170 -7.531 -4.670 1.00 29.25 103 ILE D O 1
ATOM 4762 N N . VAL D 2 106 ? 0.816 -7.083 -2.695 1.00 30.96 104 VAL D N 1
ATOM 4763 C CA . VAL D 2 106 ? 0.613 -8.433 -2.174 1.00 32.31 104 VAL D CA 1
ATOM 4764 C C . VAL D 2 106 ? -0.778 -8.587 -1.550 1.00 32.59 104 VAL D C 1
ATOM 4765 O O . VAL D 2 106 ? -1.191 -7.748 -0.807 1.00 32.22 104 VAL D O 1
ATOM 4769 N N . TYR D 2 107 ? -1.501 -9.616 -1.970 1.00 34.30 105 TYR D N 1
ATOM 4770 C CA . TYR D 2 107 ? -2.838 -9.881 -1.399 1.00 35.93 105 TYR D CA 1
ATOM 4771 C C . TYR D 2 107 ? -2.772 -11.230 -0.747 1.00 37.46 105 TYR D C 1
ATOM 4772 O O . TYR D 2 107 ? -2.205 -12.177 -1.302 1.00 35.96 105 TYR D O 1
ATOM 4781 N N . GLU D 2 108 ? -3.314 -11.313 0.471 1.00 41.95 106 GLU D N 1
ATOM 4782 C CA . GLU D 2 108 ? -3.219 -12.543 1.264 1.00 45.01 106 GLU D CA 1
ATOM 4783 C C . GLU D 2 108 ? -4.602 -13.082 1.542 1.00 46.08 106 GLU D C 1
ATOM 4784 O O . GLU D 2 108 ? -5.549 -12.291 1.636 1.00 44.28 106 GLU D O 1
ATOM 4790 N N . ARG D 2 109 ? -4.689 -14.411 1.632 1.00 49.47 107 ARG D N 1
ATOM 4791 C CA . ARG D 2 109 ? -5.963 -15.111 1.466 1.00 52.58 107 ARG D CA 1
ATOM 4792 C C . ARG D 2 109 ? -6.768 -14.987 2.707 1.00 55.67 107 ARG D C 1
ATOM 4793 O O . ARG D 2 109 ? -6.253 -15.266 3.784 1.00 56.72 107 ARG D O 1
ATOM 4801 N N . LEU D 2 110 ? -8.015 -14.535 2.540 1.00 58.99 108 LEU D N 1
ATOM 4802 C CA . LEU D 2 110 ? -8.969 -14.440 3.633 1.00 61.45 108 LEU D CA 1
ATOM 4803 C C . LEU D 2 110 ? -10.189 -15.355 3.459 1.00 62.80 108 LEU D C 1
ATOM 4804 O O . LEU D 2 110 ? -10.208 -16.281 2.624 1.00 63.13 108 LEU D O 1
ATOM 4809 N N . VAL D 2 111 ? -11.176 -15.050 4.307 1.00 64.86 109 VAL D N 1
ATOM 4810 C CA . VAL D 2 111 ? -12.433 -15.781 4.570 1.00 64.93 109 VAL D CA 1
ATOM 4811 C C . VAL D 2 111 ? -12.241 -16.910 5.575 1.00 65.22 109 VAL D C 1
ATOM 4812 O O . VAL D 2 111 ? -11.736 -16.536 6.644 1.00 65.28 109 VAL D O 1
#